Protein AF-A0A966PYN2-F1 (afdb_monomer_lite)

Secondary structure (DSSP, 8-state):
-----SHHHHHHHHHHHHHHHHHS--HHHHHHHHHHHHHHHHHHHHHHHHHHHHHTTSTTHHHHHHHHHHHHTHHHHHHHHHHHTTT-SS--THHHHHHHHHHHHHHHHSS--PPTTPPPGGGG--TTSPPPGGGS-SS---S-B-SS-B---SS--EEEETTEEEESS----S----SS----S----SS----SS-----HHHHHHHHHHHHHHHHHHHHHHHTS----TT--EEETTEEEE-SS-B-TT------S-----S----SS-EEETTTEEEETTEEEES-S--SSSEEEEETTEEEEEEEEETTEEEEE-SSS--EEEEETTEEEEEE-TTS-EEE-S-EEETTEEEEEESSS--SPPPTT-EEEETTSS-EEEEEETTEEEE--

Sequence (395 aa):
MVDINIQEAIAQSVRNNVETYLQNTDLSAVIADTLQKQINNVVINLTGRVYNEITTKRDFADEVTQLVKGIILDQLIDIGSKQIAEHLQGSDLNRIIVSSVQNEVNRAASNYNFPPRSISFESIRMDGNEFNANWINNGIYRNFTSSGIKDSSSKLQLEITDDGIITTNNITAENLLIEDNAFLKNVTIDGDIVVNGNILESPGLQRYIQQVSHTTSTQNIENVNSQNINIANRNIVDGDRHVLGNNSIGPHIINSNLRKVGNLQELVVTGQALIGETLTVNMGRVGINTEETAGVLSVWDEDSELSILKYAQKNMFVGSTRGNDVTLGSNNLNQIVLKTDKTVEINGPIRFCGLLINIVDRIPERVGEPNELAIVRDGSAIYKCVGQSNWSKIL

pLDDT: mean 79.11, std 15.84, range [43.53, 97.38]

Foldseek 3Di:
DDDDDDPVVVVVVVVVVVVVVVVPDPVVVVVVVVVVVVVVVVCVVVVVVVVVVVVCVVVPVVVVVCVVCVPPPVVVCVVVVVVVVVVPPDDDPVVVVVVVVVVVVCVVLVPPPPPVPDDRVVNVPCPPVDDDVVVVDDDDDAQDDDPVDGDPDPDDQWDQDPVGIDGPDDDDDPDDDDPDDDDDPDDDDPDDDDDPDDDDDDPVVVVVVVVVVVVVVVVVVVVVVPDDPDQVQHFDADVPFTQDGPPDGTPPCPDDDDPDDDDDPDDDDPAWDDDDCAWTDHPQAIEGNDPDAPANYWYDDPQDIWHWHDPDVVDIDTDDPRQDWDADDDPPDRQWICHSVRDIDGPAWDQDPNATEGEDCDQDQFFDDQQHWYQHNVNPFIWGDPGGRDIDTPD

Structure (mmCIF, N/CA/C/O backbone):
data_AF-A0A966PYN2-F1
#
_entry.id   AF-A0A966PYN2-F1
#
loop_
_atom_site.group_PDB
_atom_site.id
_atom_site.type_symbol
_atom_site.label_atom_id
_atom_site.label_alt_id
_atom_site.label_comp_id
_atom_site.label_asym_id
_atom_site.label_entity_id
_atom_site.label_seq_id
_atom_site.pdbx_PDB_ins_code
_atom_site.Cartn_x
_atom_site.Cartn_y
_atom_site.Cartn_z
_atom_site.occupancy
_atom_site.B_iso_or_equiv
_atom_site.auth_seq_id
_atom_site.auth_comp_id
_atom_site.auth_asym_id
_atom_site.auth_atom_id
_atom_site.pdbx_PDB_model_num
ATOM 1 N N . MET A 1 1 ? 9.214 -29.948 188.207 1.00 43.53 1 MET A N 1
ATOM 2 C CA . MET A 1 1 ? 9.933 -31.046 187.534 1.00 43.53 1 MET A CA 1
ATOM 3 C C . MET A 1 1 ? 8.959 -31.647 186.542 1.00 43.53 1 MET A C 1
ATOM 5 O O . MET A 1 1 ? 7.776 -31.673 186.845 1.00 43.53 1 MET A O 1
ATOM 9 N N . VAL A 1 2 ? 9.480 -31.924 185.352 1.00 49.28 2 VAL A N 1
ATOM 10 C CA . VAL A 1 2 ? 8.821 -32.282 184.087 1.00 49.28 2 VAL A CA 1
ATOM 11 C C . VAL A 1 2 ? 7.682 -33.291 184.245 1.00 49.28 2 VAL A C 1
ATOM 13 O O . VAL A 1 2 ? 7.824 -34.204 185.043 1.00 49.28 2 VAL A O 1
ATOM 16 N N . ASP A 1 3 ? 6.601 -33.089 183.487 1.00 47.38 3 ASP A N 1
ATOM 17 C CA . ASP A 1 3 ? 5.809 -34.122 182.783 1.00 47.38 3 ASP A CA 1
ATOM 18 C C . ASP A 1 3 ? 4.448 -33.494 182.443 1.00 47.38 3 ASP A C 1
ATOM 20 O O . ASP A 1 3 ? 3.593 -33.332 183.306 1.00 47.38 3 ASP A O 1
ATOM 24 N N . ILE A 1 4 ? 4.203 -32.938 181.250 1.00 56.91 4 ILE A N 1
ATOM 25 C CA . ILE A 1 4 ? 4.291 -33.559 179.918 1.00 56.91 4 ILE A CA 1
ATOM 26 C C . ILE A 1 4 ? 3.836 -35.011 179.980 1.00 56.91 4 ILE A C 1
ATOM 28 O O . ILE A 1 4 ? 4.612 -35.866 180.380 1.00 56.91 4 ILE A O 1
ATOM 32 N N . ASN A 1 5 ? 2.644 -35.316 179.460 1.00 51.16 5 ASN A N 1
ATOM 33 C CA . ASN A 1 5 ? 2.630 -36.351 178.435 1.00 51.16 5 ASN A CA 1
ATOM 34 C C . ASN A 1 5 ? 1.346 -36.453 177.617 1.00 51.16 5 ASN A C 1
ATOM 36 O O . ASN A 1 5 ? 0.245 -36.665 178.121 1.00 51.16 5 ASN A O 1
ATOM 40 N N . ILE A 1 6 ? 1.591 -36.458 176.309 1.00 58.22 6 ILE A N 1
ATOM 41 C CA . ILE A 1 6 ? 0.863 -37.199 175.277 1.00 58.22 6 ILE A CA 1
ATOM 42 C C . ILE A 1 6 ? -0.528 -36.689 174.905 1.00 58.22 6 ILE A C 1
ATOM 44 O O . ILE A 1 6 ? -0.788 -36.573 173.708 1.00 58.22 6 ILE A O 1
ATOM 48 N N . GLN A 1 7 ? -1.412 -36.338 175.841 1.00 58.03 7 GLN A N 1
ATOM 49 C CA . GLN A 1 7 ? -2.758 -35.886 175.452 1.00 58.03 7 GLN A CA 1
ATOM 50 C C . GLN A 1 7 ? -2.715 -34.617 174.602 1.00 58.03 7 GLN A C 1
ATOM 52 O O . GLN A 1 7 ? -3.426 -34.510 173.605 1.00 58.03 7 GLN A O 1
ATOM 57 N N . GLU A 1 8 ? -1.815 -33.701 174.945 1.00 62.53 8 GLU A N 1
ATOM 58 C CA . GLU A 1 8 ? -1.650 -32.451 174.212 1.00 62.53 8 GLU A CA 1
A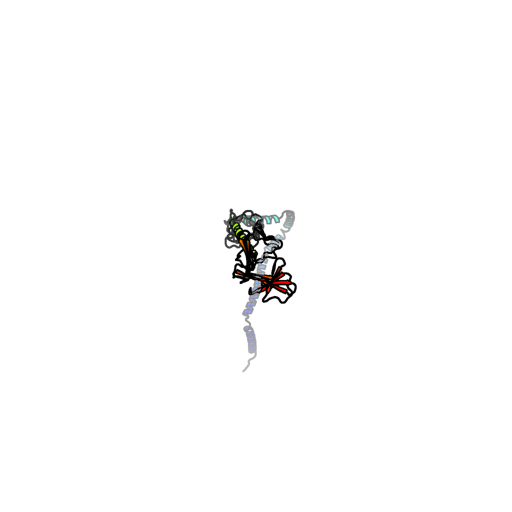TOM 59 C C . GLU A 1 8 ? -1.054 -32.683 172.813 1.00 62.53 8 GLU A C 1
ATOM 61 O O . GLU A 1 8 ? -1.493 -32.072 171.843 1.00 62.53 8 GLU A O 1
ATOM 66 N N . ALA A 1 9 ? -0.152 -33.659 172.660 1.00 62.91 9 ALA A N 1
ATOM 67 C CA . ALA A 1 9 ? 0.442 -34.005 171.367 1.00 62.91 9 ALA A CA 1
ATOM 68 C C . ALA A 1 9 ? -0.556 -34.692 170.410 1.00 62.91 9 ALA A C 1
ATOM 70 O O . ALA A 1 9 ? -0.567 -34.397 169.213 1.00 62.91 9 ALA A O 1
ATOM 71 N N . ILE A 1 10 ? -1.438 -35.562 170.922 1.00 68.88 10 ILE A N 1
ATOM 72 C CA . ILE A 1 10 ? -2.513 -36.180 170.122 1.00 68.88 10 ILE A CA 1
ATOM 73 C C . ILE A 1 10 ? -3.551 -35.126 169.727 1.00 68.88 10 ILE A C 1
ATOM 75 O O . ILE A 1 10 ? -3.952 -35.061 168.563 1.00 68.88 10 ILE A O 1
ATOM 79 N N . ALA A 1 11 ? -3.940 -34.262 170.671 1.00 66.00 11 ALA A N 1
ATOM 80 C CA . ALA A 1 11 ? -4.864 -33.166 170.404 1.00 66.00 11 ALA A CA 1
ATOM 81 C C . ALA A 1 11 ? -4.330 -32.224 169.316 1.00 66.00 11 ALA A C 1
ATOM 83 O O . ALA A 1 11 ? -5.117 -31.734 168.506 1.00 66.00 11 ALA A O 1
ATOM 84 N N . GLN A 1 12 ? -3.011 -32.014 169.260 1.00 75.44 12 GLN A N 1
ATOM 85 C CA . GLN A 1 12 ? -2.381 -31.173 168.247 1.00 75.44 12 GLN A CA 1
ATOM 86 C C . GLN A 1 12 ? -2.315 -31.849 166.869 1.00 75.44 12 GLN A C 1
ATOM 88 O O . GLN A 1 12 ? -2.612 -31.212 165.862 1.00 75.44 12 GLN A O 1
ATOM 93 N N . SER A 1 13 ? -1.986 -33.143 166.796 1.00 71.75 13 SER A N 1
ATOM 94 C CA . SER A 1 13 ? -1.903 -33.861 165.513 1.00 71.75 13 SER A CA 1
ATOM 95 C C . SER A 1 13 ? -3.274 -34.042 164.847 1.00 71.75 13 SER A C 1
ATOM 97 O O . SER A 1 13 ? -3.397 -33.858 163.634 1.00 71.75 13 SER A O 1
ATOM 99 N N . VAL A 1 14 ? -4.325 -34.314 165.630 1.00 71.62 14 VAL A N 1
ATOM 100 C CA . VAL A 1 14 ? -5.706 -34.348 165.120 1.00 71.62 14 VAL A CA 1
ATOM 101 C C . VAL A 1 14 ? -6.141 -32.961 164.651 1.00 71.62 14 VAL A C 1
ATOM 103 O O . VAL A 1 14 ? -6.713 -32.852 163.568 1.00 71.62 14 VAL A O 1
ATOM 106 N N . ARG A 1 15 ? -5.816 -31.898 165.405 1.00 73.06 15 ARG A N 1
ATOM 107 C CA . ARG A 1 15 ? -6.103 -30.516 164.989 1.00 73.06 15 ARG A CA 1
ATOM 108 C C . ARG A 1 15 ? -5.474 -30.188 163.640 1.00 73.06 15 ARG A C 1
ATOM 110 O O . ARG A 1 15 ? -6.193 -29.746 162.753 1.00 73.06 15 ARG A O 1
ATOM 117 N N . ASN A 1 16 ? -4.194 -30.502 163.453 1.00 79.00 16 ASN A N 1
ATOM 118 C CA . ASN A 1 16 ? -3.483 -30.178 162.216 1.00 79.00 16 ASN A CA 1
ATOM 119 C C . ASN A 1 16 ? -4.038 -30.938 160.996 1.00 79.00 16 ASN A C 1
ATOM 121 O O . ASN A 1 16 ? -4.147 -30.367 159.910 1.00 79.00 16 ASN A O 1
ATOM 125 N N . ASN A 1 17 ? -4.432 -32.208 161.154 1.00 71.00 17 ASN A N 1
ATOM 126 C CA . ASN A 1 17 ? -5.031 -32.983 160.060 1.00 71.00 17 ASN A CA 1
ATOM 127 C C . ASN A 1 17 ? -6.445 -32.492 159.707 1.00 71.00 17 ASN A C 1
ATOM 129 O O . ASN A 1 17 ? -6.801 -32.438 158.530 1.00 71.00 17 ASN A O 1
ATOM 133 N N . VAL A 1 18 ? -7.233 -32.086 160.709 1.00 67.81 18 VAL A N 1
ATOM 134 C CA . VAL A 1 18 ? -8.558 -31.479 160.506 1.00 67.81 18 VAL A CA 1
ATOM 135 C C . VAL A 1 18 ? -8.432 -30.101 159.849 1.00 67.81 18 VAL A C 1
ATOM 137 O O . VAL A 1 18 ? -9.152 -29.822 158.895 1.00 67.81 18 VAL A O 1
ATOM 140 N N . GLU A 1 19 ? -7.478 -29.269 160.272 1.00 70.31 19 GLU A N 1
ATOM 141 C CA . GLU A 1 19 ? -7.204 -27.970 159.641 1.00 70.31 19 GLU A CA 1
ATOM 142 C C . GLU A 1 19 ? -6.764 -28.118 158.185 1.00 70.31 19 GLU A C 1
ATOM 144 O O . GLU A 1 19 ? -7.260 -27.398 157.324 1.00 70.31 19 GLU A O 1
ATOM 149 N N . THR A 1 20 ? -5.908 -29.094 157.876 1.00 74.75 20 THR A N 1
ATOM 150 C CA . THR A 1 20 ? -5.431 -29.316 156.501 1.00 74.75 20 THR A CA 1
ATOM 151 C C . THR A 1 20 ? -6.557 -29.781 155.565 1.00 74.75 20 THR A C 1
ATOM 153 O O . THR A 1 20 ? -6.584 -29.403 154.393 1.00 74.75 20 THR A O 1
ATOM 156 N N . TYR A 1 21 ? -7.523 -30.559 156.068 1.00 63.62 21 TYR A N 1
ATOM 157 C CA . TYR A 1 21 ? -8.698 -30.979 155.293 1.00 63.62 21 TYR A CA 1
ATOM 158 C C . TYR A 1 21 ? -9.709 -29.835 155.097 1.00 63.62 21 TYR A C 1
ATOM 160 O O . TYR A 1 21 ? -10.286 -29.692 154.017 1.00 63.62 21 TYR A O 1
ATOM 168 N N . LEU A 1 22 ? -9.890 -28.994 156.124 1.00 63.00 22 LEU A N 1
ATOM 169 C CA . LEU A 1 22 ? -10.792 -27.838 156.103 1.00 63.00 22 LEU A CA 1
ATOM 170 C C . LEU A 1 22 ? -10.250 -26.656 155.282 1.00 63.00 22 LEU A C 1
ATOM 172 O O . LEU A 1 22 ? -11.043 -25.918 154.711 1.00 63.00 22 LEU A O 1
ATOM 176 N N . GLN A 1 23 ? -8.929 -26.475 155.188 1.00 70.50 23 GLN A N 1
ATOM 177 C CA . GLN A 1 23 ? -8.323 -25.379 154.416 1.00 70.50 23 GLN A CA 1
ATOM 178 C C . GLN A 1 23 ? -8.286 -25.644 152.904 1.00 70.50 23 GLN A C 1
ATOM 180 O O . GLN A 1 23 ? -8.357 -24.699 152.123 1.00 70.50 23 GLN A O 1
ATOM 185 N N . ASN A 1 24 ? -8.204 -26.910 152.480 1.00 62.19 24 ASN A N 1
ATOM 186 C CA . ASN A 1 24 ? -8.121 -27.283 151.060 1.00 62.19 24 ASN A CA 1
ATOM 187 C C . ASN A 1 24 ? -9.460 -27.703 150.442 1.00 62.19 24 ASN A C 1
ATOM 189 O O . ASN A 1 24 ? -9.517 -28.014 149.252 1.00 62.19 24 ASN A O 1
ATOM 193 N N . THR A 1 25 ? -10.538 -27.698 151.225 1.00 56.06 25 THR A N 1
ATOM 194 C CA . THR A 1 25 ? -11.883 -27.986 150.731 1.00 56.06 25 THR A CA 1
ATOM 195 C C . THR A 1 25 ? -12.777 -26.798 151.036 1.00 56.06 25 THR A C 1
ATOM 197 O O . THR A 1 25 ? -13.164 -26.599 152.187 1.00 56.06 25 THR A O 1
ATOM 200 N N . ASP A 1 26 ? -13.168 -26.038 150.009 1.00 71.69 26 ASP A N 1
ATOM 201 C CA . ASP A 1 26 ? -14.295 -25.117 150.142 1.00 71.69 26 ASP A CA 1
ATOM 202 C C . ASP A 1 26 ? -15.593 -25.935 150.204 1.00 71.69 26 ASP A C 1
ATOM 204 O O . ASP A 1 26 ? -16.314 -26.152 149.225 1.00 71.69 26 ASP A O 1
ATOM 208 N N . LEU A 1 27 ? -15.851 -26.440 151.407 1.00 63.69 27 LEU A N 1
ATOM 209 C CA . LEU A 1 27 ? -17.045 -27.184 151.770 1.00 63.69 27 LEU A CA 1
ATOM 210 C C . LEU A 1 27 ? -18.311 -26.386 151.459 1.00 63.69 27 LEU A C 1
ATOM 212 O O . LEU A 1 27 ? -19.330 -26.999 151.163 1.00 63.69 27 LEU A O 1
ATOM 216 N N . SER A 1 28 ? -18.262 -25.050 151.458 1.00 66.06 28 SER A N 1
ATOM 217 C CA . SER A 1 28 ? -19.426 -24.220 151.152 1.00 66.06 28 SER A CA 1
ATOM 218 C C . SER A 1 28 ? -19.821 -24.308 149.675 1.00 66.06 28 SER A C 1
ATOM 220 O O . SER A 1 28 ? -21.005 -24.461 149.378 1.00 66.06 28 SER A O 1
ATOM 222 N N . ALA A 1 29 ? -18.848 -24.347 148.760 1.00 71.25 29 ALA A N 1
ATOM 223 C CA . ALA A 1 29 ? -19.088 -24.530 147.328 1.00 71.25 29 ALA A CA 1
ATOM 224 C C . ALA A 1 29 ? -19.591 -25.948 146.996 1.00 71.25 29 ALA A C 1
ATOM 226 O O . ALA A 1 29 ? -20.521 -26.112 146.205 1.00 71.25 29 ALA A O 1
ATOM 227 N N . VAL A 1 30 ? -19.034 -26.977 147.645 1.00 70.75 30 VAL A N 1
ATOM 228 C CA . VAL A 1 30 ? -19.466 -28.378 147.471 1.00 70.75 30 VAL A CA 1
ATOM 229 C C . VAL A 1 30 ? -20.870 -28.605 148.041 1.00 70.75 30 VAL A C 1
ATOM 231 O O . VAL A 1 30 ? -21.698 -29.271 147.413 1.00 70.75 30 VAL A O 1
ATOM 234 N N . ILE A 1 31 ? -21.167 -28.023 149.207 1.00 70.25 31 ILE A N 1
ATOM 235 C CA . ILE A 1 31 ? -22.498 -28.055 149.823 1.00 70.25 31 ILE A CA 1
ATOM 236 C C . ILE A 1 31 ? -23.501 -27.292 148.955 1.00 70.25 31 ILE A C 1
ATOM 238 O O . ILE A 1 31 ? -24.595 -27.807 148.747 1.00 70.25 31 ILE A O 1
ATOM 242 N N . ALA A 1 32 ? -23.139 -26.133 148.396 1.00 71.62 32 ALA A N 1
ATOM 243 C CA . ALA A 1 32 ? -24.013 -25.351 147.521 1.00 71.62 32 ALA A CA 1
ATOM 244 C C . ALA A 1 32 ? -24.335 -26.069 146.197 1.00 71.62 32 ALA A C 1
ATOM 246 O O . ALA A 1 32 ? -25.503 -26.125 145.822 1.00 71.62 32 ALA A O 1
ATOM 247 N N . ASP A 1 33 ? -23.353 -26.678 145.519 1.00 76.06 33 ASP A N 1
ATOM 248 C CA . ASP A 1 33 ? -23.592 -27.455 144.286 1.00 76.06 33 ASP A CA 1
ATOM 249 C C . ASP A 1 33 ? -24.433 -28.715 144.561 1.00 76.06 33 ASP A C 1
ATOM 251 O O . ASP A 1 33 ? -25.364 -29.041 143.818 1.00 76.06 33 ASP A O 1
ATOM 255 N N . THR A 1 34 ? -24.169 -29.392 145.683 1.00 74.62 34 THR A N 1
ATOM 256 C CA . THR A 1 34 ? -24.943 -30.570 146.101 1.00 74.62 34 THR A CA 1
ATOM 257 C C . THR A 1 34 ? -26.372 -30.189 146.494 1.00 74.62 34 THR A C 1
ATOM 259 O O . THR A 1 34 ? -27.313 -30.874 146.086 1.00 74.62 34 THR A O 1
ATOM 262 N N . LEU A 1 35 ? -26.563 -29.077 147.217 1.00 75.62 35 LEU A N 1
ATOM 263 C CA . LEU A 1 35 ? -27.879 -28.512 147.528 1.00 75.62 35 LEU A CA 1
ATOM 264 C C . LEU A 1 35 ? -28.609 -28.091 146.260 1.00 75.62 35 LEU A C 1
ATOM 266 O O . LEU A 1 35 ? -29.778 -28.417 146.133 1.00 75.62 35 LEU A O 1
ATOM 270 N N . GLN A 1 36 ? -27.954 -27.444 145.295 1.00 77.06 36 GLN A N 1
ATOM 271 C CA . GLN A 1 36 ? -28.605 -27.022 144.055 1.00 77.06 36 GLN A CA 1
ATOM 272 C C . GLN A 1 36 ? -29.044 -28.224 143.204 1.00 77.06 36 GLN A C 1
ATOM 274 O O . GLN A 1 36 ? -30.145 -28.217 142.654 1.00 77.06 36 GLN A O 1
ATOM 279 N N . LYS A 1 37 ? -28.237 -29.291 143.131 1.00 76.38 37 LYS A N 1
ATOM 280 C CA . LYS A 1 37 ? -28.606 -30.545 142.448 1.00 76.38 37 LYS A CA 1
ATOM 281 C C . LYS A 1 37 ? -29.724 -31.297 143.171 1.00 76.38 37 LYS A C 1
ATOM 283 O O . LYS A 1 37 ? -30.638 -31.795 142.515 1.00 76.38 37 LYS A O 1
ATOM 288 N N . GLN A 1 38 ? -29.691 -31.351 144.503 1.00 74.38 38 GLN A N 1
ATOM 289 C CA . GLN A 1 38 ? -30.766 -31.924 145.320 1.00 74.38 38 GLN A CA 1
ATOM 290 C C . GLN A 1 38 ? -32.052 -31.098 145.200 1.00 74.38 38 GLN A C 1
ATOM 292 O O . GLN A 1 38 ? -33.105 -31.680 144.980 1.00 74.38 38 GLN A O 1
ATOM 297 N N . ILE A 1 39 ? -31.977 -29.765 145.241 1.00 76.88 39 ILE A N 1
ATOM 298 C CA . ILE A 1 39 ? -33.107 -28.848 145.035 1.00 76.88 39 ILE A CA 1
ATOM 299 C C . ILE A 1 39 ? -33.671 -29.014 143.628 1.00 76.88 39 ILE A C 1
ATOM 301 O O . ILE A 1 39 ? -34.877 -29.147 143.505 1.00 76.88 39 ILE A O 1
ATOM 305 N N . ASN A 1 40 ? -32.855 -29.097 142.574 1.00 72.56 40 ASN A N 1
ATOM 306 C CA . ASN A 1 40 ? -33.363 -29.326 141.218 1.00 72.56 40 ASN A CA 1
ATOM 307 C C . ASN A 1 40 ? -34.034 -30.703 141.082 1.00 72.56 40 ASN A C 1
ATOM 309 O O . ASN A 1 40 ? -35.105 -30.794 140.490 1.00 72.56 40 ASN A O 1
ATOM 313 N N . ASN A 1 41 ? -33.483 -31.762 141.683 1.00 74.81 41 ASN A N 1
ATOM 314 C CA . ASN A 1 41 ? -34.134 -33.078 141.704 1.00 74.81 41 ASN A CA 1
ATOM 315 C C . ASN A 1 41 ? -35.405 -33.099 142.563 1.00 74.81 41 ASN A C 1
ATOM 317 O O . ASN A 1 41 ? -36.370 -33.770 142.206 1.00 74.81 41 ASN A O 1
ATOM 321 N N . VAL A 1 42 ? -35.433 -32.369 143.678 1.00 75.56 42 VAL A N 1
ATOM 322 C CA . VAL A 1 42 ? -36.610 -32.221 144.538 1.00 75.56 42 VAL A CA 1
ATOM 323 C C . VAL A 1 42 ? -37.659 -31.356 143.855 1.00 75.56 42 VAL A C 1
ATOM 325 O O . VAL A 1 42 ? -38.814 -31.722 143.921 1.00 75.56 42 VAL A O 1
ATOM 328 N N . VAL A 1 43 ? -37.302 -30.289 143.137 1.00 73.62 43 VAL A N 1
ATOM 329 C CA . VAL A 1 43 ? -38.219 -29.438 142.362 1.00 73.62 43 VAL A CA 1
ATOM 330 C C . VAL A 1 43 ? -38.740 -30.182 141.142 1.00 73.62 43 VAL A C 1
ATOM 332 O O . VAL A 1 43 ? -39.926 -30.091 140.876 1.00 73.62 43 VAL A O 1
ATOM 335 N N . ILE A 1 44 ? -37.945 -30.985 140.433 1.00 71.44 44 ILE A N 1
ATOM 336 C CA . ILE A 1 44 ? -38.452 -31.826 139.334 1.00 71.44 44 ILE A CA 1
ATOM 337 C C . ILE A 1 44 ? -39.383 -32.917 139.882 1.00 71.44 44 ILE A C 1
ATOM 339 O O . ILE A 1 44 ? -40.463 -33.128 139.334 1.00 71.44 44 ILE A O 1
ATOM 343 N N . ASN A 1 45 ? -39.043 -33.539 141.016 1.00 69.12 45 ASN A N 1
ATOM 344 C CA . ASN A 1 45 ? -39.920 -34.512 141.666 1.00 69.12 45 ASN A CA 1
ATOM 345 C C . ASN A 1 45 ? -41.125 -33.878 142.377 1.00 69.12 45 ASN A C 1
ATOM 347 O O . ASN A 1 45 ? -42.149 -34.537 142.455 1.00 69.12 45 ASN A O 1
ATOM 351 N N . LEU A 1 46 ? -41.068 -32.632 142.860 1.00 67.44 46 LEU A N 1
ATOM 352 C CA . LEU A 1 46 ? -42.214 -31.894 143.406 1.00 67.44 46 LEU A CA 1
ATOM 353 C C . LEU A 1 46 ? -43.056 -31.281 142.299 1.00 67.44 46 LEU A C 1
ATOM 355 O O . LEU A 1 46 ? -44.255 -31.235 142.458 1.00 67.44 46 LEU A O 1
ATOM 359 N N . THR A 1 47 ? -42.498 -30.858 141.169 1.00 60.19 47 THR A N 1
ATOM 360 C CA . THR A 1 47 ? -43.297 -30.407 140.019 1.00 60.19 47 THR A CA 1
ATOM 361 C C . THR A 1 47 ? -43.971 -31.618 139.384 1.00 60.19 47 THR A C 1
ATOM 363 O O . THR A 1 47 ? -45.143 -31.541 139.052 1.00 60.19 47 THR A O 1
ATOM 366 N N . GLY A 1 48 ? -43.301 -32.777 139.347 1.00 62.19 48 GLY A N 1
ATOM 367 C CA . GLY A 1 48 ? -43.900 -34.067 139.004 1.00 62.19 48 GLY A CA 1
ATOM 368 C C . GLY A 1 48 ? -44.909 -34.575 140.040 1.00 62.19 48 GLY A C 1
ATOM 369 O O . GLY A 1 48 ? -45.959 -35.061 139.648 1.00 62.19 48 GLY A O 1
ATOM 370 N N . ARG A 1 49 ? -44.659 -34.422 141.350 1.00 60.00 49 ARG A N 1
ATOM 371 C CA . ARG A 1 49 ? -45.593 -34.806 142.427 1.00 60.00 49 ARG A CA 1
ATOM 372 C C . ARG A 1 49 ? -46.710 -33.804 142.658 1.00 60.00 49 ARG A C 1
ATOM 374 O O . ARG A 1 49 ? -47.735 -34.248 143.109 1.00 60.00 49 ARG A O 1
ATOM 381 N N . VAL A 1 50 ? -46.578 -32.523 142.326 1.00 61.47 50 VAL A N 1
ATOM 382 C CA . VAL A 1 50 ? -47.650 -31.511 142.370 1.00 61.47 50 VAL A CA 1
ATOM 383 C C . VAL A 1 50 ? -48.450 -31.553 141.072 1.00 61.47 50 VAL A C 1
ATOM 385 O O . VAL A 1 50 ? -49.662 -31.429 141.122 1.00 61.47 50 VAL A O 1
ATOM 388 N N . TYR A 1 51 ? -47.835 -31.837 139.920 1.00 56.56 51 TYR A N 1
ATOM 389 C CA . TYR A 1 51 ? -48.568 -32.201 138.702 1.00 56.56 51 TYR A CA 1
ATOM 390 C C . TYR A 1 51 ? -49.322 -33.528 138.892 1.00 56.56 51 TYR A C 1
ATOM 392 O O . TYR A 1 51 ? -50.495 -33.611 138.528 1.00 56.56 51 TYR A O 1
ATOM 400 N N . ASN A 1 52 ? -48.706 -34.514 139.561 1.00 55.81 52 ASN A N 1
ATOM 401 C CA . ASN A 1 52 ? -49.365 -35.763 139.946 1.00 55.81 52 ASN A CA 1
ATOM 402 C C . ASN A 1 52 ? -50.359 -35.591 141.105 1.00 55.81 52 ASN A C 1
ATOM 404 O O . ASN A 1 52 ? -51.400 -36.201 141.030 1.00 55.81 52 ASN A O 1
ATOM 408 N N . GLU A 1 53 ? -50.142 -34.737 142.111 1.00 57.09 53 GLU A N 1
ATOM 409 C CA . GLU A 1 53 ? -51.084 -34.477 143.223 1.00 57.09 53 GLU A CA 1
ATOM 410 C C . GLU A 1 53 ? -52.216 -33.517 142.827 1.00 57.09 53 GLU A C 1
ATOM 412 O O . GLU A 1 53 ? -53.273 -33.550 143.445 1.00 57.09 53 GLU A O 1
ATOM 417 N N . ILE A 1 54 ? -52.063 -32.697 141.779 1.00 55.66 54 ILE A N 1
ATOM 418 C CA . ILE A 1 54 ? -53.173 -31.966 141.138 1.00 55.66 54 ILE A CA 1
ATOM 419 C C . ILE A 1 54 ? -53.998 -32.916 140.255 1.00 55.66 54 ILE A C 1
ATOM 421 O O . ILE A 1 54 ? -55.212 -32.746 140.154 1.00 55.66 54 ILE A O 1
ATOM 425 N N . THR A 1 55 ? -53.389 -33.956 139.674 1.00 53.06 55 THR A N 1
ATOM 426 C CA . THR A 1 55 ? -54.128 -35.008 138.952 1.00 53.06 55 THR A CA 1
ATOM 427 C C . THR A 1 55 ? -54.706 -36.089 139.877 1.00 53.06 55 THR A C 1
ATOM 429 O O . THR A 1 55 ? -55.799 -36.559 139.595 1.00 53.06 55 THR A O 1
ATOM 432 N N . THR A 1 56 ? -54.103 -36.365 141.040 1.00 52.94 56 THR A N 1
ATOM 433 C CA . THR A 1 56 ? -54.603 -37.280 142.092 1.00 52.94 56 THR A CA 1
ATOM 434 C C . THR A 1 56 ? -55.295 -36.566 143.265 1.00 52.94 56 THR A C 1
ATOM 436 O O . THR A 1 56 ? -55.629 -37.164 144.277 1.00 52.94 56 THR A O 1
ATOM 439 N N . LYS A 1 57 ? -55.600 -35.265 143.144 1.00 53.50 57 LYS A N 1
ATOM 440 C CA . LYS A 1 57 ? -56.676 -34.575 143.898 1.00 53.50 57 LYS A CA 1
ATOM 441 C C . LYS A 1 57 ? -57.782 -34.026 142.995 1.00 53.50 57 LYS A C 1
ATOM 443 O O . LYS A 1 57 ? -58.662 -33.297 143.451 1.00 53.50 57 LYS A O 1
ATOM 448 N N . ARG A 1 58 ? -57.814 -34.493 141.743 1.00 44.12 58 ARG A N 1
ATOM 449 C CA . ARG A 1 58 ? -59.080 -34.852 141.094 1.00 44.12 58 ARG A CA 1
ATOM 450 C C . ARG A 1 58 ? -59.597 -36.228 141.578 1.00 44.12 58 ARG A C 1
ATOM 452 O O . ARG A 1 58 ? -60.718 -36.588 141.235 1.00 44.12 58 ARG A O 1
ATOM 459 N N . ASP A 1 59 ? -58.885 -36.924 142.476 1.00 59.41 59 ASP A N 1
ATOM 460 C CA . ASP A 1 59 ? -59.356 -38.143 143.176 1.00 59.41 59 ASP A CA 1
ATOM 461 C C . ASP A 1 59 ? -60.379 -37.857 144.293 1.00 59.41 59 ASP A C 1
ATOM 463 O O . ASP A 1 59 ? -60.268 -38.287 145.432 1.00 59.41 59 ASP A O 1
ATOM 467 N N . PHE A 1 60 ? -61.434 -37.125 143.964 1.00 53.78 60 PHE A N 1
ATOM 468 C CA . PHE A 1 60 ? -62.706 -37.235 144.688 1.00 53.78 60 PHE A CA 1
ATOM 469 C C . PHE A 1 60 ? -63.858 -37.145 143.694 1.00 53.78 60 PHE A C 1
ATOM 471 O O . PHE A 1 60 ? -64.829 -37.887 143.781 1.00 53.78 60 PHE A O 1
ATOM 478 N N . ALA A 1 61 ? -63.710 -36.300 142.670 1.00 54.91 61 ALA A N 1
ATOM 479 C CA . ALA A 1 61 ? -64.649 -36.240 141.562 1.00 54.91 61 ALA A CA 1
ATOM 480 C C . ALA A 1 61 ? -64.640 -37.536 140.741 1.00 54.91 61 ALA A C 1
ATOM 482 O O . ALA A 1 61 ? -65.713 -38.014 140.383 1.00 54.91 61 ALA A O 1
ATOM 483 N N . ASP A 1 62 ? -63.474 -38.137 140.493 1.00 55.06 62 ASP A N 1
ATOM 484 C CA . ASP A 1 62 ? -63.393 -39.374 139.710 1.00 55.06 62 ASP A CA 1
ATOM 485 C C . ASP A 1 62 ? -63.749 -40.622 140.540 1.00 55.06 62 ASP A C 1
ATOM 487 O O . ASP A 1 62 ? -64.341 -41.554 140.000 1.00 55.06 62 ASP A O 1
ATOM 491 N N . GLU A 1 63 ? -63.566 -40.597 141.864 1.00 58.59 63 GLU A N 1
ATOM 492 C CA . GLU A 1 63 ? -63.994 -41.680 142.766 1.00 58.59 63 GLU A CA 1
ATOM 493 C C . GLU A 1 63 ? -65.515 -41.645 143.042 1.00 58.59 63 GLU A C 1
ATOM 495 O O . GLU A 1 63 ? -66.178 -42.680 143.005 1.00 58.59 63 GLU A O 1
ATOM 500 N N . VAL A 1 64 ? -66.124 -40.456 143.173 1.00 59.00 64 VAL A N 1
ATOM 501 C CA . VAL A 1 64 ? -67.593 -40.287 143.240 1.00 59.00 64 VAL A CA 1
ATOM 502 C C . VAL A 1 64 ? -68.251 -40.534 141.875 1.00 59.00 64 VAL A C 1
ATOM 504 O O . VAL A 1 64 ? -69.347 -41.089 141.807 1.00 59.00 64 VAL A O 1
ATOM 507 N N . THR A 1 65 ? -67.578 -40.207 140.768 1.00 56.31 65 THR A N 1
ATOM 508 C CA . THR A 1 65 ? -68.076 -40.516 139.416 1.00 56.31 65 THR A CA 1
ATOM 509 C C . THR A 1 65 ? -67.986 -42.012 139.107 1.00 56.31 65 THR A C 1
ATOM 511 O O . THR A 1 65 ? -68.890 -42.536 138.464 1.00 56.31 65 THR A O 1
ATOM 514 N N . GLN A 1 66 ? -66.969 -42.727 139.594 1.00 56.69 66 GLN A N 1
ATOM 515 C CA . GLN A 1 66 ? -66.878 -44.192 139.498 1.00 56.69 66 GLN A CA 1
ATOM 516 C C . GLN A 1 66 ? -67.929 -44.892 140.378 1.00 56.69 66 GLN A C 1
ATOM 518 O O . GLN A 1 66 ? -68.560 -45.847 139.923 1.00 56.69 66 GLN A O 1
ATOM 523 N N . LEU A 1 67 ? -68.224 -44.367 141.575 1.00 53.31 67 LEU A N 1
ATOM 524 C CA . LEU A 1 67 ? -69.261 -44.919 142.459 1.00 53.31 67 LEU A CA 1
ATOM 525 C C . LEU A 1 67 ? -70.694 -44.698 141.931 1.00 53.31 67 LEU A C 1
ATOM 527 O O . LEU A 1 67 ? -71.576 -45.520 142.171 1.00 53.31 67 LEU A O 1
ATOM 531 N N . VAL A 1 68 ? -70.935 -43.610 141.187 1.00 56.19 68 VAL A N 1
ATOM 532 C CA . VAL A 1 68 ? -72.247 -43.300 140.584 1.00 56.19 68 VAL A CA 1
ATOM 533 C C . VAL A 1 68 ? -72.399 -43.893 139.173 1.00 56.19 68 VAL A C 1
ATOM 535 O O . VAL A 1 68 ? -73.509 -44.265 138.787 1.00 56.19 68 VAL A O 1
ATOM 538 N N . LYS A 1 69 ? -71.312 -44.069 138.405 1.00 50.72 69 LYS A N 1
ATOM 539 C CA . LYS A 1 69 ? -71.363 -44.732 137.086 1.00 50.72 69 LYS A CA 1
ATOM 540 C C . LYS A 1 69 ? -71.450 -46.257 137.169 1.00 50.72 69 LYS A C 1
ATOM 542 O O . LYS A 1 69 ? -72.150 -46.834 136.345 1.00 50.72 69 LYS A O 1
ATOM 547 N N . GLY A 1 70 ? -70.841 -46.890 138.174 1.00 54.56 70 GLY A N 1
ATOM 548 C CA . GLY A 1 70 ? -70.765 -48.354 138.271 1.00 54.56 70 GLY A CA 1
ATOM 549 C C . GLY A 1 70 ? -72.046 -49.083 138.694 1.00 54.56 70 GLY A C 1
ATOM 550 O O . GLY A 1 70 ? -72.075 -50.308 138.643 1.00 54.56 70 GLY A O 1
ATOM 551 N N . ILE A 1 71 ? -73.105 -48.383 139.125 1.00 54.94 71 ILE A N 1
ATOM 552 C CA . ILE A 1 71 ? -74.328 -49.051 139.625 1.00 54.94 71 ILE A CA 1
ATOM 553 C C . ILE A 1 71 ? -75.610 -48.602 138.899 1.00 54.94 71 ILE A C 1
ATOM 555 O O . ILE A 1 71 ? -76.603 -49.321 138.946 1.00 54.94 71 ILE A O 1
ATOM 559 N N . ILE A 1 72 ? -75.622 -47.474 138.171 1.00 56.59 72 ILE A N 1
ATOM 560 C CA . ILE A 1 72 ? -76.863 -46.961 137.544 1.00 56.59 72 ILE A CA 1
ATOM 561 C C . ILE A 1 72 ? -76.720 -46.627 136.042 1.00 56.59 72 ILE A C 1
ATOM 563 O O . ILE A 1 72 ? -77.728 -46.594 135.340 1.00 56.59 72 ILE A O 1
ATOM 567 N N . LEU A 1 73 ? -75.510 -46.454 135.490 1.00 51.03 73 LEU A N 1
ATOM 568 C CA . LEU A 1 73 ? -75.351 -46.019 134.090 1.00 51.03 73 LEU A CA 1
ATOM 569 C C . LEU A 1 73 ? -75.085 -47.165 133.092 1.00 51.03 73 LEU A C 1
ATOM 571 O O . LEU A 1 73 ? -75.559 -47.094 131.958 1.00 51.03 73 LEU A O 1
ATOM 575 N N . ASP A 1 74 ? -74.444 -48.257 133.515 1.00 52.44 74 ASP A N 1
ATOM 576 C CA . ASP A 1 74 ? -74.158 -49.404 132.633 1.00 52.44 74 ASP A CA 1
ATOM 577 C C . ASP A 1 74 ? -75.410 -50.232 132.277 1.00 52.44 74 ASP A C 1
ATOM 579 O O . ASP A 1 74 ? -75.473 -50.822 131.202 1.00 52.44 74 ASP A O 1
ATOM 583 N N . GLN A 1 75 ? -76.472 -50.189 133.091 1.00 55.91 75 GLN A N 1
ATOM 584 C CA . GLN A 1 75 ? -77.769 -50.801 132.749 1.00 55.91 75 GLN A CA 1
ATOM 585 C C . GLN A 1 75 ? -78.627 -49.945 131.796 1.00 55.91 75 GLN A C 1
ATOM 587 O O . GLN A 1 75 ? -79.536 -50.469 131.158 1.00 55.91 75 GLN A O 1
ATOM 592 N N . LEU A 1 76 ? -78.341 -48.643 131.657 1.00 53.69 76 LEU A N 1
ATOM 593 C CA . LEU A 1 76 ? -79.060 -47.735 130.749 1.00 53.69 76 LEU A CA 1
ATOM 594 C C . LEU A 1 76 ? -78.320 -47.524 129.416 1.00 53.69 76 LEU A C 1
ATOM 596 O O . LEU A 1 76 ? -78.959 -47.296 128.388 1.00 53.69 76 LEU A O 1
ATOM 600 N N . ILE A 1 77 ? -76.991 -47.665 129.398 1.00 54.22 77 ILE A N 1
ATOM 601 C CA . ILE A 1 77 ? -76.180 -47.569 128.175 1.00 54.22 77 ILE A CA 1
ATOM 602 C C . ILE A 1 77 ? -76.241 -48.862 127.345 1.00 54.22 77 ILE A C 1
ATOM 604 O O . ILE A 1 77 ? -76.266 -48.767 126.118 1.00 54.22 77 ILE A O 1
ATOM 608 N N . ASP A 1 78 ? -76.386 -50.045 127.952 1.00 58.44 78 ASP A N 1
ATOM 609 C CA . ASP A 1 78 ? -76.583 -51.316 127.220 1.00 58.44 78 ASP A CA 1
ATOM 610 C C . ASP A 1 78 ? -77.954 -51.380 126.500 1.00 58.44 78 ASP A C 1
ATOM 612 O O . ASP A 1 78 ? -78.098 -51.970 125.430 1.00 58.44 78 ASP A O 1
ATOM 616 N N . ILE A 1 79 ? -78.959 -50.659 127.018 1.00 58.38 79 ILE A N 1
ATOM 617 C CA . ILE A 1 79 ? -80.291 -50.519 126.400 1.00 58.38 79 ILE A CA 1
ATOM 618 C C . ILE A 1 79 ? -80.297 -49.442 125.291 1.00 58.38 79 ILE A C 1
ATOM 620 O O . ILE A 1 79 ? -80.964 -49.616 124.271 1.00 58.38 79 ILE A O 1
ATOM 624 N N . GLY A 1 80 ? -79.523 -48.356 125.432 1.00 51.25 80 GLY A N 1
ATOM 625 C CA . GLY A 1 80 ? -79.457 -47.258 124.450 1.00 51.25 80 GLY A CA 1
ATOM 626 C C . GLY A 1 80 ? -78.491 -47.481 123.276 1.00 51.25 80 GLY A C 1
ATOM 627 O O . GLY A 1 80 ? -78.765 -47.063 122.150 1.00 51.25 80 GLY A O 1
ATOM 628 N N . SER A 1 81 ? -77.377 -48.182 123.495 1.00 46.31 81 SER A N 1
ATOM 629 C CA . SER A 1 81 ? -76.380 -48.460 122.447 1.00 46.31 81 SER A CA 1
ATOM 630 C C . SER A 1 81 ? -76.852 -49.508 121.429 1.00 46.31 81 SER A C 1
ATOM 632 O O . SER A 1 81 ? -76.451 -49.458 120.265 1.00 46.31 81 SER A O 1
ATOM 634 N N . LYS A 1 82 ? -77.804 -50.370 121.811 1.00 55.44 82 LYS A N 1
ATOM 635 C CA . LYS A 1 82 ? -78.452 -51.341 120.917 1.00 55.44 82 LYS A CA 1
ATOM 636 C C . LYS A 1 82 ? -79.469 -50.707 119.950 1.00 55.44 82 LYS A C 1
ATOM 638 O O . LYS A 1 82 ? -79.649 -51.227 118.858 1.00 55.44 82 LYS A O 1
ATOM 643 N N . GLN A 1 83 ? -80.072 -49.565 120.304 1.00 53.09 83 GLN A N 1
ATOM 644 C CA . GLN A 1 83 ? -81.035 -48.834 119.454 1.00 53.09 83 GLN A CA 1
ATOM 645 C C . GLN A 1 83 ? -80.386 -47.774 118.541 1.00 53.09 83 GLN A C 1
ATOM 647 O O . GLN A 1 83 ? -80.946 -47.423 117.506 1.00 53.09 83 GLN A O 1
ATOM 652 N N . ILE A 1 84 ? -79.191 -47.275 118.880 1.00 53.25 84 ILE A N 1
ATOM 653 C CA . ILE A 1 84 ? -78.476 -46.254 118.085 1.00 53.25 84 ILE A CA 1
ATOM 654 C C . ILE A 1 84 ? -77.571 -46.888 117.011 1.00 53.25 84 ILE A C 1
ATOM 656 O O . ILE A 1 84 ? -77.385 -46.305 115.942 1.00 53.25 84 ILE A O 1
ATOM 660 N N . ALA A 1 85 ? -77.094 -48.120 117.222 1.00 50.09 85 ALA A N 1
ATOM 661 C CA . ALA A 1 85 ? -76.386 -48.896 116.198 1.00 50.09 85 ALA A CA 1
ATOM 662 C C . ALA A 1 85 ? -77.284 -49.306 115.006 1.00 50.09 85 ALA A C 1
ATOM 664 O O . ALA A 1 85 ? -76.774 -49.530 113.910 1.00 50.09 85 ALA A O 1
ATOM 665 N N . GLU A 1 86 ? -78.612 -49.327 115.179 1.00 47.56 86 GLU A N 1
ATOM 666 C CA . GLU A 1 86 ? -79.588 -49.579 114.104 1.00 47.56 86 GLU A CA 1
ATOM 667 C C . GLU A 1 86 ? -79.947 -48.319 113.283 1.00 47.56 86 GLU A C 1
ATOM 669 O O . GLU A 1 86 ? -80.502 -48.445 112.195 1.00 47.56 86 GLU A O 1
ATOM 674 N N . HIS A 1 87 ? -79.602 -47.103 113.741 1.00 51.38 87 HIS A N 1
ATOM 675 C CA . HIS A 1 87 ? -79.966 -45.833 113.076 1.00 51.38 87 HIS A CA 1
ATOM 676 C C . HIS A 1 87 ? -78.805 -45.092 112.381 1.00 51.38 87 HIS A C 1
ATOM 678 O O . HIS A 1 87 ? -79.027 -44.054 111.758 1.00 51.38 87 HIS A O 1
ATOM 684 N N . LEU A 1 88 ? -77.570 -45.606 112.443 1.00 46.88 88 LEU A N 1
ATOM 685 C CA . LEU A 1 88 ? -76.372 -44.943 111.894 1.00 46.88 88 LEU A CA 1
ATOM 686 C C . LEU A 1 88 ? -75.696 -45.695 110.727 1.00 46.88 88 LEU A C 1
ATOM 688 O O . LEU A 1 88 ? -74.528 -45.457 110.436 1.00 46.88 88 LEU A O 1
ATOM 692 N N . GLN A 1 89 ? -76.435 -46.537 109.995 1.00 48.00 89 GLN A N 1
ATOM 693 C CA . GLN A 1 89 ? -75.991 -47.121 108.712 1.00 48.00 89 GLN A CA 1
ATOM 694 C C . GLN A 1 89 ? -76.357 -46.283 107.462 1.00 48.00 89 GLN A C 1
ATOM 696 O O . GLN A 1 89 ? -76.302 -46.797 106.349 1.00 48.00 89 GLN A O 1
ATOM 701 N N . GLY A 1 90 ? -76.729 -45.003 107.598 1.00 50.97 90 GLY A N 1
ATOM 702 C CA . GLY A 1 90 ? -77.380 -44.274 106.494 1.00 50.97 90 GLY A CA 1
ATOM 703 C C . GLY A 1 90 ? -76.815 -42.929 106.026 1.00 50.97 90 GLY A C 1
ATOM 704 O O . GLY A 1 90 ? -77.282 -42.451 104.996 1.00 50.97 90 GLY A O 1
ATOM 705 N N . SER A 1 91 ? -75.867 -42.282 106.717 1.00 43.97 91 SER A N 1
ATOM 706 C CA . SER A 1 91 ? -75.654 -40.836 106.486 1.00 43.97 91 SER A CA 1
ATOM 707 C C . SER A 1 91 ? -74.184 -40.412 106.457 1.00 43.97 91 SER A C 1
ATOM 709 O O . SER A 1 91 ? -73.479 -40.428 107.462 1.00 43.97 91 SER A O 1
ATOM 711 N N . ASP A 1 92 ? -73.756 -39.998 105.269 1.00 53.75 92 ASP A N 1
ATOM 712 C CA . ASP A 1 92 ? -72.398 -39.686 104.824 1.00 53.75 92 ASP A CA 1
ATOM 713 C C . ASP A 1 92 ? -71.844 -38.363 105.410 1.00 53.75 92 ASP A C 1
ATOM 715 O O . ASP A 1 92 ? -72.074 -37.263 104.894 1.00 53.75 92 ASP A O 1
ATOM 719 N N . LEU A 1 93 ? -71.101 -38.467 106.519 1.00 51.59 93 LEU A N 1
ATOM 720 C CA . LEU A 1 93 ? -70.467 -37.351 107.245 1.00 51.59 93 LEU A CA 1
ATOM 721 C C . LEU A 1 93 ? -69.410 -36.584 106.426 1.00 51.59 93 LEU A C 1
ATOM 723 O O . LEU A 1 93 ? -69.126 -35.422 106.728 1.00 51.59 93 LEU A O 1
ATOM 727 N N . ASN A 1 94 ? -68.874 -37.175 105.354 1.00 49.53 94 ASN A N 1
ATOM 728 C CA . ASN A 1 94 ? -67.886 -36.517 104.495 1.00 49.53 94 ASN A CA 1
ATOM 729 C C . ASN A 1 94 ? -68.486 -35.358 103.683 1.00 49.53 94 ASN A C 1
ATOM 731 O O . ASN A 1 94 ? -67.787 -34.396 103.359 1.00 49.53 94 ASN A O 1
ATOM 735 N N . ARG A 1 95 ? -69.793 -35.388 103.394 1.00 54.56 95 ARG A N 1
ATOM 736 C CA . ARG A 1 95 ? -70.448 -34.337 102.598 1.00 54.56 95 ARG A CA 1
ATOM 737 C C . ARG A 1 95 ? -70.671 -33.041 103.379 1.00 54.56 95 ARG A C 1
ATOM 739 O O . ARG A 1 95 ? -70.712 -31.964 102.788 1.00 54.56 95 ARG A O 1
ATOM 746 N N . ILE A 1 96 ? -70.796 -33.131 104.702 1.00 57.66 96 ILE A N 1
ATOM 747 C CA . ILE A 1 96 ? -71.110 -31.981 105.559 1.00 57.66 96 ILE A CA 1
ATOM 748 C C . ILE A 1 96 ? -69.856 -31.126 105.793 1.00 57.66 96 ILE A C 1
ATOM 750 O O . ILE A 1 96 ? -69.916 -29.906 105.636 1.00 57.66 96 ILE A O 1
ATOM 754 N N . ILE A 1 97 ? -68.699 -31.748 106.044 1.00 56.41 97 ILE A N 1
ATOM 755 C CA . ILE A 1 97 ? -67.437 -31.034 106.312 1.00 56.41 97 ILE A CA 1
ATOM 756 C C . ILE A 1 97 ? -66.940 -30.270 105.074 1.00 56.41 97 ILE A C 1
ATOM 758 O O . ILE A 1 97 ? -66.549 -29.107 105.186 1.00 56.41 97 ILE A O 1
ATOM 762 N N . VAL A 1 98 ? -67.027 -30.870 103.881 1.00 59.12 98 VAL A N 1
ATOM 763 C CA . VAL A 1 98 ? -66.606 -30.211 102.631 1.00 59.12 98 VAL A CA 1
ATOM 764 C C . VAL A 1 98 ? -67.489 -28.995 102.320 1.00 59.12 98 VAL A C 1
ATOM 766 O O . VAL A 1 98 ? -66.982 -27.956 101.908 1.00 59.12 98 VAL A O 1
ATOM 769 N N . SER A 1 99 ? -68.797 -29.068 102.590 1.00 56.91 99 SER A N 1
ATOM 770 C CA . SER A 1 99 ? -69.721 -27.966 102.288 1.00 56.91 99 SER A CA 1
ATOM 771 C C . SER A 1 99 ? -69.529 -26.724 103.173 1.00 56.91 99 SER A C 1
ATOM 773 O O . SER A 1 99 ? -69.632 -25.603 102.677 1.00 56.91 99 SER A O 1
ATOM 775 N N . SER A 1 100 ? -69.186 -26.889 104.456 1.00 57.31 100 SER A N 1
ATOM 776 C CA . SER A 1 100 ? -68.959 -25.752 105.362 1.00 57.31 100 SER A CA 1
ATOM 777 C C . SER A 1 100 ? -67.632 -25.032 105.115 1.00 57.31 100 SER A C 1
ATOM 779 O O . SER A 1 100 ? -67.598 -23.806 105.189 1.00 57.31 100 SER A O 1
ATOM 781 N N . VAL A 1 101 ? -66.555 -25.752 104.777 1.00 61.47 101 VAL A N 1
ATOM 782 C CA . VAL A 1 101 ? -65.262 -25.120 104.448 1.00 61.47 101 VAL A CA 1
ATOM 783 C C . VAL A 1 101 ? -65.334 -24.411 103.093 1.00 61.47 101 VAL A C 1
ATOM 785 O O . VAL A 1 101 ? -64.866 -23.281 102.967 1.00 61.47 101 VAL A O 1
ATOM 788 N N . GLN A 1 102 ? -65.990 -25.020 102.099 1.00 59.44 102 GLN A N 1
ATOM 789 C CA . GLN A 1 102 ? -66.147 -24.409 100.778 1.00 59.44 102 GLN A CA 1
ATOM 790 C C . GLN A 1 102 ? -66.996 -23.130 100.835 1.00 59.44 102 GLN A C 1
ATOM 792 O O . GLN A 1 102 ? -66.666 -22.145 100.177 1.00 59.44 102 GLN A O 1
ATOM 797 N N . ASN A 1 103 ? -68.061 -23.116 101.644 1.00 63.31 103 ASN A N 1
ATOM 798 C CA . ASN A 1 103 ? -68.928 -21.945 101.763 1.00 63.31 103 ASN A CA 1
ATOM 799 C C . ASN A 1 103 ? -68.223 -20.752 102.418 1.00 63.31 103 ASN A C 1
ATOM 801 O O . ASN A 1 103 ? -68.413 -19.631 101.952 1.00 63.31 103 ASN A O 1
ATOM 805 N N . GLU A 1 104 ? -67.359 -20.968 103.413 1.00 65.44 104 GLU A N 1
ATOM 806 C CA . GLU A 1 104 ? -66.710 -19.848 104.105 1.00 65.44 104 GLU A CA 1
ATOM 807 C C . GLU A 1 104 ? -65.465 -19.316 103.384 1.00 65.44 104 GLU A C 1
ATOM 809 O O . GLU A 1 104 ? -65.211 -18.111 103.409 1.00 65.44 104 GLU A O 1
ATOM 814 N N . VAL A 1 105 ? -64.766 -20.161 102.616 1.00 64.19 105 VAL A N 1
ATOM 815 C CA . VAL A 1 105 ? -63.729 -19.708 101.670 1.00 64.19 105 VAL A CA 1
ATOM 816 C C . VAL A 1 105 ? -64.352 -18.916 100.516 1.00 64.19 105 VAL A C 1
ATOM 818 O O . VAL A 1 105 ? -63.864 -17.834 100.186 1.00 64.19 105 VAL A O 1
ATOM 821 N N . ASN A 1 106 ? -65.471 -19.387 99.953 1.00 59.66 106 ASN A N 1
ATOM 822 C CA . ASN A 1 106 ? -66.176 -18.663 98.892 1.00 59.66 106 ASN A CA 1
ATOM 823 C C . ASN A 1 106 ? -66.714 -17.313 99.387 1.00 59.66 106 ASN A C 1
ATOM 825 O O . ASN A 1 106 ? -66.602 -16.324 98.671 1.00 59.66 106 ASN A O 1
ATOM 829 N N . ARG A 1 107 ? -67.222 -17.238 100.624 1.00 60.81 107 ARG A N 1
ATOM 830 C CA . ARG A 1 107 ? -67.762 -16.009 101.229 1.00 60.81 107 ARG A CA 1
ATOM 831 C C . ARG A 1 107 ? -66.690 -14.966 101.569 1.00 60.81 107 ARG A C 1
ATOM 833 O O . ARG A 1 107 ? -66.981 -13.769 101.512 1.00 60.81 107 ARG A O 1
ATOM 840 N N . ALA A 1 108 ? -65.469 -15.400 101.894 1.00 58.69 108 ALA A N 1
ATOM 841 C CA . ALA A 1 108 ? -64.315 -14.522 102.104 1.00 58.69 108 ALA A CA 1
ATOM 842 C C . ALA A 1 108 ? -63.713 -14.016 100.780 1.00 58.69 108 ALA A C 1
ATOM 844 O O . ALA A 1 108 ? -63.344 -12.847 100.686 1.00 58.69 108 ALA A O 1
ATOM 845 N N . ALA A 1 109 ? -63.669 -14.860 99.743 1.00 57.78 109 ALA A N 1
ATOM 846 C CA . ALA A 1 109 ? -63.177 -14.485 98.418 1.00 57.78 109 ALA A CA 1
ATOM 847 C C . ALA A 1 109 ? -64.152 -13.569 97.652 1.00 57.78 109 ALA A C 1
ATOM 849 O O . ALA A 1 109 ? -63.711 -12.658 96.958 1.00 57.78 109 ALA A O 1
ATOM 850 N N . SER A 1 110 ? -65.470 -13.752 97.808 1.00 57.44 110 SER A N 1
ATOM 851 C CA . SER A 1 110 ? -66.480 -12.973 97.076 1.00 57.44 110 SER A CA 1
ATOM 852 C C . SER A 1 110 ? -66.775 -11.586 97.663 1.00 57.44 110 SER A C 1
ATOM 854 O O . SER A 1 110 ? -67.402 -10.775 96.991 1.00 57.44 110 SER A O 1
ATOM 856 N N . ASN A 1 111 ? -66.352 -11.301 98.902 1.00 55.34 111 ASN A N 1
ATOM 857 C CA . ASN A 1 111 ? -66.620 -10.024 99.586 1.00 55.34 111 ASN A CA 1
ATOM 858 C C . ASN A 1 111 ? -65.363 -9.179 99.850 1.00 55.34 111 ASN A C 1
ATOM 860 O O . ASN A 1 111 ? -65.457 -8.129 100.492 1.00 55.34 111 ASN A O 1
ATOM 864 N N . TYR A 1 112 ? -64.189 -9.604 99.374 1.00 53.75 112 TYR A N 1
ATOM 865 C CA . TYR A 1 112 ? -62.987 -8.783 99.476 1.00 53.75 112 TYR A CA 1
ATOM 866 C C . TYR A 1 112 ? -63.043 -7.683 98.415 1.00 53.75 112 TYR A C 1
ATOM 868 O O . TYR A 1 112 ? -62.768 -7.904 97.237 1.00 53.75 112 TYR A O 1
ATOM 876 N N . ASN A 1 113 ? -63.462 -6.488 98.833 1.00 52.72 113 ASN A N 1
ATOM 877 C CA . ASN A 1 113 ? -63.518 -5.330 97.956 1.00 52.72 113 ASN A CA 1
ATOM 878 C C . ASN A 1 113 ? -62.085 -4.857 97.698 1.00 52.72 113 ASN A C 1
ATOM 880 O O . ASN A 1 113 ? -61.482 -4.145 98.505 1.00 52.72 113 ASN A O 1
ATOM 884 N N . PHE A 1 114 ? -61.518 -5.333 96.598 1.00 57.59 114 PHE A N 1
ATOM 885 C CA . PHE A 1 114 ? -60.207 -4.923 96.139 1.00 57.59 114 PHE A CA 1
ATOM 886 C C . PHE A 1 114 ? -60.144 -3.386 96.015 1.00 57.59 114 PHE A C 1
ATOM 888 O O . PHE A 1 114 ? -61.085 -2.781 95.495 1.00 57.59 114 PHE A O 1
ATOM 895 N N . PRO A 1 115 ? -59.060 -2.724 96.467 1.00 62.22 115 PRO A N 1
ATOM 896 C CA . PRO A 1 115 ? -58.909 -1.283 96.307 1.00 62.22 115 PRO A CA 1
ATOM 897 C C . PRO A 1 115 ? -59.138 -0.851 94.848 1.00 62.22 115 PRO A C 1
ATOM 899 O O . PRO A 1 115 ? -58.788 -1.611 93.933 1.00 62.22 115 PRO A O 1
ATOM 902 N N . PRO A 1 116 ? -59.668 0.362 94.595 1.00 51.19 116 PRO A N 1
ATOM 903 C CA . PRO A 1 116 ? -59.813 0.878 93.238 1.00 51.19 116 PRO A CA 1
ATOM 904 C C . PRO A 1 116 ? -58.453 0.803 92.526 1.00 51.19 116 PRO A C 1
ATOM 906 O O . PRO A 1 116 ? -57.497 1.415 93.002 1.00 51.19 116 PRO A O 1
ATOM 909 N N . ARG A 1 117 ? -58.382 0.064 91.403 1.00 61.00 117 ARG A N 1
ATOM 910 C CA . ARG A 1 117 ? -57.179 -0.306 90.604 1.00 61.00 117 ARG A CA 1
ATOM 911 C C . ARG A 1 117 ? -56.458 -1.613 90.953 1.00 61.00 117 ARG A C 1
ATOM 913 O O . ARG A 1 117 ? -55.388 -1.861 90.400 1.00 61.00 117 ARG A O 1
ATOM 920 N N . SER A 1 118 ? -57.002 -2.467 91.809 1.00 62.16 118 SER A N 1
ATOM 921 C CA . SER A 1 118 ? -56.436 -3.817 91.936 1.00 62.16 118 SER A CA 1
ATOM 922 C C . SER A 1 118 ? -56.839 -4.678 90.738 1.00 62.16 118 SER A C 1
ATOM 924 O O . SER A 1 118 ? -57.940 -4.542 90.206 1.00 62.16 118 SER A O 1
ATOM 926 N N . ILE A 1 119 ? -55.942 -5.567 90.326 1.00 64.06 119 ILE A N 1
ATOM 927 C CA . ILE A 1 119 ? -56.185 -6.545 89.264 1.00 64.06 119 ILE A CA 1
ATOM 928 C C . ILE A 1 119 ? -57.112 -7.624 89.845 1.00 64.06 119 ILE A C 1
ATOM 930 O O . ILE A 1 119 ? -56.763 -8.220 90.865 1.00 64.06 119 ILE A O 1
ATOM 934 N N . SER A 1 120 ? -58.295 -7.847 89.256 1.00 61.97 120 SER A N 1
ATOM 935 C CA . SER A 1 120 ? -59.198 -8.899 89.747 1.00 61.97 120 SER A CA 1
ATOM 936 C C . SER A 1 120 ? -58.576 -10.277 89.508 1.00 61.97 120 SER A C 1
ATOM 938 O O . SER A 1 120 ? -57.774 -10.458 88.590 1.00 61.97 120 SER A O 1
ATOM 940 N N . PHE A 1 121 ? -58.922 -11.261 90.338 1.00 59.31 121 PHE A N 1
ATOM 941 C CA . PHE A 1 121 ? -58.345 -12.603 90.224 1.00 59.31 121 PHE A CA 1
ATOM 942 C C . PHE A 1 121 ? -58.678 -13.255 88.867 1.00 59.31 121 PHE A C 1
ATOM 944 O O . PHE A 1 121 ? -57.857 -13.994 88.324 1.00 59.31 121 PHE A O 1
ATOM 951 N N . GLU A 1 122 ? -59.833 -12.929 88.273 1.00 60.47 122 GLU A N 1
ATOM 952 C CA . GLU A 1 122 ? -60.205 -13.382 86.931 1.00 60.47 122 GLU A CA 1
ATOM 953 C C . GLU A 1 122 ? -59.242 -12.862 85.852 1.00 60.47 122 GLU A C 1
ATOM 955 O O . GLU A 1 122 ? -59.041 -13.529 84.840 1.00 60.47 122 GLU A O 1
ATOM 960 N N . SER A 1 123 ? -58.597 -11.712 86.074 1.00 63.56 123 SER A N 1
ATOM 961 C CA . SER A 1 123 ? -57.578 -11.142 85.181 1.00 63.56 123 SER A CA 1
ATOM 962 C C . SER A 1 123 ? -56.193 -11.801 85.315 1.00 63.56 123 SER A C 1
ATOM 964 O O . SER A 1 123 ? -55.294 -11.467 84.548 1.00 63.56 123 SER A O 1
ATOM 966 N N . ILE A 1 124 ? -56.006 -12.734 86.260 1.00 62.81 124 ILE A N 1
ATOM 967 C CA . ILE A 1 124 ? -54.755 -13.491 86.497 1.00 62.81 124 ILE A CA 1
ATOM 968 C C . ILE A 1 124 ? -54.930 -14.971 86.086 1.00 62.81 124 ILE A C 1
ATOM 970 O O . ILE A 1 124 ? -54.124 -15.835 86.430 1.00 62.81 124 ILE A O 1
ATOM 974 N N . ARG A 1 125 ? -55.978 -15.310 85.322 1.00 57.69 125 ARG A N 1
ATOM 975 C CA . ARG A 1 125 ? -56.109 -16.646 84.721 1.00 57.69 125 ARG A CA 1
ATOM 976 C C . ARG A 1 125 ? -55.158 -16.782 83.531 1.00 57.69 125 ARG A C 1
ATOM 978 O O . ARG A 1 125 ? -55.526 -16.514 82.394 1.00 57.69 125 ARG A O 1
ATOM 985 N N . MET A 1 126 ? -53.929 -17.204 83.817 1.00 59.28 126 MET A N 1
ATOM 986 C CA . MET A 1 126 ? -52.936 -17.626 82.823 1.00 59.28 126 MET A CA 1
ATOM 987 C C . MET A 1 126 ? -53.241 -19.059 82.361 1.00 59.28 126 MET A C 1
ATOM 989 O O . MET A 1 126 ? -52.464 -19.981 82.615 1.00 59.28 126 MET A O 1
ATOM 993 N N . ASP A 1 127 ? -54.388 -19.277 81.720 1.00 53.84 127 ASP A N 1
ATOM 994 C CA . ASP A 1 127 ? -54.681 -20.565 81.089 1.00 53.84 127 ASP A CA 1
ATOM 995 C C . ASP A 1 127 ? -53.770 -20.686 79.844 1.00 53.84 127 ASP A C 1
ATOM 997 O O . ASP A 1 127 ? -54.084 -20.168 78.779 1.00 53.84 127 ASP A O 1
ATOM 1001 N N . GLY A 1 128 ? -52.591 -21.308 79.994 1.00 58.78 128 GLY A N 1
ATOM 1002 C CA . GLY A 1 128 ? -51.683 -21.626 78.878 1.00 58.78 128 GLY A CA 1
ATOM 1003 C C . GLY A 1 128 ? -50.496 -20.682 78.627 1.00 58.78 128 GLY A C 1
ATOM 1004 O O . GLY A 1 128 ? -49.870 -20.801 77.582 1.00 58.78 128 GLY A O 1
ATOM 1005 N N . ASN A 1 129 ? -50.133 -19.792 79.562 1.00 59.72 129 ASN A N 1
ATOM 1006 C CA . ASN A 1 129 ? -49.062 -18.782 79.391 1.00 59.72 129 ASN A CA 1
ATOM 1007 C C . ASN A 1 129 ? -49.293 -17.774 78.242 1.00 59.72 129 ASN A C 1
ATOM 1009 O O . ASN A 1 129 ? -48.355 -17.091 77.828 1.00 59.72 129 ASN A O 1
ATOM 1013 N N . GLU A 1 130 ? -50.519 -17.650 77.733 1.00 62.69 130 GLU A N 1
ATOM 1014 C CA . GLU A 1 130 ? -50.848 -16.729 76.644 1.00 62.69 130 GLU A CA 1
ATOM 1015 C C . GLU A 1 130 ? -51.519 -15.460 77.182 1.00 62.69 130 GLU A C 1
ATOM 1017 O O . GLU A 1 130 ? -52.517 -15.507 77.901 1.00 62.69 130 GLU A O 1
ATOM 1022 N N . PHE A 1 131 ? -50.970 -14.301 76.815 1.00 66.50 131 PHE A N 1
ATOM 1023 C CA . PHE A 1 131 ? -51.627 -13.013 77.012 1.00 66.50 131 PHE A CA 1
ATOM 1024 C C . PHE A 1 131 ? -52.501 -12.707 75.796 1.00 66.50 131 PHE A C 1
ATOM 1026 O O . PHE A 1 131 ? -52.043 -12.804 74.658 1.00 66.50 131 PHE A O 1
ATOM 1033 N N . ASN A 1 132 ? -53.742 -12.271 76.020 1.00 63.44 132 ASN A N 1
ATOM 1034 C CA . ASN A 1 132 ? -54.572 -11.759 74.933 1.00 63.44 132 ASN A CA 1
ATOM 1035 C C . ASN A 1 132 ? -53.913 -10.500 74.341 1.00 63.44 132 ASN A C 1
ATOM 1037 O O . ASN A 1 132 ? -53.675 -9.530 75.061 1.00 63.44 132 ASN A O 1
ATOM 1041 N N . ALA A 1 133 ? -53.640 -10.498 73.034 1.00 65.19 133 ALA A N 1
ATOM 1042 C CA . ALA A 1 133 ? -52.983 -9.380 72.353 1.00 65.19 133 ALA A CA 1
ATOM 1043 C C . ALA A 1 133 ? -53.736 -8.046 72.521 1.00 65.19 133 ALA A C 1
ATOM 1045 O O . ALA A 1 133 ? -53.108 -6.997 72.602 1.00 65.19 133 ALA A O 1
ATOM 1046 N N . ASN A 1 134 ? -55.062 -8.075 72.691 1.00 66.69 134 ASN A N 1
ATOM 1047 C CA . ASN A 1 134 ? -55.870 -6.872 72.922 1.00 66.69 134 ASN A CA 1
ATOM 1048 C C . ASN A 1 134 ? -55.643 -6.238 74.307 1.00 66.69 134 ASN A C 1
ATOM 1050 O O . ASN A 1 134 ? -56.097 -5.123 74.562 1.00 66.69 134 ASN A O 1
ATOM 1054 N N . TRP A 1 135 ? -54.974 -6.942 75.225 1.00 67.69 135 TRP A N 1
ATOM 1055 C CA . TRP A 1 135 ? -54.569 -6.401 76.527 1.00 67.69 135 TRP A CA 1
ATOM 1056 C C . TRP A 1 135 ? -53.263 -5.607 76.430 1.00 67.69 135 TRP A C 1
ATOM 1058 O O . TRP A 1 135 ? -52.957 -4.799 77.306 1.00 67.69 135 TRP A O 1
ATOM 1068 N N . ILE A 1 136 ? -52.519 -5.800 75.342 1.00 69.19 136 ILE A N 1
ATOM 1069 C CA . ILE A 1 136 ? -51.318 -5.055 74.982 1.00 69.19 136 ILE A CA 1
ATOM 1070 C C . ILE A 1 136 ? -51.781 -3.847 74.151 1.00 69.19 136 ILE A C 1
ATOM 1072 O O . ILE A 1 136 ? -51.645 -3.812 72.935 1.00 69.19 136 ILE A O 1
ATOM 1076 N N . ASN A 1 137 ? -52.423 -2.879 74.809 1.00 67.81 137 ASN A N 1
ATOM 1077 C CA . ASN A 1 137 ? -52.924 -1.657 74.169 1.00 67.81 137 ASN A CA 1
ATOM 1078 C C . ASN A 1 137 ? -51.992 -0.459 74.423 1.00 67.81 137 ASN A C 1
ATOM 1080 O O . ASN A 1 1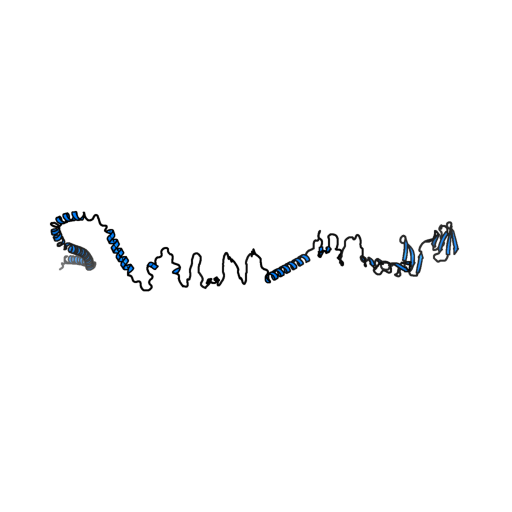37 ? -51.333 -0.407 75.460 1.00 67.81 137 ASN A O 1
ATOM 1084 N N . ASN A 1 138 ? -51.992 0.502 73.487 1.00 63.38 138 ASN A N 1
ATOM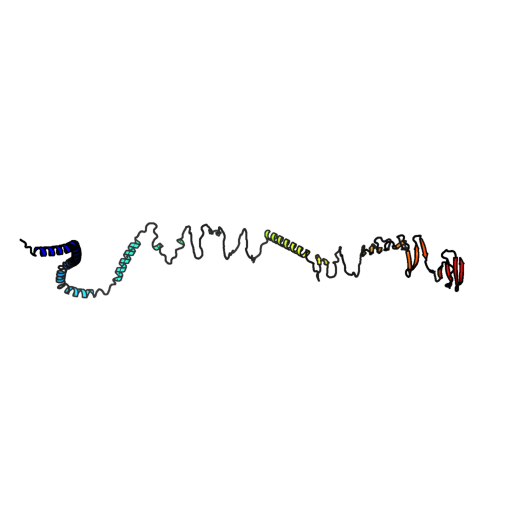 1085 C CA . ASN A 1 138 ? -51.337 1.823 73.500 1.00 63.38 138 ASN A CA 1
ATOM 1086 C C . ASN A 1 138 ? -50.156 1.994 74.479 1.00 63.38 138 ASN A C 1
ATOM 1088 O O . ASN A 1 138 ? -50.330 2.399 75.630 1.00 63.38 138 ASN A O 1
ATOM 1092 N N . GLY A 1 139 ? -48.934 1.793 73.980 1.00 65.25 139 GLY A N 1
ATOM 1093 C CA . GLY A 1 139 ? -47.699 2.061 74.714 1.00 65.25 139 GLY A CA 1
ATOM 1094 C C . GLY A 1 139 ? -46.446 1.894 73.852 1.00 65.25 139 GLY A C 1
ATOM 1095 O O . GLY A 1 139 ? -46.503 1.363 72.747 1.00 65.25 139 GLY A O 1
ATOM 1096 N N . ILE A 1 140 ? -45.300 2.360 74.359 1.00 71.25 140 ILE A N 1
ATOM 1097 C CA . ILE A 1 140 ? -43.990 2.113 73.740 1.00 71.25 140 ILE A CA 1
ATOM 1098 C C . ILE A 1 140 ? -43.466 0.778 74.270 1.00 71.25 140 ILE A C 1
ATOM 1100 O O . ILE A 1 140 ? -43.093 0.683 75.441 1.00 71.25 140 ILE A O 1
ATOM 1104 N N . TYR A 1 141 ? -43.395 -0.232 73.409 1.00 74.94 141 TYR A N 1
ATOM 1105 C CA . TYR A 1 141 ? -42.759 -1.509 73.727 1.00 74.94 141 TYR A CA 1
ATOM 1106 C C . TYR A 1 141 ? -41.280 -1.449 73.350 1.00 74.94 141 TYR A C 1
ATOM 1108 O O . TYR A 1 141 ? -40.928 -0.996 72.265 1.00 74.94 141 TYR A O 1
ATOM 1116 N N . ARG A 1 142 ? -40.402 -1.870 74.263 1.00 72.44 142 ARG A N 1
ATOM 1117 C CA . ARG A 1 142 ? -38.950 -1.933 74.045 1.00 72.44 142 ARG A CA 1
ATOM 1118 C C . ARG A 1 142 ? -38.455 -3.331 74.368 1.00 72.44 142 ARG A C 1
ATOM 1120 O O . ARG A 1 142 ? -38.992 -3.963 75.276 1.00 72.44 142 ARG A O 1
ATOM 1127 N N . ASN A 1 143 ? -37.404 -3.772 73.679 1.00 69.44 143 ASN A N 1
ATOM 1128 C CA . ASN A 1 143 ? -36.779 -5.085 73.876 1.00 69.44 143 ASN A CA 1
ATOM 1129 C C . ASN A 1 143 ? -37.743 -6.263 73.632 1.00 69.44 143 ASN A C 1
ATOM 1131 O O . ASN A 1 143 ? -37.684 -7.278 74.327 1.00 69.44 143 ASN A O 1
ATOM 1135 N N . PHE A 1 144 ? -38.650 -6.131 72.662 1.00 74.81 144 PHE A N 1
ATOM 1136 C CA . PHE A 1 144 ? -39.528 -7.227 72.266 1.00 74.81 144 PHE A CA 1
ATOM 1137 C C . PHE A 1 144 ? -38.759 -8.234 71.404 1.00 74.81 144 PHE A C 1
ATOM 1139 O O . PHE A 1 144 ? -38.018 -7.865 70.490 1.00 74.81 144 PHE A O 1
ATOM 1146 N N . THR A 1 145 ? -38.925 -9.519 71.701 1.00 76.44 145 THR A N 1
ATOM 1147 C CA . THR A 1 145 ? -38.415 -10.614 70.874 1.00 76.44 145 THR A CA 1
ATOM 1148 C C . THR A 1 145 ? -39.517 -11.655 70.702 1.00 76.44 145 THR A C 1
ATOM 1150 O O . THR A 1 145 ? -40.063 -12.148 71.685 1.00 76.44 145 THR A O 1
ATOM 1153 N N . SER A 1 146 ? -39.825 -11.994 69.456 1.00 80.75 146 SER A N 1
ATOM 1154 C CA . SER A 1 146 ? -40.660 -13.118 69.039 1.00 80.75 146 SER A CA 1
ATOM 1155 C C . SER A 1 146 ? -39.851 -14.062 68.146 1.00 80.75 146 SER A C 1
ATOM 1157 O O . SER A 1 146 ? -38.667 -13.838 67.892 1.00 80.75 146 SER A O 1
ATOM 1159 N N . SER A 1 147 ? -40.487 -15.118 67.639 1.00 82.38 147 SER A N 1
ATOM 1160 C CA . SER A 1 147 ? -39.882 -16.001 66.636 1.00 82.38 147 SER A CA 1
ATOM 1161 C C . SER A 1 147 ? -39.529 -15.288 65.324 1.00 82.38 147 SER A C 1
ATOM 1163 O O . SER A 1 147 ? -38.651 -15.763 64.612 1.00 82.38 147 SER A O 1
ATOM 1165 N N . GLY A 1 148 ? -40.190 -14.168 65.003 1.00 82.38 148 GLY A N 1
ATOM 1166 C CA . GLY A 1 148 ? -39.996 -13.435 63.745 1.00 82.38 148 GLY A CA 1
ATOM 1167 C C . GLY A 1 148 ? -39.429 -12.020 63.888 1.00 82.38 148 GLY A C 1
ATOM 1168 O O . GLY A 1 148 ? -38.949 -11.466 62.906 1.00 82.38 148 GLY A O 1
ATOM 1169 N N . ILE A 1 149 ? -39.476 -11.416 65.080 1.00 86.12 149 ILE A N 1
ATOM 1170 C CA . ILE A 1 149 ? -39.057 -10.025 65.306 1.00 86.12 149 ILE A CA 1
ATOM 1171 C C . ILE A 1 149 ? -38.151 -9.972 66.527 1.00 86.12 149 ILE A C 1
ATOM 1173 O O . ILE A 1 149 ? -38.537 -10.415 67.601 1.00 86.12 149 ILE A O 1
ATOM 1177 N N . LYS A 1 150 ? -36.971 -9.372 66.392 1.00 86.19 150 LYS A N 1
ATOM 1178 C CA . LYS A 1 150 ? -36.081 -9.067 67.514 1.00 86.19 150 LYS A CA 1
ATOM 1179 C C . LYS A 1 150 ? -35.698 -7.597 67.450 1.00 86.19 150 LYS A C 1
ATOM 1181 O O . LYS A 1 150 ? -34.960 -7.200 66.554 1.00 86.19 150 LYS A O 1
ATOM 1186 N N . ASP A 1 151 ? -36.176 -6.803 68.404 1.00 87.81 151 ASP A N 1
ATOM 1187 C CA . ASP A 1 151 ? -35.784 -5.401 68.531 1.00 87.81 151 ASP A CA 1
ATOM 1188 C C . ASP A 1 151 ? -34.633 -5.251 69.533 1.00 87.81 151 ASP A C 1
ATOM 1190 O O . ASP A 1 151 ? -34.806 -5.391 70.744 1.00 87.81 151 ASP A O 1
ATOM 1194 N N . SER A 1 152 ? -33.442 -4.966 69.007 1.00 86.06 152 SER A N 1
ATOM 1195 C CA . SER A 1 152 ? -32.258 -4.574 69.780 1.00 86.06 152 SER A CA 1
ATOM 1196 C C . SER A 1 152 ? -31.824 -3.136 69.480 1.00 86.06 152 SER A C 1
ATOM 1198 O O . SER A 1 152 ? -30.659 -2.782 69.678 1.00 86.06 152 SER A O 1
ATOM 1200 N N . SER A 1 153 ? -32.719 -2.320 68.921 1.00 86.75 153 SER A N 1
ATOM 1201 C CA . SER A 1 153 ? -32.409 -0.969 68.473 1.00 86.75 153 SER A CA 1
ATOM 1202 C C . SER A 1 153 ? -32.529 0.054 69.606 1.00 86.75 153 SER A C 1
ATOM 1204 O O . SER A 1 153 ? -33.373 -0.037 70.491 1.00 86.75 153 SER A O 1
ATOM 1206 N N . SER A 1 154 ? -31.659 1.067 69.585 1.00 88.38 154 SER A N 1
ATOM 1207 C CA . SER A 1 154 ? -31.721 2.218 70.502 1.00 88.38 154 SER A CA 1
ATOM 1208 C C . SER A 1 154 ? -32.300 3.479 69.848 1.00 88.38 154 SER A C 1
ATOM 1210 O O . SER A 1 154 ? -32.461 4.506 70.507 1.00 88.38 154 SER A O 1
ATOM 1212 N N . LYS A 1 155 ? -32.594 3.412 68.543 1.00 90.31 155 LYS A N 1
ATOM 1213 C CA . LYS A 1 155 ? -33.127 4.486 67.693 1.00 90.31 155 LYS A CA 1
ATOM 1214 C C . LYS A 1 155 ? -34.114 3.884 66.699 1.00 90.31 155 LYS A C 1
ATOM 1216 O O . LYS A 1 155 ? -33.884 2.762 66.260 1.00 90.31 155 LYS A O 1
ATOM 1221 N N . LEU A 1 156 ? -35.112 4.656 66.266 1.00 89.06 156 LEU A N 1
ATOM 1222 C CA . LEU A 1 156 ? -36.073 4.242 65.237 1.00 89.06 156 LEU A CA 1
ATOM 1223 C C . LEU A 1 156 ? -35.355 3.743 63.968 1.00 89.06 156 LEU A C 1
ATOM 1225 O O . LEU A 1 156 ? -34.677 4.519 63.291 1.00 89.06 156 LEU A O 1
ATOM 1229 N N . GLN A 1 157 ? -35.472 2.444 63.680 1.00 92.62 157 GLN A N 1
ATOM 1230 C CA . GLN A 1 157 ? -34.940 1.814 62.461 1.00 92.62 157 GLN A CA 1
ATOM 1231 C C . GLN A 1 157 ? -36.029 1.502 61.436 1.00 92.62 157 GLN A C 1
ATOM 1233 O O . GLN A 1 157 ? -35.742 1.523 60.242 1.00 92.62 157 GLN A O 1
ATOM 1238 N N . LEU A 1 158 ? -37.236 1.200 61.914 1.00 92.88 158 LEU A N 1
ATOM 1239 C CA . LEU A 1 158 ? -38.373 0.722 61.142 1.00 92.88 158 LEU A CA 1
ATOM 1240 C C . LEU A 1 158 ? -39.635 1.409 61.668 1.00 92.88 158 LEU A C 1
ATOM 1242 O O . LEU A 1 158 ? -39.931 1.310 62.859 1.00 92.88 158 LEU A O 1
ATOM 1246 N N . GLU A 1 159 ? -40.366 2.080 60.792 1.00 92.38 159 GLU A N 1
ATOM 1247 C CA . GLU A 1 159 ? -41.691 2.631 61.058 1.00 92.38 159 GLU A CA 1
ATOM 1248 C C . GLU A 1 159 ? -42.679 1.984 60.086 1.00 92.38 159 GLU A C 1
ATOM 1250 O O . GLU A 1 159 ? -42.419 1.918 58.886 1.00 92.38 159 GLU A O 1
ATOM 1255 N N . ILE A 1 160 ? -43.783 1.459 60.615 1.00 91.81 160 ILE A N 1
ATOM 1256 C CA . ILE A 1 160 ? -44.863 0.869 59.823 1.00 91.81 160 ILE A CA 1
ATOM 1257 C C . ILE A 1 160 ? -46.049 1.819 59.937 1.00 91.81 160 ILE A C 1
ATOM 1259 O O . ILE A 1 160 ? -46.554 2.043 61.038 1.00 91.81 160 ILE A O 1
ATOM 1263 N N . THR A 1 161 ? -46.461 2.382 58.809 1.00 93.75 161 THR A N 1
ATOM 1264 C CA . THR A 1 161 ? -47.596 3.297 58.685 1.00 93.75 161 THR A CA 1
ATOM 1265 C C . THR A 1 161 ? -48.642 2.704 57.743 1.00 93.75 161 THR A C 1
ATOM 1267 O O . THR A 1 161 ? -48.405 1.680 57.098 1.00 93.75 161 THR A O 1
ATOM 1270 N N . ASP A 1 162 ? -49.790 3.370 57.626 1.00 92.19 162 ASP A N 1
ATOM 1271 C CA . ASP A 1 162 ? -50.822 3.000 56.649 1.00 92.19 162 ASP A CA 1
ATOM 1272 C C . ASP A 1 162 ? -50.331 3.145 55.192 1.00 92.19 162 ASP A C 1
ATOM 1274 O O . ASP A 1 162 ? -50.839 2.469 54.300 1.00 92.19 162 ASP A O 1
ATOM 1278 N N . ASP A 1 163 ? -49.314 3.986 54.959 1.00 92.50 163 ASP A N 1
ATOM 1279 C CA . ASP A 1 163 ? -48.721 4.238 53.639 1.00 92.50 163 ASP A CA 1
ATOM 1280 C C . ASP A 1 163 ? -47.565 3.280 53.302 1.00 92.50 163 ASP A C 1
ATOM 1282 O O . ASP A 1 163 ? -47.128 3.210 52.150 1.00 92.50 163 ASP A O 1
ATOM 1286 N N . GLY A 1 164 ? -47.045 2.543 54.290 1.00 91.44 164 GLY A N 1
ATOM 1287 C CA . GLY A 1 164 ? -46.028 1.519 54.079 1.00 91.44 164 GLY A CA 1
ATOM 1288 C C . GLY A 1 164 ? -44.963 1.444 55.167 1.00 91.44 164 GLY A C 1
ATOM 1289 O O . GLY A 1 164 ? -45.176 1.775 56.331 1.00 91.44 164 GLY A O 1
ATOM 1290 N N . ILE A 1 165 ? -43.792 0.943 54.774 1.00 93.81 165 ILE A N 1
ATOM 1291 C CA . ILE A 1 165 ? -42.663 0.699 55.669 1.00 93.81 165 ILE A CA 1
ATOM 1292 C C . ILE A 1 165 ? -41.567 1.726 55.389 1.00 93.81 165 ILE A C 1
ATOM 1294 O O . ILE A 1 165 ? -41.056 1.809 54.272 1.00 93.81 165 ILE A O 1
ATOM 1298 N N . ILE A 1 166 ? -41.160 2.467 56.416 1.00 92.62 166 ILE A N 1
ATOM 1299 C CA . ILE A 1 166 ? -40.051 3.419 56.359 1.00 92.62 166 ILE A CA 1
ATOM 1300 C C . ILE A 1 166 ? -38.871 2.838 57.134 1.00 92.62 166 ILE A C 1
ATOM 1302 O O . ILE A 1 166 ? -38.977 2.522 58.319 1.00 92.62 166 ILE A O 1
ATOM 1306 N N . THR A 1 167 ? -37.721 2.731 56.472 1.00 93.88 167 THR A N 1
ATOM 1307 C CA . THR A 1 167 ? -36.466 2.305 57.099 1.00 93.88 167 THR A CA 1
ATOM 1308 C C . THR A 1 167 ? -35.470 3.454 57.140 1.00 93.88 167 THR A C 1
ATOM 1310 O O . THR A 1 167 ? -35.146 4.029 56.104 1.00 93.88 167 THR A O 1
ATOM 1313 N N . THR A 1 168 ? -34.946 3.775 58.323 1.00 91.94 168 THR A N 1
ATOM 1314 C CA . THR A 1 168 ? -34.059 4.939 58.513 1.00 91.94 168 THR A CA 1
ATOM 1315 C C . THR A 1 168 ? -32.643 4.716 57.967 1.00 91.94 168 THR A C 1
ATOM 1317 O O . THR A 1 168 ? -31.952 5.676 57.640 1.00 91.94 168 THR A O 1
ATOM 1320 N N . ASN A 1 169 ? -32.190 3.461 57.904 1.00 90.75 169 ASN A N 1
ATOM 1321 C CA . ASN A 1 169 ? -30.837 3.092 57.477 1.00 90.75 169 ASN A CA 1
ATOM 1322 C C . ASN A 1 169 ? -30.891 2.051 56.345 1.00 90.75 169 ASN A C 1
ATOM 1324 O O . ASN A 1 169 ? -31.585 2.243 55.352 1.00 90.75 169 ASN A O 1
ATOM 1328 N N . ASN A 1 170 ? -30.147 0.954 56.489 1.00 91.19 170 ASN A N 1
ATOM 1329 C CA . ASN A 1 170 ? -30.010 -0.076 55.471 1.00 91.19 170 ASN A CA 1
ATOM 1330 C C . ASN A 1 170 ? -31.011 -1.208 55.703 1.00 91.19 170 ASN A C 1
ATOM 1332 O O . ASN A 1 170 ? -31.263 -1.599 56.844 1.00 91.19 170 ASN A O 1
ATOM 1336 N N . ILE A 1 171 ? -31.501 -1.778 54.606 1.00 92.88 171 ILE A N 1
ATOM 1337 C CA . ILE A 1 171 ? -32.195 -3.063 54.596 1.00 92.88 171 ILE A CA 1
ATOM 1338 C C . ILE A 1 171 ? -31.175 -4.115 54.168 1.00 92.88 171 ILE A C 1
ATOM 1340 O O . ILE A 1 171 ? -30.616 -4.024 53.077 1.00 92.88 171 ILE A O 1
ATOM 1344 N N . THR A 1 172 ? -30.937 -5.109 55.020 1.00 93.06 172 THR A N 1
ATOM 1345 C CA . THR A 1 172 ? -30.150 -6.297 54.669 1.00 93.06 172 THR A CA 1
ATOM 1346 C C . THR A 1 172 ? -31.105 -7.476 54.569 1.00 93.06 172 THR A C 1
ATOM 1348 O O . THR A 1 172 ? -31.770 -7.806 55.549 1.00 93.06 172 THR A O 1
ATOM 1351 N N . ALA A 1 173 ? -31.176 -8.102 53.398 1.00 93.44 173 ALA A N 1
ATOM 1352 C CA . ALA A 1 173 ? -32.033 -9.251 53.135 1.00 93.44 173 ALA A CA 1
ATOM 1353 C C . ALA A 1 173 ? -31.271 -10.289 52.306 1.00 93.44 173 ALA A C 1
ATOM 1355 O O . ALA A 1 173 ? -30.465 -9.921 51.455 1.00 93.44 173 ALA A O 1
ATOM 1356 N N . GLU A 1 174 ? -31.542 -11.574 52.538 1.00 95.44 174 GLU A N 1
ATOM 1357 C CA . GLU A 1 174 ? -31.031 -12.649 51.674 1.00 95.44 174 GLU A CA 1
ATOM 1358 C C . GLU A 1 174 ? -31.691 -12.602 50.294 1.00 95.44 174 GLU A C 1
ATOM 1360 O O . GLU A 1 174 ? -31.029 -12.787 49.280 1.00 95.44 174 GLU A O 1
ATOM 1365 N N . ASN A 1 175 ? -32.996 -12.310 50.264 1.00 94.69 175 ASN A N 1
ATOM 1366 C CA . ASN A 1 175 ? -33.786 -12.162 49.051 1.00 94.69 175 ASN A CA 1
ATOM 1367 C C . ASN A 1 175 ? -34.708 -10.949 49.184 1.00 94.69 175 ASN A C 1
ATOM 1369 O O . ASN A 1 175 ? -35.403 -10.804 50.192 1.00 94.69 175 ASN A O 1
ATOM 1373 N N . LEU A 1 176 ? -34.744 -10.109 48.151 1.00 93.94 176 LEU A N 1
ATOM 1374 C CA . LEU A 1 176 ? -35.670 -8.987 48.038 1.00 93.94 176 LEU A CA 1
ATOM 1375 C C . LEU A 1 176 ? -36.528 -9.186 46.785 1.00 93.94 176 LEU A C 1
ATOM 1377 O O . LEU A 1 176 ? -36.021 -9.098 45.669 1.00 93.94 176 LEU A O 1
ATOM 1381 N N . LEU A 1 177 ? -37.817 -9.466 46.976 1.00 94.69 177 LEU A N 1
ATOM 1382 C CA . LEU A 1 177 ? -38.802 -9.571 45.899 1.00 94.69 177 LEU A CA 1
ATOM 1383 C C . LEU A 1 177 ? -39.640 -8.290 45.858 1.00 94.69 177 LEU A C 1
ATOM 1385 O O . LEU A 1 177 ? -40.213 -7.894 46.869 1.00 94.69 177 LEU A O 1
ATOM 1389 N N . ILE A 1 178 ? -39.716 -7.661 44.686 1.00 94.69 178 ILE A N 1
ATOM 1390 C CA . ILE A 1 178 ? -40.549 -6.484 44.422 1.00 94.69 178 ILE A CA 1
ATOM 1391 C C . ILE A 1 178 ? -41.495 -6.869 43.287 1.00 94.69 178 ILE A C 1
ATOM 1393 O O . ILE A 1 178 ? -41.032 -7.228 42.208 1.00 94.69 178 ILE A O 1
ATOM 1397 N N . GLU A 1 179 ? -42.803 -6.849 43.544 1.00 94.62 179 GLU A N 1
ATOM 1398 C CA . GLU A 1 179 ? -43.802 -7.378 42.600 1.00 94.62 179 GLU A CA 1
ATOM 1399 C C . GLU A 1 179 ? -44.085 -6.449 41.414 1.00 94.62 179 GLU A C 1
ATOM 1401 O O . GLU A 1 179 ? -44.478 -6.924 40.352 1.00 94.62 179 GLU A O 1
ATOM 1406 N N . ASP A 1 180 ? -43.880 -5.143 41.591 1.00 93.75 180 ASP A N 1
ATOM 1407 C CA . ASP A 1 180 ? -44.204 -4.136 40.580 1.00 93.75 180 ASP A CA 1
ATOM 1408 C C . ASP A 1 180 ? -42.994 -3.245 40.265 1.00 93.75 180 ASP A C 1
ATOM 1410 O O . ASP A 1 180 ? -42.175 -3.587 39.412 1.00 93.75 180 ASP A O 1
ATOM 1414 N N . ASN A 1 181 ? -42.830 -2.123 40.975 1.00 92.25 181 ASN A N 1
ATOM 1415 C CA . ASN A 1 181 ? -41.817 -1.120 40.651 1.00 92.25 181 ASN A CA 1
ATOM 1416 C C . ASN A 1 181 ? -40.881 -0.807 41.824 1.00 92.25 181 ASN A C 1
ATOM 1418 O O . ASN A 1 181 ? -41.304 -0.690 42.973 1.00 92.25 181 ASN A O 1
ATOM 1422 N N . ALA A 1 182 ? -39.602 -0.587 41.506 1.00 93.25 182 ALA A N 1
ATOM 1423 C CA . ALA A 1 182 ? -38.587 -0.100 42.434 1.00 93.25 182 ALA A CA 1
ATOM 1424 C C . ALA A 1 182 ? -38.034 1.246 41.948 1.00 93.25 182 ALA A C 1
ATOM 1426 O O . ALA A 1 182 ? -37.415 1.327 40.886 1.00 93.25 182 ALA A O 1
ATOM 1427 N N . PHE A 1 183 ? -38.222 2.309 42.732 1.00 92.94 183 PHE A N 1
ATOM 1428 C CA . PHE A 1 183 ? -37.677 3.633 42.429 1.00 92.94 183 PHE A CA 1
ATOM 1429 C C . PHE A 1 183 ? -36.389 3.855 43.220 1.00 92.94 183 PHE A C 1
ATOM 1431 O O . PHE A 1 183 ? -36.413 4.141 44.415 1.00 92.94 183 PHE A O 1
ATOM 1438 N N . LEU A 1 184 ? -35.251 3.712 42.544 1.00 92.25 184 LEU A N 1
ATOM 1439 C CA . LEU A 1 184 ? -33.925 3.802 43.152 1.00 92.25 184 LEU A CA 1
ATOM 1440 C C . LEU A 1 184 ? -33.186 5.021 42.597 1.00 92.25 184 LEU A C 1
ATOM 1442 O O . LEU A 1 184 ? -33.125 5.221 41.386 1.00 92.25 184 LEU A O 1
ATOM 1446 N N . LYS A 1 185 ? -32.603 5.841 43.477 1.00 93.12 185 LYS A N 1
ATOM 1447 C CA . LYS A 1 185 ? -31.826 7.020 43.058 1.00 93.12 185 LYS A CA 1
ATOM 1448 C C . LYS A 1 185 ? -30.481 6.625 42.448 1.00 93.12 185 LYS A C 1
ATOM 1450 O O . LYS A 1 185 ? -30.101 7.159 41.415 1.00 93.12 185 LYS A O 1
ATOM 1455 N N . ASN A 1 186 ? -29.776 5.715 43.117 1.00 92.00 186 ASN A N 1
ATOM 1456 C CA . ASN A 1 186 ? -28.491 5.164 42.706 1.00 92.00 186 ASN A CA 1
ATOM 1457 C C . ASN A 1 186 ? -28.509 3.658 42.965 1.00 92.00 186 ASN A C 1
ATOM 1459 O O . ASN A 1 186 ? -29.070 3.218 43.969 1.00 92.00 186 ASN A O 1
ATOM 1463 N N . VAL A 1 187 ? -27.863 2.894 42.088 1.00 92.31 187 VAL A N 1
ATOM 1464 C CA . VAL A 1 187 ? -27.746 1.440 42.200 1.00 92.31 187 VAL A CA 1
ATOM 1465 C C . VAL A 1 187 ? -26.281 1.065 42.000 1.00 92.31 187 VAL A C 1
ATOM 1467 O O . VAL A 1 187 ? -25.692 1.411 40.979 1.00 92.31 187 VAL A O 1
ATOM 1470 N N . THR A 1 188 ? -25.709 0.365 42.978 1.00 92.81 188 THR A N 1
ATOM 1471 C CA . THR A 1 188 ? -24.385 -0.262 42.891 1.00 92.81 188 THR A CA 1
ATOM 1472 C C . THR A 1 188 ? -24.584 -1.754 43.089 1.00 92.81 188 THR A C 1
ATOM 1474 O O . THR A 1 188 ? -25.210 -2.152 44.069 1.00 92.81 188 THR A O 1
ATOM 1477 N N . ILE A 1 189 ? -24.077 -2.565 42.163 1.00 93.69 189 ILE A N 1
ATOM 1478 C CA . ILE A 1 189 ? -24.221 -4.022 42.195 1.00 93.69 189 ILE A CA 1
ATOM 1479 C C . ILE A 1 189 ? -22.821 -4.622 42.229 1.00 93.69 189 ILE A C 1
ATOM 1481 O O . ILE A 1 189 ? -22.020 -4.382 41.328 1.00 93.69 189 ILE A O 1
ATOM 1485 N N . ASP A 1 190 ? -22.534 -5.354 43.301 1.00 94.31 190 ASP A N 1
ATOM 1486 C CA . ASP A 1 190 ? -21.311 -6.136 43.471 1.00 94.31 190 ASP A CA 1
ATOM 1487 C C . ASP A 1 190 ? -21.610 -7.587 43.077 1.00 94.31 190 ASP A C 1
ATOM 1489 O O . ASP A 1 190 ? -21.949 -8.425 43.913 1.00 94.31 190 ASP A O 1
ATOM 1493 N N . GLY A 1 191 ? -21.634 -7.834 41.767 1.00 93.88 191 GLY A N 1
ATOM 1494 C CA . GLY A 1 191 ? -22.022 -9.116 41.185 1.00 93.88 191 GLY A CA 1
ATOM 1495 C C . GLY A 1 191 ? -22.683 -8.971 39.818 1.00 93.88 191 GLY A C 1
ATOM 1496 O O . GLY A 1 191 ? -22.543 -7.951 39.140 1.00 93.88 191 GLY A O 1
ATOM 1497 N N . ASP A 1 192 ? -23.420 -10.008 39.429 1.00 93.75 192 ASP A N 1
ATOM 1498 C CA . ASP A 1 192 ? -24.061 -10.090 38.121 1.00 93.75 192 ASP A CA 1
ATOM 1499 C C . ASP A 1 192 ? -25.456 -9.457 38.111 1.00 93.75 192 ASP A C 1
ATOM 1501 O O . ASP A 1 192 ? -26.226 -9.547 39.069 1.00 93.75 192 ASP A O 1
ATOM 1505 N N . ILE A 1 193 ? -25.810 -8.864 36.970 1.00 93.25 193 ILE A N 1
ATOM 1506 C CA . ILE A 1 193 ? -27.164 -8.391 36.676 1.00 93.25 193 ILE A CA 1
ATOM 1507 C C . ILE A 1 193 ? -27.748 -9.296 35.597 1.00 93.25 193 ILE A C 1
ATOM 1509 O O . ILE A 1 193 ? -27.244 -9.331 34.475 1.00 93.25 193 ILE A O 1
ATOM 1513 N N . VAL A 1 194 ? -28.844 -9.985 35.911 1.00 92.25 194 VAL A N 1
ATOM 1514 C CA . VAL A 1 194 ? -29.615 -10.757 34.931 1.00 92.25 194 VAL A CA 1
ATOM 1515 C C . VAL A 1 194 ? -30.928 -10.033 34.662 1.00 92.25 194 VAL A C 1
ATOM 1517 O O . VAL A 1 194 ? -31.774 -9.911 35.545 1.00 92.25 194 VAL A O 1
ATOM 1520 N N . VAL A 1 195 ? -31.104 -9.551 33.431 1.00 92.62 195 VAL A N 1
ATOM 1521 C CA . VAL A 1 195 ? -32.335 -8.886 32.989 1.00 92.62 195 VAL A CA 1
ATOM 1522 C C . VAL A 1 195 ? -33.079 -9.822 32.042 1.00 92.62 195 VAL A C 1
ATOM 1524 O O . VAL A 1 195 ? -32.665 -10.015 30.905 1.00 92.62 195 VAL A O 1
ATOM 1527 N N . ASN A 1 196 ? -34.187 -10.401 32.510 1.00 91.88 196 ASN A N 1
ATOM 1528 C CA . ASN A 1 196 ? -35.032 -11.283 31.690 1.00 91.88 196 ASN A CA 1
ATOM 1529 C C . ASN A 1 196 ? -35.994 -10.510 30.766 1.00 91.88 196 ASN A C 1
ATOM 1531 O O . ASN A 1 196 ? -36.608 -11.099 29.880 1.00 91.88 196 ASN A O 1
ATOM 1535 N N . GLY A 1 197 ? -36.160 -9.205 31.002 1.00 90.00 197 GLY A N 1
ATOM 1536 C CA . GLY A 1 197 ? -37.001 -8.306 30.212 1.00 90.00 197 GLY A CA 1
ATOM 1537 C C . GLY A 1 197 ? -36.197 -7.344 29.336 1.00 90.00 197 GLY A C 1
ATOM 1538 O O . GLY A 1 197 ? -35.007 -7.530 29.091 1.00 90.00 197 GLY A O 1
ATOM 1539 N N . ASN A 1 198 ? -36.853 -6.275 28.882 1.00 88.31 198 ASN A N 1
ATOM 1540 C CA . ASN A 1 198 ? -36.209 -5.238 28.080 1.00 88.31 198 ASN A CA 1
ATOM 1541 C C . ASN A 1 198 ? -35.552 -4.179 28.969 1.00 88.31 198 ASN A C 1
ATOM 1543 O O . ASN A 1 198 ? -36.176 -3.664 29.896 1.00 88.31 198 ASN A O 1
ATOM 1547 N N . ILE A 1 199 ? -34.331 -3.778 28.617 1.00 89.31 199 ILE A N 1
ATOM 1548 C CA . ILE A 1 199 ? -33.747 -2.528 29.104 1.00 89.31 199 ILE A CA 1
ATOM 1549 C C . ILE A 1 199 ? -34.277 -1.416 28.197 1.00 89.31 199 ILE A C 1
ATOM 1551 O O . ILE A 1 199 ? -33.963 -1.383 27.007 1.00 89.31 199 ILE A O 1
ATOM 1555 N N . LEU A 1 200 ? -35.118 -0.535 28.740 1.00 85.50 200 LEU A N 1
ATOM 1556 C CA . LEU A 1 200 ? -35.686 0.572 27.973 1.00 85.50 200 LEU A CA 1
ATOM 1557 C C . LEU A 1 200 ? -34.597 1.562 27.552 1.00 85.50 200 LEU A C 1
ATOM 1559 O O . LEU A 1 200 ? -33.690 1.895 28.321 1.00 85.50 200 LEU A O 1
ATOM 1563 N N . GLU A 1 201 ? -34.707 2.046 26.319 1.00 84.62 201 GLU A N 1
ATOM 1564 C CA . GLU A 1 201 ? -33.759 3.001 25.769 1.00 84.62 201 GLU A CA 1
ATOM 1565 C C . GLU A 1 201 ? -33.821 4.323 26.545 1.00 84.62 201 GLU A C 1
ATOM 1567 O O . GLU A 1 201 ? -34.887 4.900 26.762 1.00 84.62 201 GLU A O 1
ATOM 1572 N N . SER A 1 202 ? -32.658 4.802 26.986 1.00 87.69 202 SER A N 1
ATOM 1573 C CA . SER A 1 202 ? -32.525 6.063 27.710 1.00 87.69 202 SER A CA 1
ATOM 1574 C C . SER A 1 202 ? -31.336 6.861 27.178 1.00 87.69 202 SER A C 1
ATOM 1576 O O . SER A 1 202 ? -30.374 6.268 26.678 1.00 87.69 202 SER A O 1
ATOM 1578 N N . PRO A 1 203 ? -31.328 8.197 27.339 1.00 87.81 203 PRO A N 1
ATOM 1579 C CA . PRO A 1 203 ? -30.188 9.018 26.934 1.00 87.81 203 PRO A CA 1
ATOM 1580 C C . PRO A 1 203 ? -28.862 8.579 27.576 1.00 87.81 203 PRO A C 1
ATOM 1582 O O . PRO A 1 203 ? -27.805 8.691 26.960 1.00 87.81 203 PRO A O 1
ATOM 1585 N N . GLY A 1 204 ? -28.904 8.065 28.812 1.00 85.44 204 GLY A N 1
ATOM 1586 C CA . GLY A 1 204 ? -27.726 7.530 29.500 1.00 85.44 204 GLY A CA 1
ATOM 1587 C C . GLY A 1 204 ? -27.196 6.253 28.846 1.00 85.44 204 GLY A C 1
ATOM 1588 O O . GLY A 1 204 ? -26.001 6.159 28.571 1.00 85.44 204 GLY A O 1
ATOM 1589 N N . LEU A 1 205 ? -28.089 5.310 28.527 1.00 88.81 205 LEU A N 1
ATOM 1590 C CA . LEU A 1 205 ? -27.733 4.070 27.833 1.00 88.81 205 LEU A CA 1
ATOM 1591 C C . LEU A 1 205 ? -27.184 4.347 26.426 1.00 88.81 205 LEU A C 1
ATOM 1593 O O . LEU A 1 205 ? -26.164 3.778 26.049 1.00 88.81 205 LEU A O 1
ATOM 1597 N N . GLN A 1 206 ? -27.794 5.273 25.681 1.00 86.69 206 GLN A N 1
ATOM 1598 C CA . GLN A 1 206 ? -27.306 5.687 24.362 1.00 86.69 206 GLN A CA 1
ATOM 1599 C C . GLN A 1 206 ? -25.881 6.248 24.425 1.00 86.69 206 GLN A C 1
ATOM 1601 O O . GLN A 1 206 ? -25.040 5.868 23.612 1.00 86.69 206 GLN A O 1
ATOM 1606 N N . ARG A 1 207 ? -25.573 7.108 25.408 1.00 87.12 207 ARG A N 1
ATOM 1607 C CA . ARG A 1 207 ? -24.209 7.632 25.603 1.00 87.12 207 ARG A CA 1
ATOM 1608 C C . ARG A 1 207 ? -23.209 6.525 25.915 1.00 87.12 207 ARG A C 1
ATOM 1610 O O . ARG A 1 207 ? -22.116 6.534 25.359 1.00 87.12 207 ARG A O 1
ATOM 1617 N N . TYR A 1 208 ? -23.579 5.569 26.766 1.00 86.81 208 TYR A N 1
ATOM 1618 C CA . TYR A 1 208 ? -22.723 4.425 27.075 1.00 86.81 208 TYR A CA 1
ATOM 1619 C C . TYR A 1 208 ? -22.449 3.570 25.828 1.00 86.81 208 TYR A C 1
ATOM 1621 O O . TYR A 1 208 ? -21.292 3.289 25.523 1.00 86.81 208 TYR A O 1
ATOM 1629 N N . ILE A 1 209 ? -23.484 3.237 25.049 1.00 86.88 209 ILE A N 1
ATOM 1630 C CA . ILE A 1 209 ? -23.347 2.501 23.781 1.00 86.88 209 ILE A CA 1
ATOM 1631 C C . ILE A 1 209 ? -22.452 3.268 22.795 1.00 86.88 209 ILE A C 1
ATOM 1633 O O . ILE A 1 209 ? -21.570 2.680 22.168 1.00 86.88 209 ILE A O 1
ATOM 1637 N N . GLN A 1 210 ? -22.627 4.586 22.670 1.00 84.50 210 GLN A N 1
ATOM 1638 C CA . GLN A 1 210 ? -21.773 5.433 21.830 1.00 84.50 210 GLN A CA 1
ATOM 1639 C C . GLN A 1 210 ? -20.314 5.421 22.296 1.00 84.50 210 GLN A C 1
ATOM 1641 O O . GLN A 1 210 ? -19.409 5.292 21.477 1.00 84.50 210 GLN A O 1
ATOM 1646 N N . GLN A 1 211 ? -20.067 5.501 23.602 1.00 85.31 211 GLN A N 1
ATOM 1647 C CA . GLN A 1 211 ? -18.716 5.450 24.149 1.00 85.31 211 GLN A CA 1
ATOM 1648 C C . GLN A 1 211 ? -18.053 4.092 23.892 1.00 85.31 211 GLN A C 1
ATOM 1650 O O . GLN A 1 211 ? -16.932 4.053 23.392 1.00 85.31 211 GLN A O 1
ATOM 1655 N N . VAL A 1 212 ? -18.751 2.987 24.173 1.00 84.75 212 VAL A N 1
ATOM 1656 C CA . VAL A 1 212 ? -18.238 1.630 23.932 1.00 84.75 212 VAL A CA 1
ATOM 1657 C C . VAL A 1 212 ? -17.971 1.413 22.445 1.00 84.75 212 VAL A C 1
ATOM 1659 O O . VAL A 1 212 ? -16.876 0.996 22.081 1.00 84.75 212 VAL A O 1
ATOM 1662 N N . SER A 1 213 ? -18.921 1.762 21.573 1.00 80.19 213 SER A N 1
ATOM 1663 C CA . SER A 1 213 ? -18.743 1.630 20.121 1.00 80.19 213 SER A CA 1
ATOM 1664 C C . SER A 1 213 ? -17.572 2.461 19.595 1.00 80.19 213 SER A C 1
ATOM 1666 O O . SER A 1 213 ? -16.816 1.976 18.749 1.00 80.19 213 SER A O 1
ATOM 1668 N N . HIS A 1 214 ? -17.362 3.669 20.127 1.00 73.38 214 HIS A N 1
ATOM 1669 C CA . HIS A 1 214 ? -16.201 4.485 19.794 1.00 73.38 214 HIS A CA 1
ATOM 1670 C C . HIS A 1 214 ? -14.898 3.810 20.240 1.00 73.38 214 HIS A C 1
ATOM 1672 O O . HIS A 1 214 ? -14.017 3.606 19.412 1.00 73.38 214 HIS A O 1
ATOM 1678 N N . THR A 1 215 ? -14.792 3.374 21.501 1.00 72.56 215 THR A N 1
ATOM 1679 C CA . THR A 1 215 ? -13.593 2.691 22.017 1.00 72.56 215 THR A CA 1
ATOM 1680 C C . THR A 1 215 ? -13.271 1.416 21.236 1.00 72.56 215 THR A C 1
ATOM 1682 O O . THR A 1 215 ? -12.120 1.215 20.848 1.00 72.56 215 THR A O 1
ATOM 1685 N N . THR A 1 216 ? -14.272 0.583 20.941 1.00 70.06 216 THR A N 1
ATOM 1686 C CA . THR A 1 216 ? -14.092 -0.635 20.138 1.00 70.06 216 THR A CA 1
ATOM 1687 C C . THR A 1 216 ? -13.637 -0.311 18.714 1.00 70.06 216 THR A C 1
ATOM 1689 O O . THR A 1 216 ? -12.762 -0.990 18.180 1.00 70.06 216 THR A O 1
ATOM 1692 N N . SER A 1 217 ? -14.181 0.742 18.098 1.00 66.00 217 SER A N 1
ATOM 1693 C CA . SER A 1 217 ? -13.782 1.156 16.747 1.00 66.00 217 SER A CA 1
ATOM 1694 C C . SER A 1 217 ? -12.325 1.613 16.705 1.00 66.00 217 SER A C 1
ATOM 1696 O O . SER A 1 217 ? -11.575 1.182 15.831 1.00 66.00 217 SER A O 1
ATOM 1698 N N . THR A 1 218 ? -11.890 2.423 17.672 1.00 65.50 218 THR A N 1
ATOM 1699 C CA . THR A 1 218 ? -10.512 2.928 17.731 1.00 65.50 218 THR A CA 1
ATOM 1700 C C . THR A 1 218 ? -9.504 1.803 17.977 1.00 65.50 218 THR A C 1
ATOM 1702 O O . THR A 1 218 ? -8.509 1.712 17.263 1.00 65.50 218 THR A O 1
ATOM 1705 N N . GLN A 1 219 ? -9.797 0.880 18.900 1.00 63.44 219 GLN A N 1
ATOM 1706 C CA . GLN A 1 219 ? -8.942 -0.287 19.165 1.00 63.44 219 GLN A CA 1
ATOM 1707 C C . GLN A 1 219 ? -8.812 -1.206 17.944 1.00 63.44 219 GLN A C 1
ATOM 1709 O O . GLN A 1 219 ? -7.726 -1.702 17.644 1.00 63.44 219 GLN A O 1
ATOM 1714 N N . ASN A 1 220 ? -9.900 -1.413 17.199 1.00 62.28 220 ASN A N 1
ATOM 1715 C CA . ASN A 1 220 ? -9.860 -2.207 15.973 1.00 62.28 220 ASN A CA 1
ATOM 1716 C C . ASN A 1 220 ? -9.011 -1.537 14.885 1.00 62.28 220 ASN A C 1
ATOM 1718 O O . ASN A 1 220 ? -8.264 -2.225 14.195 1.00 62.28 220 ASN A O 1
ATOM 1722 N N . ILE A 1 221 ? -9.071 -0.209 14.757 1.00 63.28 221 ILE A N 1
ATOM 1723 C CA . ILE A 1 221 ? -8.249 0.538 13.795 1.00 63.28 221 ILE A CA 1
ATOM 1724 C C . ILE A 1 221 ? -6.761 0.454 14.157 1.00 63.28 221 ILE A C 1
ATOM 1726 O O . ILE A 1 221 ? -5.933 0.215 13.280 1.00 63.28 221 ILE A O 1
ATOM 1730 N N . GLU A 1 222 ? -6.402 0.593 15.433 1.00 61.94 222 GLU A N 1
ATOM 1731 C CA . GLU A 1 222 ? -5.008 0.477 15.889 1.00 61.94 222 GLU A CA 1
ATOM 1732 C C . GLU A 1 222 ? -4.440 -0.934 15.669 1.00 61.94 222 GLU A C 1
ATOM 1734 O O . GLU A 1 222 ? -3.306 -1.091 15.203 1.00 61.94 222 GLU A O 1
ATOM 1739 N N . ASN A 1 223 ? -5.250 -1.967 15.909 1.00 60.97 223 ASN A N 1
ATOM 1740 C CA . ASN A 1 223 ? -4.878 -3.354 15.630 1.00 60.97 223 ASN A CA 1
ATOM 1741 C C . ASN A 1 223 ? -4.723 -3.625 14.125 1.00 60.97 223 ASN A C 1
ATOM 1743 O O . ASN A 1 223 ? -3.795 -4.319 13.721 1.00 60.97 223 ASN A O 1
ATOM 1747 N N . VAL A 1 224 ? -5.580 -3.053 13.273 1.00 62.62 224 VAL A N 1
ATOM 1748 C CA . VAL A 1 224 ? -5.468 -3.203 11.811 1.00 62.62 224 VAL A CA 1
ATOM 1749 C C . VAL A 1 224 ? -4.254 -2.449 11.260 1.00 62.62 224 VAL A C 1
ATOM 1751 O O . VAL A 1 224 ? -3.544 -2.983 10.413 1.00 62.62 224 VAL A O 1
ATOM 1754 N N . ASN A 1 225 ? -3.956 -1.252 11.770 1.00 60.66 225 ASN A N 1
ATOM 1755 C CA . ASN A 1 225 ? -2.811 -0.452 11.320 1.00 60.66 225 ASN A CA 1
ATOM 1756 C C . ASN A 1 225 ? -1.450 -1.065 11.692 1.00 60.66 225 ASN A C 1
ATOM 1758 O O . ASN A 1 225 ? -0.437 -0.718 11.087 1.00 60.66 225 ASN A O 1
ATOM 1762 N N . SER A 1 226 ? -1.414 -1.958 12.683 1.00 58.66 226 SER A N 1
ATOM 1763 C CA . SER A 1 226 ? -0.193 -2.614 13.164 1.00 58.66 226 SER A CA 1
ATOM 1764 C C . SER A 1 226 ? -0.017 -4.048 12.651 1.00 58.66 226 SER A C 1
ATOM 1766 O O . SER A 1 226 ? 1.022 -4.664 12.900 1.00 58.66 226 SER A O 1
ATOM 1768 N N . GLN A 1 227 ? -0.986 -4.585 11.903 1.00 62.84 227 GLN A N 1
ATOM 1769 C CA . GLN A 1 227 ? -0.942 -5.948 11.383 1.00 62.84 227 GLN A CA 1
ATOM 1770 C C . GLN A 1 227 ? -0.682 -5.984 9.877 1.00 62.84 227 GLN A C 1
ATOM 1772 O O . GLN A 1 227 ? -1.294 -5.273 9.084 1.00 62.84 227 GLN A O 1
ATOM 1777 N N . ASN A 1 228 ? 0.204 -6.893 9.466 1.00 63.41 228 ASN A N 1
ATOM 1778 C CA . ASN A 1 228 ? 0.325 -7.267 8.063 1.00 63.41 228 ASN A CA 1
ATOM 1779 C C . ASN A 1 228 ? -1.000 -7.890 7.607 1.00 63.41 228 ASN A C 1
ATOM 1781 O O . ASN A 1 228 ? -1.385 -8.958 8.088 1.00 63.41 228 ASN A O 1
ATOM 1785 N N . ILE A 1 229 ? -1.689 -7.242 6.668 1.00 71.12 229 ILE A N 1
ATOM 1786 C CA . ILE A 1 229 ? -2.921 -7.780 6.089 1.00 71.12 229 ILE A CA 1
ATOM 1787 C C . ILE A 1 229 ? -2.542 -8.963 5.196 1.00 71.12 229 ILE A C 1
ATOM 1789 O O . ILE A 1 229 ? -2.073 -8.797 4.069 1.00 71.12 229 ILE A O 1
ATOM 1793 N N . ASN A 1 230 ? -2.747 -10.177 5.702 1.00 69.94 230 ASN A N 1
ATOM 1794 C CA . ASN A 1 230 ? -2.638 -11.377 4.888 1.00 69.94 230 ASN A CA 1
ATOM 1795 C C . ASN A 1 230 ? -3.889 -11.514 4.009 1.00 69.94 230 ASN A C 1
ATOM 1797 O O . ASN A 1 230 ? -4.951 -11.933 4.468 1.00 69.94 230 ASN A O 1
ATOM 1801 N N . ILE A 1 231 ? -3.746 -11.166 2.733 1.00 74.31 231 ILE A N 1
ATOM 1802 C CA . ILE A 1 231 ? -4.800 -11.271 1.718 1.00 74.31 231 ILE A CA 1
ATOM 1803 C C . ILE A 1 231 ? -4.833 -12.630 1.010 1.00 74.31 231 ILE A C 1
ATOM 1805 O O . ILE A 1 231 ? -5.476 -12.745 -0.028 1.00 74.31 231 ILE A O 1
ATOM 1809 N N . ALA A 1 232 ? -4.140 -13.660 1.508 1.00 69.44 232 ALA A N 1
ATOM 1810 C CA . ALA A 1 232 ? -4.104 -14.959 0.839 1.00 69.44 232 ALA A CA 1
ATOM 1811 C C . ALA A 1 232 ? -5.529 -15.480 0.567 1.00 69.44 232 ALA A C 1
ATOM 1813 O O . ALA A 1 232 ? -6.293 -15.766 1.491 1.00 69.44 232 ALA A O 1
ATOM 1814 N N . ASN A 1 233 ? -5.870 -15.594 -0.721 1.00 71.19 233 ASN A N 1
ATOM 1815 C CA . ASN A 1 233 ? -7.184 -15.985 -1.236 1.00 71.19 233 ASN A CA 1
ATOM 1816 C C . ASN A 1 233 ? -8.342 -15.028 -0.903 1.00 71.19 233 ASN A C 1
ATOM 1818 O O . ASN A 1 233 ? -9.499 -15.450 -0.884 1.00 71.19 233 ASN A O 1
ATOM 1822 N N . ARG A 1 234 ? -8.059 -13.750 -0.644 1.00 80.12 234 ARG A N 1
ATOM 1823 C CA . ARG A 1 234 ? -9.065 -12.724 -0.356 1.00 80.12 234 ARG A CA 1
ATOM 1824 C C . ARG A 1 234 ? -8.851 -11.500 -1.231 1.00 80.12 234 ARG A C 1
ATOM 1826 O O . ARG A 1 234 ? -7.729 -11.096 -1.510 1.00 80.12 234 ARG A O 1
ATOM 1833 N N . ASN A 1 235 ? -9.961 -10.882 -1.614 1.00 85.62 235 ASN A N 1
ATOM 1834 C CA . ASN A 1 235 ? -9.943 -9.612 -2.318 1.00 85.62 235 ASN A CA 1
ATOM 1835 C C . ASN A 1 235 ? -10.085 -8.469 -1.308 1.00 85.62 235 ASN A C 1
ATOM 1837 O O . ASN A 1 235 ? -10.897 -8.556 -0.387 1.00 85.62 235 ASN A O 1
ATOM 1841 N N . ILE A 1 236 ? -9.331 -7.392 -1.509 1.00 89.06 236 ILE A N 1
ATOM 1842 C CA . ILE A 1 236 ? -9.611 -6.095 -0.897 1.00 89.06 236 ILE A CA 1
ATOM 1843 C C . ILE A 1 236 ? -10.605 -5.377 -1.808 1.00 89.06 236 ILE A C 1
ATOM 1845 O O . ILE A 1 236 ? -10.356 -5.220 -3.009 1.00 89.06 236 ILE A O 1
ATOM 1849 N N . VAL A 1 237 ? -11.727 -4.957 -1.231 1.00 89.00 237 VAL A N 1
ATOM 1850 C CA . VAL A 1 237 ? -12.802 -4.238 -1.920 1.00 89.00 237 VAL A CA 1
ATOM 1851 C C . VAL A 1 237 ? -13.146 -2.955 -1.166 1.00 89.00 237 VAL A C 1
ATOM 1853 O O . VAL A 1 237 ? -13.022 -2.901 0.056 1.00 89.00 237 VAL A O 1
ATOM 1856 N N . ASP A 1 238 ? -13.572 -1.937 -1.904 1.00 86.12 238 ASP A N 1
ATOM 1857 C CA . ASP A 1 238 ? -14.172 -0.704 -1.394 1.00 86.12 238 ASP A CA 1
ATOM 1858 C C . ASP A 1 238 ? -15.625 -0.648 -1.889 1.00 86.12 238 ASP A C 1
ATOM 1860 O O . ASP A 1 238 ? -15.891 -0.369 -3.064 1.00 86.12 238 ASP A O 1
ATOM 1864 N N . GLY A 1 239 ? -16.562 -1.047 -1.022 1.00 88.25 239 GLY A N 1
ATOM 1865 C CA . GLY A 1 239 ? -17.932 -1.368 -1.426 1.00 88.25 239 GLY A CA 1
ATOM 1866 C C . GLY A 1 239 ? -17.945 -2.478 -2.482 1.00 88.25 239 GLY A C 1
ATOM 1867 O O . GLY A 1 239 ? -17.394 -3.556 -2.263 1.00 88.25 239 GLY A O 1
ATOM 1868 N N . ASP A 1 240 ? -18.517 -2.185 -3.651 1.00 86.62 240 ASP A N 1
ATOM 1869 C CA . ASP A 1 240 ? -18.574 -3.112 -4.792 1.00 86.62 240 ASP A CA 1
ATOM 1870 C C . ASP A 1 240 ? -17.338 -3.029 -5.713 1.00 86.62 240 ASP A C 1
ATOM 1872 O O . ASP A 1 240 ? -17.262 -3.707 -6.741 1.00 86.62 240 ASP A O 1
ATOM 1876 N N . ARG A 1 241 ? -16.355 -2.172 -5.399 1.00 89.88 241 ARG A N 1
ATOM 1877 C CA . ARG A 1 241 ? -15.171 -1.961 -6.243 1.00 89.88 241 ARG A CA 1
ATOM 1878 C C . ARG A 1 241 ? -14.007 -2.823 -5.778 1.00 89.88 241 ARG A C 1
ATOM 1880 O O . ARG A 1 241 ? -13.516 -2.676 -4.664 1.00 89.88 241 ARG A O 1
ATOM 1887 N N . HIS A 1 242 ? -13.486 -3.659 -6.670 1.00 90.69 242 HIS A N 1
ATOM 1888 C CA . HIS A 1 242 ? -12.224 -4.360 -6.433 1.00 90.69 242 HIS A CA 1
ATOM 1889 C C . HIS A 1 242 ? -11.042 -3.385 -6.368 1.00 90.69 242 HIS A C 1
ATOM 1891 O O . HIS A 1 242 ? -10.839 -2.603 -7.298 1.00 90.69 242 HIS A O 1
ATOM 1897 N N . VAL A 1 243 ? -10.247 -3.481 -5.298 1.00 92.19 243 VAL A N 1
ATOM 1898 C CA . VAL A 1 243 ? -9.009 -2.712 -5.074 1.00 92.19 243 VAL A CA 1
ATOM 1899 C C . VAL A 1 243 ? -7.788 -3.592 -5.326 1.00 92.19 243 VAL A C 1
ATOM 1901 O O . VAL A 1 243 ? -6.917 -3.235 -6.117 1.00 92.19 243 VAL A O 1
ATOM 1904 N N . LEU A 1 244 ? -7.741 -4.769 -4.699 1.00 91.44 244 LEU A N 1
ATOM 1905 C CA . LEU A 1 244 ? -6.663 -5.742 -4.863 1.00 91.44 244 LEU A CA 1
ATOM 1906 C C . LEU A 1 244 ? -7.252 -7.151 -4.856 1.00 91.44 244 LEU A C 1
ATOM 1908 O O . LEU A 1 244 ? -8.040 -7.483 -3.974 1.00 91.44 244 LEU A O 1
ATOM 1912 N N . GLY A 1 245 ? -6.892 -7.972 -5.835 1.00 86.62 245 GLY A N 1
ATOM 1913 C CA . GLY A 1 245 ? -7.239 -9.389 -5.864 1.00 86.62 245 GLY A CA 1
ATOM 1914 C C . GLY A 1 245 ? -6.003 -10.274 -5.886 1.00 86.62 245 GLY A C 1
ATOM 1915 O O . GLY A 1 245 ? -4.880 -9.778 -5.954 1.00 86.62 245 GLY A O 1
ATOM 1916 N N . ASN A 1 246 ? -6.212 -11.592 -5.884 1.00 84.25 246 ASN A N 1
ATOM 1917 C CA . ASN A 1 246 ? -5.115 -12.569 -5.875 1.00 84.25 246 ASN A CA 1
ATOM 1918 C C . ASN A 1 246 ? -4.084 -12.338 -6.996 1.00 84.25 246 ASN A C 1
ATOM 1920 O O . ASN A 1 246 ? -2.893 -12.533 -6.776 1.00 84.25 246 ASN A O 1
ATOM 1924 N N . ASN A 1 247 ? -4.543 -11.916 -8.182 1.00 86.44 247 ASN A N 1
ATOM 1925 C CA . ASN A 1 247 ? -3.717 -11.855 -9.392 1.00 86.44 247 ASN A CA 1
ATOM 1926 C C . ASN A 1 247 ? -3.733 -10.482 -10.086 1.00 86.44 247 ASN A C 1
ATOM 1928 O O . ASN A 1 247 ? -3.180 -10.349 -11.176 1.00 86.44 247 ASN A O 1
ATOM 1932 N N . SER A 1 248 ? -4.398 -9.471 -9.521 1.00 88.75 248 SER A N 1
ATOM 1933 C CA . SER A 1 248 ? -4.577 -8.187 -10.206 1.00 88.75 248 SER A CA 1
ATOM 1934 C C . SER A 1 248 ? -4.805 -7.027 -9.246 1.00 88.75 248 SER A C 1
ATOM 1936 O O . SER A 1 248 ? -5.450 -7.171 -8.206 1.00 88.75 248 SER A O 1
ATOM 1938 N N . ILE A 1 249 ? -4.351 -5.847 -9.658 1.00 92.31 249 ILE A N 1
ATOM 1939 C CA . ILE A 1 249 ? -4.787 -4.570 -9.090 1.00 92.31 249 ILE A CA 1
ATOM 1940 C C . ILE A 1 249 ? -6.146 -4.220 -9.710 1.00 92.31 249 ILE A C 1
ATOM 1942 O O . ILE A 1 249 ? -6.398 -4.520 -10.878 1.00 92.31 249 ILE A O 1
ATOM 1946 N N . GLY A 1 250 ? -7.042 -3.630 -8.923 1.00 93.31 250 GLY A N 1
ATOM 1947 C CA . GLY A 1 250 ? -8.359 -3.213 -9.386 1.00 93.31 250 GLY A CA 1
ATOM 1948 C C . GLY A 1 250 ? -8.283 -2.212 -10.548 1.00 93.31 250 GLY A C 1
ATOM 1949 O O . GLY A 1 250 ? -7.468 -1.291 -10.502 1.00 93.31 250 GLY A O 1
ATOM 1950 N N . PRO A 1 251 ? -9.155 -2.311 -11.567 1.00 92.38 251 PRO A N 1
ATOM 1951 C CA . PRO A 1 251 ? -9.081 -1.460 -12.763 1.00 92.38 251 PRO A CA 1
ATOM 1952 C C . PRO A 1 251 ? -9.394 0.021 -12.496 1.00 92.38 251 PRO A C 1
ATOM 1954 O O . PRO A 1 251 ? -9.123 0.874 -13.332 1.00 92.38 251 PRO A O 1
ATOM 1957 N N . HIS A 1 252 ? -9.962 0.339 -11.332 1.00 92.69 252 HIS A N 1
ATOM 1958 C CA . HIS A 1 252 ? -10.285 1.707 -10.920 1.00 92.69 252 HIS A CA 1
ATOM 1959 C C . HIS A 1 252 ? -9.117 2.414 -10.213 1.00 92.69 252 HIS A C 1
ATOM 1961 O O . HIS A 1 252 ? -9.248 3.575 -9.825 1.00 92.69 252 HIS A O 1
ATOM 1967 N N . ILE A 1 253 ? -7.988 1.729 -10.006 1.00 92.75 253 ILE A N 1
ATOM 1968 C CA . ILE A 1 253 ? -6.793 2.327 -9.413 1.00 92.75 253 ILE A CA 1
ATOM 1969 C C . ILE A 1 253 ? -6.099 3.184 -10.472 1.00 92.75 253 ILE A C 1
ATOM 1971 O O . ILE A 1 253 ? -5.389 2.684 -11.337 1.00 92.75 253 ILE A O 1
ATOM 1975 N N . ILE A 1 254 ? -6.328 4.495 -10.395 1.00 92.88 254 ILE A N 1
ATOM 1976 C CA . ILE A 1 254 ? -5.783 5.483 -11.341 1.00 92.88 254 ILE A CA 1
ATOM 1977 C C . ILE A 1 254 ? -4.324 5.825 -11.008 1.00 92.88 254 ILE A C 1
ATOM 1979 O O . ILE A 1 254 ? -3.514 6.036 -11.905 1.00 92.88 254 ILE A O 1
ATOM 1983 N N . ASN A 1 255 ? -3.986 5.871 -9.716 1.00 93.94 255 ASN A N 1
ATOM 1984 C CA . ASN A 1 255 ? -2.657 6.235 -9.232 1.00 93.94 255 ASN A CA 1
ATOM 1985 C C . ASN A 1 255 ? -2.076 5.091 -8.403 1.00 93.94 255 ASN A C 1
ATOM 1987 O O . ASN A 1 255 ? -2.707 4.618 -7.459 1.00 93.94 255 ASN A O 1
ATOM 1991 N N . SER A 1 256 ? -0.851 4.680 -8.724 1.00 93.06 256 SER A N 1
ATOM 1992 C CA . SER A 1 256 ? -0.111 3.670 -7.967 1.00 93.06 256 SER A CA 1
ATOM 1993 C C . SER A 1 256 ? 1.358 4.071 -7.860 1.00 93.06 256 SER A C 1
ATOM 1995 O O . SER A 1 256 ? 1.914 4.617 -8.808 1.00 93.06 256 SER A O 1
ATOM 1997 N N . ASN A 1 257 ? 1.986 3.798 -6.716 1.00 93.50 257 ASN A N 1
ATOM 1998 C CA . ASN A 1 257 ? 3.414 4.041 -6.494 1.00 93.50 257 ASN A CA 1
ATOM 1999 C C . ASN A 1 257 ? 4.143 2.705 -6.276 1.00 93.50 257 ASN A C 1
ATOM 2001 O O . ASN A 1 257 ? 4.656 2.412 -5.192 1.00 93.50 257 ASN A O 1
ATOM 2005 N N . LEU A 1 258 ? 4.086 1.839 -7.291 1.00 93.19 258 LEU A N 1
ATOM 2006 C CA . LEU A 1 258 ? 4.705 0.516 -7.247 1.00 93.19 258 LEU A CA 1
ATOM 2007 C C . LEU A 1 258 ? 6.224 0.657 -7.378 1.00 93.19 258 LEU A C 1
ATOM 2009 O O . LEU A 1 258 ? 6.727 1.111 -8.398 1.00 93.19 258 LEU A O 1
ATOM 2013 N N . ARG A 1 259 ? 6.963 0.229 -6.352 1.00 91.75 259 ARG A N 1
ATOM 2014 C CA . ARG A 1 259 ? 8.439 0.255 -6.361 1.00 91.75 259 ARG A CA 1
ATOM 2015 C C . ARG A 1 259 ? 9.056 -0.938 -7.085 1.00 91.75 259 ARG A C 1
ATOM 2017 O O . ARG A 1 259 ? 10.176 -0.856 -7.573 1.00 91.75 259 ARG A O 1
ATOM 2024 N N . LYS A 1 260 ? 8.347 -2.068 -7.097 1.00 90.31 260 LYS A N 1
ATOM 2025 C CA . LYS A 1 260 ? 8.774 -3.305 -7.745 1.00 90.31 260 LYS A CA 1
ATOM 2026 C C . LYS A 1 260 ? 7.557 -3.999 -8.325 1.00 90.31 260 LYS A C 1
ATOM 2028 O O . LYS A 1 260 ? 6.559 -4.186 -7.634 1.00 90.31 260 LYS A O 1
ATOM 2033 N N . VAL A 1 261 ? 7.677 -4.398 -9.578 1.00 91.44 261 VAL A N 1
ATOM 2034 C CA . VAL A 1 261 ? 6.734 -5.285 -10.254 1.00 91.44 261 VAL A CA 1
ATOM 2035 C C . VAL A 1 261 ? 7.457 -6.583 -10.600 1.00 91.44 261 VAL A C 1
ATOM 2037 O O . VAL A 1 261 ? 8.690 -6.637 -10.599 1.00 91.44 261 VAL A O 1
ATOM 2040 N N . GLY A 1 262 ? 6.697 -7.654 -10.818 1.00 90.81 262 GLY A N 1
ATOM 2041 C CA . GLY A 1 262 ? 7.247 -8.886 -11.377 1.00 90.81 262 GLY A CA 1
ATOM 2042 C C . GLY A 1 262 ? 7.596 -8.721 -12.858 1.00 90.81 262 GLY A C 1
ATOM 2043 O O . GLY A 1 262 ? 7.643 -7.613 -13.389 1.00 90.81 262 GLY A O 1
ATOM 2044 N N . ASN A 1 263 ? 7.789 -9.843 -13.545 1.00 92.19 263 ASN A N 1
ATOM 2045 C CA . ASN A 1 263 ? 7.954 -9.824 -14.994 1.00 92.19 263 ASN A CA 1
ATOM 2046 C C . ASN A 1 263 ? 6.636 -9.404 -15.651 1.00 92.19 263 ASN A C 1
ATOM 2048 O O . ASN A 1 263 ? 5.604 -10.044 -15.443 1.00 92.19 263 ASN A O 1
ATOM 2052 N N . LEU A 1 264 ? 6.681 -8.341 -16.448 1.00 93.12 264 LEU A N 1
ATOM 2053 C CA . LEU A 1 264 ? 5.553 -7.914 -17.264 1.00 93.12 264 LEU A CA 1
ATOM 2054 C C . LEU A 1 264 ? 5.583 -8.688 -18.584 1.00 93.12 264 LEU A C 1
ATOM 2056 O O . LEU A 1 264 ? 6.615 -8.732 -19.248 1.00 93.12 264 LEU A O 1
ATOM 2060 N N . GLN A 1 265 ? 4.461 -9.305 -18.954 1.00 93.50 265 GLN A N 1
ATOM 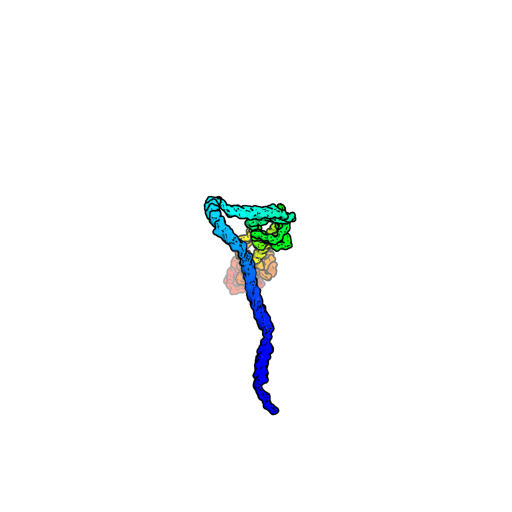2061 C CA . GLN A 1 265 ? 4.304 -9.912 -20.283 1.00 93.50 265 GLN A CA 1
ATOM 2062 C C . GLN A 1 265 ? 4.106 -8.838 -21.357 1.00 93.50 265 GLN A C 1
ATOM 2064 O O . GLN A 1 265 ? 4.617 -8.964 -22.465 1.00 93.50 265 GLN A O 1
ATOM 2069 N N . GLU A 1 266 ? 3.388 -7.775 -21.002 1.00 94.06 266 GLU A N 1
ATOM 2070 C CA . GLU A 1 266 ? 3.082 -6.641 -21.861 1.00 94.06 266 GLU A CA 1
ATOM 2071 C C . GLU A 1 266 ? 3.076 -5.357 -21.020 1.00 94.06 266 GLU A C 1
ATOM 2073 O O . GLU A 1 266 ? 2.680 -5.368 -19.851 1.00 94.06 266 GLU A O 1
ATOM 2078 N N . LEU A 1 267 ? 3.528 -4.252 -21.616 1.00 91.94 267 LEU A N 1
ATOM 2079 C CA . LEU A 1 267 ? 3.477 -2.916 -21.032 1.00 91.94 267 LEU A CA 1
ATOM 2080 C C . LEU A 1 267 ? 2.946 -1.944 -22.086 1.00 91.94 267 LEU A C 1
ATOM 2082 O O . LEU A 1 267 ? 3.640 -1.621 -23.048 1.00 91.94 267 LEU A O 1
ATOM 2086 N N . VAL A 1 268 ? 1.722 -1.462 -21.879 1.00 90.75 268 VAL A N 1
ATOM 2087 C CA . VAL A 1 268 ? 1.110 -0.420 -22.708 1.00 90.75 268 VAL A CA 1
ATOM 2088 C C . VAL A 1 268 ? 1.057 0.866 -21.898 1.00 90.75 268 VAL A C 1
ATOM 2090 O O . VAL A 1 268 ? 0.414 0.924 -20.852 1.00 90.75 268 VAL A O 1
ATOM 2093 N N . VAL A 1 269 ? 1.729 1.904 -22.392 1.00 91.56 269 VAL A N 1
ATOM 2094 C CA . VAL A 1 269 ? 1.740 3.237 -21.783 1.00 91.56 269 VAL A CA 1
ATOM 2095 C C . VAL A 1 269 ? 1.197 4.228 -22.801 1.00 91.56 269 VAL A C 1
ATOM 2097 O O . VAL A 1 269 ? 1.689 4.310 -23.922 1.00 91.56 269 VAL A O 1
ATOM 2100 N N . THR A 1 270 ? 0.156 4.966 -22.423 1.00 90.69 270 THR A N 1
ATOM 2101 C CA . THR A 1 270 ? -0.453 5.997 -23.279 1.00 90.69 270 THR A CA 1
ATOM 2102 C C . THR A 1 270 ? 0.307 7.323 -23.233 1.00 90.69 270 THR A C 1
ATOM 2104 O O . THR A 1 270 ? 0.220 8.110 -24.173 1.00 90.69 270 THR A O 1
ATOM 2107 N N . GLY A 1 271 ? 1.032 7.577 -22.141 1.00 90.44 271 GLY A N 1
ATOM 2108 C CA . GLY A 1 271 ? 1.850 8.769 -21.925 1.00 90.44 271 GLY A CA 1
ATOM 2109 C C . GLY A 1 271 ? 3.348 8.515 -22.093 1.00 90.44 271 GLY A C 1
ATOM 2110 O O . GLY A 1 271 ? 3.776 7.669 -22.875 1.00 90.44 271 GLY A O 1
ATOM 2111 N N . GLN A 1 272 ? 4.150 9.268 -21.341 1.00 92.75 272 GLN A N 1
ATOM 2112 C CA . GLN A 1 272 ? 5.596 9.083 -21.287 1.00 92.75 272 GLN A CA 1
ATOM 2113 C C . GLN A 1 272 ? 5.953 7.828 -20.479 1.00 92.75 272 GLN A C 1
ATOM 2115 O O . GLN A 1 272 ? 5.391 7.590 -19.410 1.00 92.75 272 GLN A O 1
ATOM 2120 N N . ALA A 1 273 ? 6.921 7.060 -20.972 1.00 94.12 273 ALA A N 1
ATOM 2121 C CA . ALA A 1 273 ? 7.545 5.963 -20.247 1.00 94.12 273 ALA A CA 1
ATOM 2122 C C . ALA A 1 273 ? 9.048 6.226 -20.118 1.00 94.12 273 ALA A C 1
ATOM 2124 O O . ALA A 1 273 ? 9.719 6.485 -21.116 1.00 94.12 273 ALA A O 1
ATOM 2125 N N . LEU A 1 274 ? 9.565 6.136 -18.894 1.00 93.88 274 LEU A N 1
ATOM 2126 C CA . LEU A 1 274 ? 10.994 6.148 -18.595 1.00 93.88 274 LEU A CA 1
ATOM 2127 C C . LEU A 1 274 ? 11.342 4.797 -17.962 1.00 93.88 274 LEU A C 1
ATOM 2129 O O . LEU A 1 274 ? 10.827 4.451 -16.897 1.00 93.88 274 LEU A O 1
ATOM 2133 N N . ILE A 1 275 ? 12.151 4.000 -18.655 1.00 92.88 275 ILE A N 1
ATOM 2134 C CA . ILE A 1 275 ? 12.557 2.659 -18.233 1.00 92.88 275 ILE A CA 1
ATOM 2135 C C . ILE A 1 275 ? 14.021 2.729 -17.802 1.00 92.88 275 ILE A C 1
ATOM 2137 O O . ILE A 1 275 ? 14.940 2.706 -18.626 1.00 92.88 275 ILE A O 1
ATOM 2141 N N . GLY A 1 276 ? 14.214 2.828 -16.485 1.00 88.31 276 GLY A N 1
ATOM 2142 C CA . GLY A 1 276 ? 15.520 3.123 -15.894 1.00 88.31 276 GLY A CA 1
ATOM 2143 C C . GLY A 1 276 ? 16.012 4.513 -16.299 1.00 88.31 276 GLY A C 1
ATOM 2144 O O . GLY A 1 276 ? 15.211 5.410 -16.521 1.00 88.31 276 GLY A O 1
ATOM 2145 N N . GLU A 1 277 ? 17.326 4.671 -16.431 1.00 88.31 277 GLU A N 1
ATOM 2146 C CA . GLU A 1 277 ? 17.968 5.891 -16.957 1.00 88.31 277 GLU A CA 1
ATOM 2147 C C . GLU A 1 277 ? 18.355 5.732 -18.443 1.00 88.31 277 GLU A C 1
ATOM 2149 O O . GLU A 1 277 ? 19.063 6.555 -19.015 1.00 88.31 277 GLU A O 1
ATOM 2154 N N . THR A 1 278 ? 17.897 4.644 -19.076 1.00 95.25 278 THR A N 1
ATOM 2155 C CA . THR A 1 278 ? 18.338 4.234 -20.412 1.00 95.25 278 THR A CA 1
ATOM 2156 C C . THR A 1 278 ? 17.279 4.471 -21.471 1.00 95.25 278 THR A C 1
ATOM 2158 O O . THR A 1 278 ? 17.606 5.031 -22.500 1.00 95.25 278 THR A O 1
ATOM 2161 N N . LEU A 1 279 ? 16.028 4.044 -21.302 1.00 96.50 279 LEU A N 1
ATOM 2162 C CA . LEU A 1 279 ? 15.048 4.111 -22.394 1.00 96.50 279 LEU A CA 1
ATOM 2163 C C . LEU A 1 279 ? 13.920 5.085 -22.065 1.00 96.50 279 LEU A C 1
ATOM 2165 O O . LEU A 1 279 ? 13.158 4.867 -21.126 1.00 96.50 279 LEU A O 1
ATOM 2169 N N . THR A 1 280 ? 13.764 6.102 -22.905 1.00 96.44 280 THR A N 1
ATOM 2170 C CA . THR A 1 280 ? 12.702 7.104 -22.810 1.00 96.44 280 THR A CA 1
ATOM 2171 C C . THR A 1 280 ? 11.789 6.996 -24.021 1.00 96.44 280 THR A C 1
ATOM 2173 O O . THR A 1 280 ? 12.242 7.063 -25.161 1.00 96.44 280 THR A O 1
ATOM 2176 N N . VAL A 1 281 ? 10.483 6.868 -23.800 1.00 95.88 281 VAL A N 1
ATOM 2177 C CA . VAL A 1 281 ? 9.463 6.950 -24.851 1.00 95.88 281 VAL A CA 1
ATOM 2178 C C . VAL A 1 281 ? 8.533 8.103 -24.523 1.00 95.88 281 VAL A C 1
ATOM 2180 O O . VAL A 1 281 ? 7.887 8.107 -23.478 1.00 95.88 281 VAL A O 1
ATOM 2183 N N . ASN A 1 282 ? 8.457 9.090 -25.411 1.00 93.56 282 ASN A N 1
ATOM 2184 C CA . ASN A 1 282 ? 7.633 10.274 -25.200 1.00 93.56 282 ASN A CA 1
ATOM 2185 C C . ASN A 1 282 ? 7.013 10.751 -26.517 1.00 93.56 282 ASN A C 1
ATOM 2187 O O . ASN A 1 282 ? 7.733 11.076 -27.458 1.00 93.56 282 ASN A O 1
ATOM 2191 N N . MET A 1 283 ? 5.679 10.797 -26.589 1.00 88.06 283 MET A N 1
ATOM 2192 C CA . MET A 1 283 ? 4.927 11.333 -27.738 1.00 88.06 283 MET A CA 1
ATOM 2193 C C . MET A 1 283 ? 5.417 10.819 -29.111 1.00 88.06 283 MET A C 1
ATOM 2195 O O . MET A 1 283 ? 5.585 11.587 -30.058 1.00 88.06 283 MET A O 1
ATOM 2199 N N . GLY A 1 284 ? 5.674 9.511 -29.224 1.00 89.06 284 GLY A N 1
ATOM 2200 C CA . GLY A 1 284 ? 6.137 8.884 -30.471 1.00 89.06 284 GLY A CA 1
ATOM 2201 C C . GLY A 1 284 ? 7.627 9.068 -30.782 1.00 89.06 284 GLY A C 1
ATOM 2202 O O . GLY A 1 284 ? 8.057 8.739 -31.887 1.00 89.06 284 GLY A O 1
ATOM 2203 N N . ARG A 1 285 ? 8.413 9.581 -29.831 1.00 94.75 285 ARG A N 1
ATOM 2204 C CA . ARG A 1 285 ? 9.876 9.648 -29.897 1.00 94.75 285 ARG A CA 1
ATOM 2205 C C . ARG A 1 285 ? 10.493 8.644 -28.938 1.00 94.75 285 ARG A C 1
ATOM 2207 O O . ARG A 1 285 ? 9.954 8.418 -27.854 1.00 94.75 285 ARG A O 1
ATOM 2214 N N . VAL A 1 286 ? 11.626 8.080 -29.337 1.00 97.00 286 VAL A N 1
ATOM 2215 C CA . VAL A 1 286 ? 12.399 7.122 -28.547 1.00 97.00 286 VAL A CA 1
ATOM 2216 C C . VAL A 1 286 ? 13.792 7.689 -28.293 1.00 97.00 286 VAL A C 1
ATOM 2218 O O . VAL A 1 286 ? 14.500 8.047 -29.230 1.00 97.00 286 VAL A O 1
ATOM 2221 N N . GLY A 1 287 ? 14.179 7.781 -27.029 1.00 96.88 287 GLY A N 1
ATOM 2222 C CA . GLY A 1 287 ? 15.511 8.165 -26.580 1.00 96.88 287 GLY A CA 1
ATOM 2223 C C . GLY A 1 287 ? 16.200 6.989 -25.898 1.00 96.88 287 GLY A C 1
ATOM 2224 O O . GLY A 1 287 ? 15.575 6.307 -25.088 1.00 96.88 287 GLY A O 1
ATOM 2225 N N . ILE A 1 288 ? 17.468 6.745 -26.221 1.00 97.25 288 ILE A N 1
ATOM 2226 C CA . ILE A 1 288 ? 18.339 5.802 -25.514 1.00 97.25 288 ILE A CA 1
ATOM 2227 C C . ILE A 1 288 ? 19.480 6.599 -24.873 1.00 97.25 288 ILE A C 1
ATOM 2229 O O . ILE A 1 288 ? 20.176 7.333 -25.570 1.00 97.25 288 ILE A O 1
ATOM 2233 N N . ASN A 1 289 ? 19.614 6.479 -23.552 1.00 96.12 289 ASN A N 1
ATOM 2234 C CA . ASN A 1 289 ? 20.411 7.286 -22.624 1.00 96.12 289 ASN A CA 1
ATOM 2235 C C . ASN A 1 289 ? 20.170 8.799 -22.746 1.00 96.12 289 ASN A C 1
ATOM 2237 O O . ASN A 1 289 ? 21.028 9.604 -22.409 1.00 96.12 289 ASN A O 1
ATOM 2241 N N . THR A 1 290 ? 19.011 9.219 -23.254 1.00 93.62 290 THR A N 1
ATOM 2242 C CA . THR A 1 290 ? 18.670 10.637 -23.368 1.00 93.62 290 THR A CA 1
ATOM 2243 C C . THR A 1 290 ? 17.166 10.852 -23.277 1.00 93.62 290 THR A C 1
ATOM 2245 O O . THR A 1 290 ? 16.374 10.091 -23.837 1.00 93.62 290 THR A O 1
ATOM 2248 N N . GLU A 1 291 ? 16.759 11.905 -22.575 1.00 93.19 291 GLU A N 1
ATOM 2249 C CA . GLU A 1 291 ? 15.383 12.415 -22.599 1.00 93.19 291 GLU A CA 1
ATOM 2250 C C . GLU A 1 291 ? 15.193 13.464 -23.711 1.00 93.19 291 GLU A C 1
ATOM 2252 O O . GLU A 1 291 ? 14.081 13.694 -24.196 1.00 93.19 291 GLU A O 1
ATOM 2257 N N . GLU A 1 292 ? 16.293 14.056 -24.179 1.00 91.88 292 GLU A N 1
ATOM 2258 C CA . GLU A 1 292 ? 16.327 15.094 -25.205 1.00 91.88 292 GLU A CA 1
ATOM 2259 C C . GLU A 1 292 ? 16.481 14.485 -26.601 1.00 91.88 292 GLU A C 1
ATOM 2261 O O . GLU A 1 292 ? 17.541 14.510 -27.226 1.00 91.88 292 GLU A O 1
ATOM 2266 N N . THR A 1 293 ? 15.389 13.929 -27.117 1.00 93.81 293 THR A N 1
ATOM 2267 C CA . THR A 1 293 ? 15.362 13.386 -28.485 1.00 93.81 293 THR A CA 1
ATOM 2268 C C . THR A 1 293 ? 15.419 14.491 -29.554 1.00 93.81 293 THR A C 1
ATOM 2270 O O . THR A 1 293 ? 14.550 15.369 -29.614 1.00 93.81 293 THR A O 1
ATOM 2273 N N . ALA A 1 294 ? 16.388 14.410 -30.470 1.00 92.81 294 ALA A N 1
ATOM 2274 C CA . ALA A 1 294 ? 16.482 15.288 -31.641 1.00 92.81 294 ALA A CA 1
ATOM 2275 C C . ALA A 1 294 ? 15.440 14.944 -32.727 1.00 92.81 294 ALA A C 1
ATOM 2277 O O . ALA A 1 294 ? 15.130 15.763 -33.596 1.00 92.81 294 ALA A O 1
ATOM 2278 N N . GLY A 1 295 ? 14.879 13.731 -32.682 1.00 93.56 295 GLY A N 1
ATOM 2279 C CA . GLY A 1 295 ? 14.009 13.187 -33.719 1.00 93.56 295 GLY A CA 1
ATOM 2280 C C . GLY A 1 295 ? 13.016 12.141 -33.234 1.00 93.56 295 GLY A C 1
ATOM 2281 O O . GLY A 1 295 ? 12.534 12.190 -32.109 1.00 93.56 295 GLY A O 1
ATOM 2282 N N . VAL A 1 296 ? 12.696 11.191 -34.116 1.00 96.31 296 VAL A N 1
ATOM 2283 C CA . VAL A 1 296 ? 11.869 10.020 -33.772 1.00 96.31 296 VAL A CA 1
ATOM 2284 C C . VAL A 1 296 ? 12.670 8.971 -33.000 1.00 96.31 296 VAL A C 1
ATOM 2286 O O . VAL A 1 296 ? 12.094 8.244 -32.196 1.00 96.31 296 VAL A O 1
ATOM 2289 N N . LEU A 1 297 ? 13.988 8.920 -33.214 1.00 97.38 297 LEU A N 1
ATOM 2290 C CA . LEU A 1 297 ? 14.926 8.098 -32.456 1.00 97.38 297 LEU A CA 1
ATOM 2291 C C . LEU A 1 297 ? 16.196 8.907 -32.189 1.00 97.38 297 LEU A C 1
ATOM 2293 O O . LEU A 1 297 ? 16.741 9.490 -33.126 1.00 97.38 297 LEU A O 1
ATOM 2297 N N . SER A 1 298 ? 16.679 8.887 -30.953 1.00 96.62 298 SER A N 1
ATOM 2298 C CA . SER A 1 298 ? 17.997 9.396 -30.574 1.00 96.62 298 SER A CA 1
ATOM 2299 C C . SER A 1 298 ? 18.669 8.401 -29.639 1.00 96.62 298 SER A C 1
ATOM 2301 O O . SER A 1 298 ? 18.085 7.996 -28.640 1.00 96.62 298 SER A O 1
ATOM 2303 N N . VAL A 1 299 ? 19.885 7.995 -29.973 1.00 96.75 299 VAL A N 1
ATOM 2304 C CA . VAL A 1 299 ? 20.745 7.146 -29.152 1.00 96.75 299 VAL A CA 1
ATOM 2305 C C . VAL A 1 299 ? 21.951 7.981 -28.789 1.00 96.75 299 VAL A C 1
ATOM 2307 O O . VAL A 1 299 ? 22.660 8.453 -29.676 1.00 96.75 299 VAL A O 1
ATOM 2310 N N . TRP A 1 300 ? 22.145 8.186 -27.499 1.00 95.44 300 TRP A N 1
ATOM 2311 C CA . TRP A 1 300 ? 23.228 8.987 -26.968 1.00 95.44 300 TRP A CA 1
ATOM 2312 C C . TRP A 1 300 ? 24.162 8.108 -26.143 1.00 95.44 300 TRP A C 1
ATOM 2314 O O . TRP A 1 300 ? 23.729 7.183 -25.456 1.00 95.44 300 TRP A O 1
ATOM 2324 N N . ASP A 1 301 ? 25.450 8.377 -26.252 1.00 93.69 301 ASP A N 1
ATOM 2325 C CA . ASP A 1 301 ? 26.489 7.720 -25.475 1.00 93.69 301 ASP A CA 1
ATOM 2326 C C . ASP A 1 301 ? 27.582 8.751 -25.203 1.00 93.69 301 ASP A C 1
ATOM 2328 O O . ASP A 1 301 ? 28.475 8.951 -26.028 1.00 93.69 301 ASP A O 1
ATOM 2332 N N . GLU A 1 302 ? 27.421 9.482 -24.096 1.00 88.44 302 GLU A N 1
ATOM 2333 C CA . GLU A 1 302 ? 28.293 10.575 -23.644 1.00 88.44 302 GLU A CA 1
ATOM 2334 C C . GLU A 1 302 ? 28.551 11.639 -24.729 1.00 88.44 302 GLU A C 1
ATOM 2336 O O . GLU A 1 302 ? 27.774 12.573 -24.916 1.00 88.44 302 GLU A O 1
ATOM 2341 N N . ASP A 1 303 ? 29.625 11.514 -25.496 1.00 89.12 303 ASP A N 1
ATOM 2342 C CA . ASP A 1 303 ? 29.960 12.490 -26.531 1.00 89.12 303 ASP A CA 1
ATOM 2343 C C . ASP A 1 303 ? 29.398 12.119 -27.907 1.00 89.12 303 ASP A C 1
ATOM 2345 O O . ASP A 1 303 ? 29.371 12.957 -28.803 1.00 89.12 303 ASP A O 1
ATOM 2349 N N . SER A 1 304 ? 28.887 10.900 -28.092 1.00 92.69 304 SER A N 1
ATOM 2350 C CA . SER A 1 304 ? 28.400 10.398 -29.379 1.00 92.69 304 SER A CA 1
ATOM 2351 C C . SER A 1 304 ? 26.876 10.355 -29.458 1.00 92.69 304 SER A C 1
ATOM 2353 O O . SER A 1 304 ? 26.179 10.037 -28.498 1.00 92.69 304 SER A O 1
ATOM 2355 N N . GLU A 1 305 ? 26.334 10.654 -30.639 1.00 95.12 305 GLU A N 1
ATOM 2356 C CA . GLU A 1 305 ? 24.895 10.580 -30.893 1.00 95.12 305 GLU A CA 1
ATOM 2357 C C . GLU A 1 305 ? 24.614 9.965 -32.264 1.00 95.12 305 GLU A C 1
ATOM 2359 O O . GLU A 1 305 ? 25.184 10.385 -33.274 1.00 95.12 305 GLU A O 1
ATOM 2364 N N . LEU A 1 306 ? 23.658 9.041 -32.307 1.00 95.81 306 LEU A N 1
ATOM 2365 C CA . LEU A 1 306 ? 22.963 8.640 -33.521 1.00 95.81 306 LEU A CA 1
ATOM 2366 C C . LEU A 1 306 ? 21.496 9.061 -33.429 1.00 95.81 306 LEU A C 1
ATOM 2368 O O . LEU A 1 306 ? 20.776 8.657 -32.521 1.00 95.81 306 LEU A O 1
ATOM 2372 N N . SER A 1 307 ? 21.033 9.819 -34.411 1.00 96.06 307 SER A N 1
ATOM 2373 C CA . SER A 1 307 ? 19.688 10.369 -34.469 1.00 96.06 307 SER A CA 1
ATOM 2374 C C . SER A 1 307 ? 19.022 10.108 -35.816 1.00 96.06 307 SER A C 1
ATOM 2376 O O . SER A 1 307 ? 19.633 10.197 -36.883 1.00 96.06 307 SER A O 1
ATOM 2378 N N . ILE A 1 308 ? 17.728 9.795 -35.752 1.00 97.00 308 ILE A N 1
ATOM 2379 C CA . ILE A 1 308 ? 16.835 9.628 -36.897 1.00 97.00 308 ILE A CA 1
ATOM 2380 C C . ILE A 1 308 ? 15.711 10.648 -36.767 1.00 97.00 308 ILE A C 1
ATOM 2382 O O . ILE A 1 308 ? 14.942 10.629 -35.803 1.00 97.00 308 ILE A O 1
ATOM 2386 N N . LEU A 1 309 ? 15.580 11.535 -37.751 1.00 95.81 309 LEU A N 1
ATOM 2387 C CA . LEU A 1 309 ? 14.589 12.612 -37.729 1.00 95.81 309 LEU A CA 1
ATOM 2388 C C . LEU A 1 309 ? 14.043 12.919 -39.120 1.00 95.81 309 LEU A C 1
ATOM 2390 O O . LEU A 1 309 ? 14.672 12.648 -40.141 1.00 95.81 309 LEU A O 1
ATOM 2394 N N . LYS A 1 310 ? 12.844 13.499 -39.171 1.00 95.06 310 LYS A N 1
ATOM 2395 C CA . LYS A 1 310 ? 12.261 13.977 -40.426 1.00 95.06 310 LYS A CA 1
ATOM 2396 C C . LYS A 1 310 ? 12.999 15.236 -40.870 1.00 95.06 310 LYS A C 1
ATOM 2398 O O . LYS A 1 310 ? 12.886 16.267 -40.218 1.00 95.06 310 LYS A O 1
ATOM 2403 N N . TYR A 1 311 ? 13.701 15.157 -41.995 1.00 93.31 311 TYR A N 1
ATOM 2404 C CA . TYR A 1 311 ? 14.425 16.292 -42.566 1.00 93.31 311 TYR A CA 1
ATOM 2405 C C . TYR A 1 311 ? 13.510 17.177 -43.415 1.00 93.31 311 TYR A C 1
ATOM 2407 O O . TYR A 1 311 ? 13.476 18.394 -43.266 1.00 93.31 311 TYR A O 1
ATOM 2415 N N . ALA A 1 312 ? 12.720 16.551 -44.290 1.00 94.44 312 ALA A N 1
ATOM 2416 C CA . ALA A 1 312 ? 11.760 17.226 -45.155 1.00 94.44 312 ALA A CA 1
ATOM 2417 C C . ALA A 1 312 ? 10.572 16.303 -45.471 1.00 94.44 312 ALA A C 1
ATOM 2419 O O . ALA A 1 312 ? 10.470 15.175 -44.978 1.00 94.44 312 ALA A O 1
ATOM 2420 N N . GLN A 1 313 ? 9.622 16.767 -46.286 1.00 95.19 313 GLN A N 1
ATOM 2421 C CA . GLN A 1 313 ? 8.539 15.905 -46.759 1.00 95.19 313 GLN A CA 1
ATOM 2422 C C . GLN A 1 313 ? 9.125 14.706 -47.522 1.00 95.19 313 GLN A C 1
ATOM 2424 O O . GLN A 1 313 ? 9.861 14.888 -48.485 1.00 95.19 313 GLN A O 1
ATOM 2429 N N . LYS A 1 314 ? 8.783 13.484 -47.086 1.00 93.38 314 LYS A N 1
ATOM 2430 C CA . LYS A 1 314 ? 9.302 12.217 -47.639 1.00 93.38 314 LYS A CA 1
ATOM 2431 C C . LYS A 1 314 ? 10.836 12.077 -47.577 1.00 93.38 314 LYS A C 1
ATOM 2433 O O . LYS A 1 314 ? 11.398 11.319 -48.358 1.00 93.38 314 LYS A O 1
ATOM 2438 N N . ASN A 1 315 ? 11.508 12.777 -46.659 1.00 95.44 315 ASN A N 1
ATOM 2439 C CA . ASN A 1 315 ? 12.954 12.671 -46.476 1.00 95.44 315 ASN A CA 1
ATOM 2440 C C . ASN A 1 315 ? 13.307 12.544 -44.986 1.00 95.44 315 ASN A C 1
ATOM 2442 O O . ASN A 1 315 ? 12.887 13.371 -44.171 1.00 95.44 315 ASN A O 1
ATOM 2446 N N . MET A 1 316 ? 14.072 11.507 -44.651 1.00 96.25 316 MET A N 1
ATOM 2447 C CA . MET A 1 316 ? 14.574 11.234 -43.307 1.00 96.25 316 MET A CA 1
ATOM 2448 C C . MET A 1 316 ? 16.075 11.503 -43.262 1.00 96.25 316 MET A C 1
ATOM 2450 O O . MET A 1 316 ? 16.810 11.108 -44.161 1.00 96.25 316 MET A O 1
ATOM 2454 N N . PHE A 1 317 ? 16.519 12.138 -42.188 1.00 95.12 317 PHE A N 1
ATOM 2455 C CA . PHE A 1 317 ? 17.923 12.260 -41.840 1.00 95.12 317 PHE A CA 1
ATOM 2456 C C . PHE A 1 317 ? 18.299 11.136 -40.875 1.00 95.12 317 PHE A C 1
ATOM 2458 O O . PHE A 1 317 ? 17.560 10.869 -39.925 1.00 95.12 317 PHE A O 1
ATOM 2465 N N . VAL A 1 318 ? 19.443 10.503 -41.130 1.00 96.19 318 VAL A N 1
ATOM 2466 C CA . VAL A 1 318 ? 20.089 9.526 -40.248 1.00 96.19 318 VAL A CA 1
ATOM 2467 C C . VAL A 1 318 ? 21.542 9.955 -40.103 1.00 96.19 318 VAL A C 1
ATOM 2469 O O . VAL A 1 318 ? 22.261 10.030 -41.098 1.00 96.19 318 VAL A O 1
ATOM 2472 N N . GLY A 1 319 ? 21.966 10.264 -38.886 1.00 94.88 319 GLY A N 1
ATOM 2473 C CA . GLY A 1 319 ? 23.312 10.759 -38.615 1.00 94.88 319 GLY A CA 1
ATOM 2474 C C . GLY A 1 319 ? 23.424 11.301 -37.198 1.00 94.88 319 GLY A C 1
ATOM 2475 O O . GLY A 1 319 ? 22.648 10.908 -36.337 1.00 94.88 319 GLY A O 1
ATOM 2476 N N . SER A 1 320 ? 24.356 12.215 -36.952 1.00 93.88 320 SER A N 1
ATOM 2477 C CA . SER A 1 320 ? 24.487 12.896 -35.660 1.00 93.88 320 SER A CA 1
ATOM 2478 C C . SER A 1 320 ? 23.948 14.323 -35.747 1.00 93.88 320 SER A C 1
ATOM 2480 O O . SER A 1 320 ? 24.088 14.965 -36.791 1.00 93.88 320 SER A O 1
ATOM 2482 N N . THR A 1 321 ? 23.312 14.822 -34.683 1.00 92.12 321 THR A N 1
ATOM 2483 C CA . THR A 1 321 ? 22.915 16.242 -34.581 1.00 92.12 321 THR A CA 1
ATOM 2484 C C . THR A 1 321 ? 23.826 17.036 -33.648 1.00 92.12 321 THR A C 1
ATOM 2486 O O . THR A 1 321 ? 23.931 18.256 -33.773 1.00 92.12 321 THR A O 1
ATOM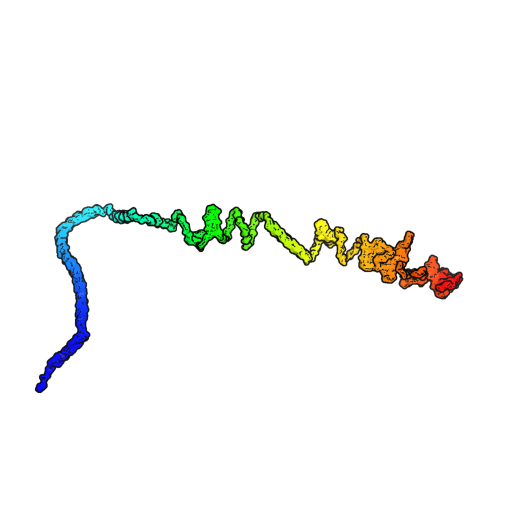 2489 N N . ARG A 1 322 ? 24.538 16.337 -32.763 1.00 86.81 322 ARG A N 1
ATOM 2490 C CA . ARG A 1 322 ? 25.689 16.819 -31.994 1.00 86.81 322 ARG A CA 1
ATOM 2491 C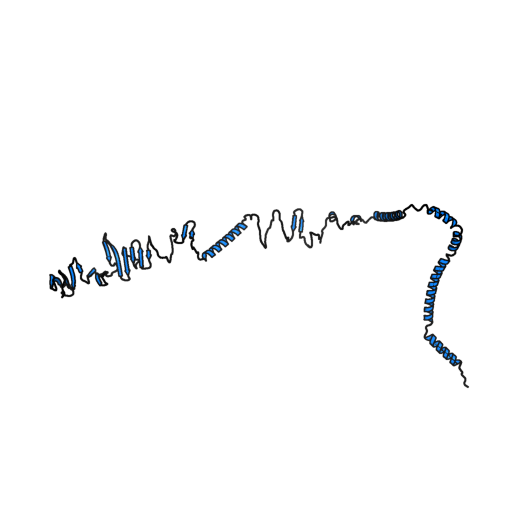 C . ARG A 1 322 ? 26.938 16.614 -32.859 1.00 86.81 322 ARG A C 1
ATOM 2493 O O . ARG A 1 322 ? 26.991 15.641 -33.594 1.00 86.81 322 ARG A O 1
ATOM 2500 N N . GLY A 1 323 ? 27.874 17.564 -32.881 1.00 87.25 323 GLY A N 1
ATOM 2501 C CA . GLY A 1 323 ? 28.947 17.671 -33.888 1.00 87.25 323 GLY A CA 1
ATOM 2502 C C . GLY A 1 323 ? 29.977 16.533 -33.894 1.00 87.25 323 GLY A C 1
ATOM 2503 O O . GLY A 1 323 ? 31.147 16.776 -33.624 1.00 87.25 323 GLY A O 1
ATOM 2504 N N . ASN A 1 324 ? 29.542 15.326 -34.245 1.00 91.38 324 ASN A N 1
ATOM 2505 C CA . ASN A 1 324 ? 30.302 14.088 -34.265 1.00 91.38 324 ASN A CA 1
ATOM 2506 C C . ASN A 1 324 ? 30.369 13.528 -35.682 1.00 91.38 324 ASN A C 1
ATOM 2508 O O . ASN A 1 324 ? 29.411 13.630 -36.456 1.00 91.38 324 ASN A O 1
ATOM 2512 N N . ASP A 1 325 ? 31.488 12.885 -35.999 1.00 95.06 325 ASP A N 1
ATOM 2513 C CA . ASP A 1 325 ? 31.613 12.103 -37.223 1.00 95.06 325 ASP A CA 1
ATOM 2514 C C . ASP A 1 325 ? 30.715 10.855 -37.139 1.00 95.06 325 ASP A C 1
ATOM 2516 O O . ASP A 1 325 ? 30.578 10.236 -36.083 1.00 95.06 325 ASP A O 1
ATOM 2520 N N . VAL A 1 326 ? 30.133 10.438 -38.265 1.00 95.31 326 VAL A N 1
ATOM 2521 C CA . VAL A 1 326 ? 29.328 9.207 -38.341 1.00 95.31 326 VAL A CA 1
ATOM 2522 C C . VAL A 1 326 ? 30.056 8.187 -39.196 1.00 95.31 326 VAL A C 1
ATOM 2524 O O . VAL A 1 326 ? 30.278 8.409 -40.385 1.00 95.31 326 VAL A O 1
ATOM 2527 N N . THR A 1 327 ? 30.404 7.049 -38.600 1.00 95.00 327 THR A N 1
ATOM 2528 C CA . THR A 1 327 ? 31.130 5.979 -39.291 1.00 95.00 327 THR A CA 1
ATOM 2529 C C . THR A 1 327 ? 30.208 4.812 -39.624 1.00 95.00 327 THR A C 1
ATOM 2531 O O . THR A 1 327 ? 29.541 4.261 -38.752 1.00 95.00 327 THR A O 1
ATOM 2534 N N . LEU A 1 328 ? 30.216 4.395 -40.888 1.00 94.25 328 LEU A N 1
ATOM 2535 C CA . LEU A 1 328 ? 29.649 3.134 -41.354 1.00 94.25 328 LEU A CA 1
ATOM 2536 C C . LEU A 1 328 ? 30.795 2.151 -41.599 1.00 94.25 328 LEU A C 1
ATOM 2538 O O . LEU A 1 328 ? 31.763 2.463 -42.299 1.00 94.25 328 LEU A O 1
ATOM 2542 N N . GLY A 1 329 ? 30.689 0.958 -41.024 1.00 92.69 329 GLY A N 1
ATOM 2543 C CA . GLY A 1 329 ? 31.769 -0.018 -41.038 1.00 92.69 329 GLY A CA 1
ATOM 2544 C C . GLY A 1 329 ? 31.294 -1.455 -40.890 1.00 92.69 329 GLY A C 1
ATOM 2545 O O . GLY A 1 329 ? 30.156 -1.725 -40.511 1.00 92.69 329 GLY A O 1
ATOM 2546 N N . SER A 1 330 ? 32.198 -2.385 -41.177 1.00 93.38 330 SER A N 1
ATOM 2547 C CA . SER A 1 330 ? 32.007 -3.822 -40.992 1.00 93.38 330 SER A CA 1
ATOM 2548 C C . SER A 1 330 ? 33.262 -4.406 -40.358 1.00 93.38 330 SER A C 1
ATOM 2550 O O . SER A 1 330 ? 34.367 -3.950 -40.653 1.00 93.38 330 SER A O 1
ATOM 2552 N N . ASN A 1 331 ? 33.104 -5.390 -39.468 1.00 93.06 331 ASN A N 1
ATOM 2553 C CA . ASN A 1 331 ? 34.211 -6.016 -38.733 1.00 93.06 331 ASN A CA 1
ATOM 2554 C C . ASN A 1 331 ? 35.130 -4.998 -38.029 1.00 93.06 331 ASN A C 1
ATOM 2556 O O . ASN A 1 331 ? 36.350 -5.131 -38.070 1.00 93.06 331 ASN A O 1
ATOM 2560 N N . ASN A 1 332 ? 34.538 -3.974 -37.403 1.00 91.00 332 ASN A N 1
ATOM 2561 C CA . ASN A 1 332 ? 35.250 -2.889 -36.714 1.00 91.00 332 ASN A CA 1
ATOM 2562 C C . ASN A 1 332 ? 36.204 -2.071 -37.612 1.00 91.00 332 ASN A C 1
ATOM 2564 O O . ASN A 1 332 ? 37.144 -1.459 -37.113 1.00 91.00 332 ASN A O 1
ATOM 2568 N N . LEU A 1 333 ? 35.982 -2.052 -38.932 1.00 89.88 333 LEU A N 1
ATOM 2569 C CA . LEU A 1 333 ? 36.728 -1.214 -39.872 1.00 89.88 333 LEU A CA 1
ATOM 2570 C C . LEU A 1 333 ? 35.895 -0.003 -40.298 1.00 89.88 333 LEU A C 1
ATOM 2572 O O . LEU A 1 333 ? 34.758 -0.154 -40.744 1.00 89.88 333 LEU A O 1
ATOM 2576 N N . ASN A 1 334 ? 36.491 1.187 -40.228 1.00 93.19 334 ASN A N 1
ATOM 2577 C CA . ASN A 1 334 ? 35.857 2.453 -40.601 1.00 93.19 334 ASN A CA 1
ATOM 2578 C C . ASN A 1 334 ? 35.807 2.598 -42.125 1.00 93.19 334 ASN A C 1
ATOM 2580 O O . ASN A 1 334 ? 36.728 3.160 -42.705 1.00 93.19 334 ASN A O 1
ATOM 2584 N N . GLN A 1 335 ? 34.776 2.088 -42.796 1.00 91.38 335 GLN A N 1
ATOM 2585 C CA . GLN A 1 335 ? 34.740 2.069 -44.264 1.00 91.38 335 GLN A CA 1
ATOM 2586 C C . GLN A 1 335 ? 34.311 3.406 -44.864 1.00 91.38 335 GLN A C 1
ATOM 2588 O O . GLN A 1 335 ? 34.952 3.871 -45.802 1.00 91.38 335 GLN A O 1
ATOM 2593 N N . ILE A 1 336 ? 33.247 4.010 -44.331 1.00 93.62 336 ILE A N 1
ATOM 2594 C CA . ILE A 1 336 ? 32.726 5.310 -44.762 1.00 93.62 336 ILE A CA 1
ATOM 2595 C C . ILE A 1 336 ? 32.604 6.192 -43.524 1.00 93.62 336 ILE A C 1
ATOM 2597 O O . ILE A 1 336 ? 31.915 5.815 -42.581 1.00 93.62 336 ILE A O 1
ATOM 2601 N N . VAL A 1 337 ? 33.241 7.359 -43.526 1.00 95.75 337 VAL A N 1
ATOM 2602 C CA . VAL A 1 337 ? 33.161 8.330 -42.429 1.00 95.75 337 VAL A CA 1
ATOM 2603 C C . VAL A 1 337 ? 32.549 9.619 -42.961 1.00 95.75 337 VAL A C 1
ATOM 2605 O O . VAL A 1 337 ? 33.111 10.261 -43.846 1.00 95.75 337 VAL A O 1
ATOM 2608 N N . LEU A 1 338 ? 31.386 9.989 -42.433 1.00 95.75 338 LEU A N 1
ATOM 2609 C CA . LEU A 1 338 ? 30.755 11.284 -42.664 1.00 95.75 338 LEU A CA 1
ATOM 2610 C C . LEU A 1 338 ? 31.358 12.274 -41.670 1.00 95.75 338 LEU A C 1
ATOM 2612 O O . LEU A 1 338 ? 31.115 12.158 -40.467 1.00 95.75 338 LEU A O 1
ATOM 2616 N N . LYS A 1 339 ? 32.165 13.207 -42.168 1.00 95.88 339 LYS A N 1
ATOM 2617 C CA . LYS A 1 339 ? 32.909 14.153 -41.342 1.00 95.88 339 LYS A CA 1
ATOM 2618 C C . LYS A 1 339 ? 32.084 15.389 -41.009 1.00 95.88 339 LYS A C 1
ATOM 2620 O O . LYS A 1 339 ? 31.295 15.884 -41.819 1.00 95.88 339 LYS A O 1
ATOM 2625 N N . THR A 1 340 ? 32.327 15.945 -39.830 1.00 94.31 340 THR A N 1
ATOM 2626 C CA . THR A 1 340 ? 31.743 17.225 -39.385 1.00 94.31 340 THR A CA 1
ATOM 2627 C C . THR A 1 340 ? 32.115 18.416 -40.278 1.00 94.31 340 THR A C 1
ATOM 2629 O O . THR A 1 340 ? 31.354 19.382 -40.367 1.00 94.31 340 THR A O 1
ATOM 2632 N N . ASP A 1 341 ? 33.229 18.333 -41.011 1.00 94.94 341 ASP A N 1
ATOM 2633 C CA . ASP A 1 341 ? 33.669 19.328 -42.000 1.00 94.94 341 ASP A CA 1
ATOM 2634 C C . ASP A 1 341 ? 32.943 19.229 -43.359 1.00 94.94 341 ASP A C 1
ATOM 2636 O O . ASP A 1 341 ? 33.263 19.971 -44.291 1.00 94.94 341 ASP A O 1
ATOM 2640 N N . LYS A 1 342 ? 31.917 18.367 -43.451 1.00 92.19 342 LYS A N 1
ATOM 2641 C CA . LYS A 1 342 ? 31.094 18.089 -44.641 1.00 92.19 342 LYS A CA 1
ATOM 2642 C C . LYS A 1 342 ? 31.802 17.275 -45.727 1.00 92.19 342 LYS A C 1
ATOM 2644 O O . LYS A 1 342 ? 31.287 17.192 -46.844 1.00 92.19 342 LYS A O 1
ATOM 2649 N N . THR A 1 343 ? 32.942 16.660 -45.425 1.00 94.25 343 THR A N 1
ATOM 2650 C CA . THR A 1 343 ? 33.587 15.687 -46.311 1.00 94.25 343 THR A CA 1
ATOM 2651 C C . THR A 1 343 ? 33.119 14.257 -46.024 1.00 94.25 343 THR A C 1
ATOM 2653 O O . THR A 1 343 ? 32.502 13.961 -44.997 1.00 94.25 343 THR A O 1
ATOM 2656 N N . VAL A 1 344 ? 33.369 13.358 -46.978 1.00 94.19 344 VAL A N 1
ATOM 2657 C CA . VAL A 1 344 ? 33.143 11.919 -46.817 1.00 94.19 344 VAL A CA 1
ATOM 2658 C C . VAL A 1 344 ? 34.457 11.207 -47.086 1.00 94.19 344 VAL A C 1
ATOM 2660 O O . VAL A 1 344 ? 34.994 11.299 -48.190 1.00 94.19 344 VAL A O 1
ATOM 2663 N N . GLU A 1 345 ? 34.957 10.482 -46.092 1.00 91.94 345 GLU A N 1
ATOM 2664 C CA . GLU A 1 345 ? 36.134 9.631 -46.243 1.00 91.94 345 GLU A CA 1
ATOM 2665 C C . GLU A 1 345 ? 35.711 8.196 -46.535 1.00 91.94 345 GLU A C 1
ATOM 2667 O O . GLU A 1 345 ? 34.807 7.652 -45.900 1.00 91.94 345 GLU A O 1
ATOM 2672 N N . ILE A 1 346 ? 36.391 7.572 -47.491 1.00 90.06 346 ILE A N 1
ATOM 2673 C CA . ILE A 1 346 ? 36.205 6.170 -47.854 1.00 90.06 346 ILE A CA 1
ATOM 2674 C C . ILE A 1 346 ? 37.550 5.475 -47.638 1.00 90.06 346 ILE A C 1
ATOM 2676 O O . ILE A 1 346 ? 38.491 5.698 -48.399 1.00 90.06 346 ILE A O 1
ATOM 2680 N N . ASN A 1 347 ? 37.656 4.618 -46.622 1.00 85.94 347 ASN A N 1
ATOM 2681 C CA . ASN A 1 347 ? 38.936 4.015 -46.218 1.00 85.94 347 ASN A CA 1
ATOM 2682 C C . ASN A 1 347 ? 39.152 2.598 -46.769 1.00 85.94 347 ASN A C 1
ATOM 2684 O O . ASN A 1 347 ? 39.857 1.785 -46.172 1.00 85.94 347 ASN A O 1
ATOM 2688 N N . GLY A 1 348 ? 38.558 2.279 -47.917 1.00 85.31 348 GLY A N 1
ATOM 2689 C CA . GLY A 1 348 ? 38.735 0.983 -48.558 1.00 85.31 348 GLY A CA 1
ATOM 2690 C C . GLY A 1 348 ? 38.206 0.939 -49.989 1.00 85.31 348 GLY A C 1
ATOM 2691 O O . GLY A 1 348 ? 37.663 1.928 -50.483 1.00 85.31 348 GLY A O 1
ATOM 2692 N N . PRO A 1 349 ? 38.357 -0.207 -50.670 1.00 88.56 349 PRO A N 1
ATOM 2693 C CA . PRO A 1 349 ? 37.844 -0.372 -52.019 1.00 88.56 349 PRO A CA 1
ATOM 2694 C C . PRO A 1 349 ? 36.313 -0.291 -52.045 1.00 88.56 349 PRO A C 1
ATOM 2696 O O . PRO A 1 349 ? 35.635 -0.930 -51.239 1.00 88.56 349 PRO A O 1
ATOM 2699 N N . ILE A 1 350 ? 35.765 0.441 -53.011 1.00 91.44 350 ILE A N 1
ATOM 2700 C CA . ILE A 1 350 ? 34.331 0.468 -53.308 1.00 91.44 350 ILE A CA 1
ATOM 2701 C C . ILE A 1 350 ? 34.076 -0.377 -54.544 1.00 91.44 350 ILE A C 1
ATOM 2703 O O . ILE A 1 350 ? 34.780 -0.263 -55.543 1.00 91.44 350 ILE A O 1
ATOM 2707 N N . ARG A 1 351 ? 33.012 -1.181 -54.514 1.00 91.62 351 ARG A N 1
ATOM 2708 C CA . ARG A 1 351 ? 32.484 -1.822 -55.717 1.00 91.62 351 ARG A CA 1
ATOM 2709 C C . ARG A 1 351 ? 31.216 -1.106 -56.170 1.00 91.62 351 ARG A C 1
ATOM 2711 O O . ARG A 1 351 ? 30.228 -1.091 -55.444 1.00 91.62 351 ARG A O 1
ATOM 2718 N N . PHE A 1 352 ? 31.227 -0.552 -57.378 1.00 89.94 352 PHE A N 1
ATOM 2719 C CA . PHE A 1 352 ? 30.079 0.124 -57.983 1.00 89.94 352 PHE A CA 1
ATOM 2720 C C . PHE A 1 352 ? 29.676 -0.591 -59.276 1.00 89.94 352 PHE A C 1
ATOM 2722 O O . PHE A 1 352 ? 30.457 -0.646 -60.219 1.00 89.94 352 PHE A O 1
ATOM 2729 N N . CYS A 1 353 ? 28.479 -1.187 -59.330 1.00 90.00 353 CYS A N 1
ATOM 2730 C CA . CYS A 1 353 ? 28.002 -1.948 -60.501 1.00 90.00 353 CYS A CA 1
ATOM 2731 C C . CYS A 1 353 ? 29.002 -3.014 -61.011 1.00 90.00 353 CYS A C 1
ATOM 2733 O O . CYS A 1 353 ? 29.155 -3.215 -62.212 1.00 90.00 353 CYS A O 1
ATOM 2735 N N . GLY A 1 354 ? 29.718 -3.676 -60.093 1.00 87.06 354 GLY A N 1
ATOM 2736 C CA . GLY A 1 354 ? 30.750 -4.670 -60.414 1.00 87.06 354 GLY A CA 1
ATOM 2737 C C . GLY A 1 354 ? 32.155 -4.096 -60.634 1.00 87.06 354 GLY A C 1
ATOM 2738 O O . GLY A 1 354 ? 33.120 -4.839 -60.482 1.00 87.06 354 GLY A O 1
ATOM 2739 N N . LEU A 1 355 ? 32.289 -2.790 -60.883 1.00 91.44 355 LEU A N 1
ATOM 2740 C CA . LEU A 1 355 ? 33.570 -2.096 -61.006 1.00 91.44 355 LEU A CA 1
ATOM 2741 C C . LEU A 1 355 ? 34.218 -1.920 -59.633 1.00 91.44 355 LEU A C 1
ATOM 2743 O O . LEU A 1 355 ? 33.644 -1.267 -58.761 1.00 91.44 355 LEU A O 1
ATOM 2747 N N . LEU A 1 356 ? 35.411 -2.477 -59.449 1.00 93.69 356 LEU A N 1
ATOM 2748 C CA . LEU A 1 356 ? 36.222 -2.228 -58.263 1.00 93.69 356 LEU A CA 1
ATOM 2749 C C . LEU A 1 356 ? 36.951 -0.885 -58.411 1.00 93.69 356 LEU A C 1
ATOM 2751 O O . LEU A 1 356 ? 37.615 -0.644 -59.417 1.00 93.69 356 LEU A O 1
ATOM 2755 N N . ILE A 1 357 ? 36.811 -0.019 -57.415 1.00 93.38 357 ILE A N 1
ATOM 2756 C CA . ILE A 1 357 ? 37.491 1.270 -57.299 1.00 93.38 357 ILE A CA 1
ATOM 2757 C C . ILE A 1 357 ? 38.302 1.231 -56.013 1.00 93.38 357 ILE A C 1
ATOM 2759 O O . ILE A 1 357 ? 37.757 0.995 -54.937 1.00 93.38 357 ILE A O 1
ATOM 2763 N N . ASN A 1 358 ? 39.601 1.457 -56.122 1.00 91.19 358 ASN A N 1
ATOM 2764 C CA . ASN A 1 358 ? 40.538 1.359 -55.020 1.00 91.19 358 ASN A CA 1
ATOM 2765 C C . ASN A 1 358 ? 41.312 2.667 -54.863 1.00 91.19 358 ASN A C 1
ATOM 2767 O O . ASN A 1 358 ? 41.670 3.297 -55.858 1.00 91.19 358 ASN A O 1
ATOM 2771 N N . ILE A 1 359 ? 41.585 3.054 -53.621 1.00 89.69 359 ILE A N 1
ATOM 2772 C CA . ILE A 1 359 ? 42.430 4.207 -53.307 1.00 89.69 359 ILE A CA 1
ATOM 2773 C C . ILE A 1 359 ? 43.798 3.662 -52.906 1.00 89.69 359 ILE A C 1
ATOM 2775 O O . ILE A 1 359 ? 43.912 2.910 -51.939 1.00 89.69 359 ILE A O 1
ATOM 2779 N N . VAL A 1 360 ? 44.829 4.017 -53.667 1.00 89.69 360 VAL A N 1
ATOM 2780 C CA . VAL A 1 360 ? 46.186 3.466 -53.542 1.00 89.69 360 VAL A CA 1
ATOM 2781 C C . VAL A 1 360 ? 47.212 4.580 -53.366 1.00 89.69 360 VAL A C 1
ATOM 2783 O O . VAL A 1 360 ? 46.989 5.704 -53.798 1.00 89.69 360 VAL A O 1
ATOM 2786 N N . ASP A 1 361 ? 48.362 4.285 -52.766 1.00 90.94 361 ASP A N 1
ATOM 2787 C CA . ASP A 1 361 ? 49.418 5.297 -52.588 1.00 90.94 361 ASP A CA 1
ATOM 2788 C C . ASP A 1 361 ? 50.339 5.410 -53.818 1.00 90.94 361 ASP A C 1
ATOM 2790 O O . ASP A 1 361 ? 51.045 6.398 -53.994 1.00 90.94 361 ASP A O 1
ATOM 2794 N N . ARG A 1 362 ? 50.332 4.394 -54.691 1.00 91.38 362 ARG A N 1
ATOM 2795 C CA . ARG A 1 362 ? 51.075 4.342 -55.958 1.00 91.38 362 ARG A CA 1
ATOM 2796 C C . ARG A 1 362 ? 50.409 3.378 -56.939 1.00 91.38 362 ARG A C 1
ATOM 2798 O O . ARG A 1 362 ? 49.485 2.660 -56.562 1.00 91.38 362 ARG A O 1
ATOM 2805 N N . ILE A 1 363 ? 50.896 3.334 -58.181 1.00 91.38 363 ILE A N 1
ATOM 2806 C CA . ILE A 1 363 ? 50.427 2.361 -59.181 1.00 91.38 363 ILE A CA 1
ATOM 2807 C C . ILE A 1 363 ? 50.495 0.924 -58.615 1.00 91.38 363 ILE A C 1
ATOM 2809 O O . ILE A 1 363 ? 51.527 0.553 -58.048 1.00 91.38 363 ILE A O 1
ATOM 2813 N N . PRO A 1 364 ? 49.424 0.112 -58.713 1.00 90.06 364 PRO A N 1
ATOM 2814 C CA . PRO A 1 364 ? 49.439 -1.225 -58.130 1.00 90.06 364 PRO A CA 1
ATOM 2815 C C . PRO A 1 364 ? 50.418 -2.168 -58.844 1.00 90.06 364 PRO A C 1
ATOM 2817 O O . PRO A 1 364 ? 50.405 -2.289 -60.064 1.00 90.06 364 PRO A O 1
ATOM 2820 N N . GLU A 1 365 ? 51.201 -2.920 -58.071 1.00 90.56 365 GLU A N 1
ATOM 2821 C CA . GLU A 1 365 ? 52.128 -3.960 -58.563 1.00 90.56 365 GLU A CA 1
ATOM 2822 C C . GLU A 1 365 ? 51.511 -5.371 -58.482 1.00 90.56 365 GLU A C 1
ATOM 2824 O O . GLU A 1 365 ? 52.204 -6.379 -58.358 1.00 90.56 365 GLU A O 1
ATOM 2829 N N . ARG A 1 366 ? 50.177 -5.454 -58.510 1.00 92.00 366 ARG A N 1
ATOM 2830 C CA . ARG A 1 366 ? 49.423 -6.709 -58.404 1.00 92.00 366 ARG A CA 1
ATOM 2831 C C . ARG A 1 366 ? 48.541 -6.940 -59.619 1.00 92.00 366 ARG A C 1
ATOM 2833 O O . ARG A 1 366 ? 48.221 -6.003 -60.354 1.00 92.00 366 ARG A O 1
ATOM 2840 N N . VAL A 1 367 ? 48.072 -8.179 -59.745 1.00 91.62 367 VAL A N 1
ATOM 2841 C CA . VAL A 1 367 ? 46.985 -8.521 -60.661 1.00 91.62 367 VAL A CA 1
ATOM 2842 C C . VAL A 1 367 ? 45.721 -7.768 -60.230 1.00 91.62 367 VAL A C 1
ATOM 2844 O O . VAL A 1 367 ? 45.268 -7.897 -59.087 1.00 91.62 367 VAL A O 1
ATOM 2847 N N . GLY A 1 368 ? 45.204 -6.929 -61.127 1.00 89.50 368 GLY A N 1
ATOM 2848 C CA . GLY A 1 368 ? 43.951 -6.198 -60.943 1.00 89.50 368 GLY A CA 1
ATOM 2849 C C . GLY A 1 368 ? 42.751 -6.974 -61.479 1.00 89.50 368 GLY A C 1
ATOM 2850 O O . GLY A 1 368 ? 42.897 -7.865 -62.322 1.00 89.50 368 GLY A O 1
ATOM 2851 N N . GLU A 1 369 ? 41.551 -6.634 -61.008 1.00 91.94 369 GLU A N 1
ATOM 2852 C CA . GLU A 1 369 ? 40.324 -7.116 -61.653 1.00 91.94 369 GLU A CA 1
ATOM 2853 C C . GLU A 1 369 ? 40.129 -6.422 -63.015 1.00 91.94 369 GLU A C 1
ATOM 2855 O O . GLU A 1 369 ? 40.513 -5.259 -63.172 1.00 91.94 369 GLU A O 1
ATOM 2860 N N . PRO A 1 370 ? 39.515 -7.077 -64.020 1.00 89.44 370 PRO A N 1
ATOM 2861 C CA . PRO A 1 370 ? 39.231 -6.434 -65.298 1.00 89.44 370 PRO A CA 1
ATOM 2862 C C . PRO A 1 370 ? 38.464 -5.118 -65.119 1.00 89.44 370 PRO A C 1
ATOM 2864 O O . PRO A 1 370 ? 37.371 -5.097 -64.557 1.00 89.44 370 PRO A O 1
ATOM 2867 N N . ASN A 1 371 ? 39.024 -4.031 -65.655 1.00 90.00 371 ASN A N 1
ATOM 2868 C CA . ASN A 1 371 ? 38.532 -2.659 -65.524 1.00 90.00 371 ASN A CA 1
ATOM 2869 C C . ASN A 1 371 ? 38.655 -2.019 -64.132 1.00 90.00 371 ASN A C 1
ATOM 2871 O O . ASN A 1 371 ? 38.203 -0.888 -64.004 1.00 90.00 371 ASN A O 1
ATOM 2875 N N . GLU A 1 372 ? 39.282 -2.656 -63.136 1.00 94.56 372 GLU A N 1
ATOM 2876 C CA . GLU A 1 372 ? 39.522 -2.046 -61.819 1.00 94.56 372 GLU A CA 1
ATOM 2877 C C . GLU A 1 372 ? 40.144 -0.648 -61.956 1.00 94.56 372 GLU A C 1
ATOM 2879 O O . GLU A 1 372 ? 41.097 -0.463 -62.719 1.00 94.56 372 GLU A O 1
ATOM 2884 N N . LEU A 1 373 ? 39.611 0.324 -61.211 1.00 94.19 373 LEU A N 1
ATOM 2885 C CA . LEU A 1 373 ? 40.154 1.675 -61.120 1.00 94.19 373 LEU A CA 1
ATOM 2886 C C . LEU A 1 373 ? 40.999 1.814 -59.856 1.00 94.19 373 LEU A C 1
ATOM 2888 O O . LEU A 1 373 ? 40.526 1.534 -58.759 1.00 94.19 373 LEU A O 1
ATOM 2892 N N . ALA A 1 374 ? 42.227 2.298 -60.003 1.00 93.56 374 ALA A N 1
ATOM 2893 C CA . ALA A 1 374 ? 43.103 2.652 -58.896 1.00 93.56 374 ALA A CA 1
ATOM 2894 C C . ALA A 1 374 ? 43.345 4.166 -58.914 1.00 93.56 374 ALA A C 1
ATOM 2896 O O . ALA A 1 374 ? 43.996 4.689 -59.820 1.00 93.56 374 ALA A O 1
ATOM 2897 N N . ILE A 1 375 ? 42.788 4.865 -57.930 1.00 93.12 375 ILE A N 1
ATOM 2898 C CA . ILE A 1 375 ? 42.934 6.309 -57.738 1.00 93.12 375 ILE A CA 1
ATOM 2899 C C . ILE A 1 375 ? 44.107 6.526 -56.786 1.00 93.12 375 ILE A C 1
ATOM 2901 O O . ILE A 1 375 ? 44.097 6.001 -55.670 1.00 93.12 375 ILE A O 1
ATOM 2905 N N . VAL A 1 376 ? 45.122 7.279 -57.213 1.00 91.56 376 VAL A N 1
ATOM 2906 C CA . VAL A 1 376 ? 46.239 7.623 -56.327 1.00 91.56 376 VAL A CA 1
ATOM 2907 C C . VAL A 1 376 ? 45.749 8.624 -55.281 1.00 91.56 376 VAL A C 1
ATOM 2909 O O . VAL A 1 376 ? 45.075 9.592 -55.625 1.00 91.56 376 VAL A O 1
ATOM 2912 N N . ARG A 1 377 ? 46.052 8.377 -54.002 1.00 88.44 377 ARG A N 1
ATOM 2913 C CA . ARG A 1 377 ? 45.503 9.103 -52.842 1.00 88.44 377 ARG A CA 1
ATOM 2914 C C . ARG A 1 377 ? 45.707 10.621 -52.895 1.00 88.44 377 ARG A C 1
ATOM 2916 O O . ARG A 1 377 ? 44.862 11.356 -52.399 1.00 88.44 377 ARG A O 1
ATOM 2923 N N . ASP A 1 378 ? 46.794 11.087 -53.499 1.00 89.31 378 ASP A N 1
ATOM 2924 C CA . ASP A 1 378 ? 47.100 12.513 -53.685 1.00 89.31 378 ASP A CA 1
ATOM 2925 C C . ASP A 1 378 ? 46.360 13.159 -54.875 1.00 89.31 378 ASP A C 1
ATOM 2927 O O . ASP A 1 378 ? 46.526 14.348 -55.142 1.00 89.31 378 ASP A O 1
ATOM 2931 N N . GLY A 1 379 ? 45.554 12.383 -55.607 1.00 85.88 379 GLY A N 1
ATOM 2932 C CA . GLY A 1 379 ? 44.834 12.817 -56.800 1.00 85.88 379 GLY A CA 1
ATOM 2933 C C . GLY A 1 379 ? 45.707 12.963 -58.050 1.00 85.88 379 GLY A C 1
ATOM 2934 O O . GLY A 1 379 ? 45.222 13.454 -59.066 1.00 85.88 379 GLY A O 1
ATOM 2935 N N . SER A 1 380 ? 46.975 12.544 -58.014 1.00 91.25 380 SER A N 1
ATOM 2936 C CA . SER A 1 380 ? 47.931 12.748 -59.113 1.00 91.25 380 SER A CA 1
ATOM 2937 C C . SER A 1 380 ? 47.668 11.891 -60.354 1.00 91.25 380 SER A C 1
ATOM 2939 O O . SER A 1 380 ? 48.126 12.231 -61.454 1.00 91.25 380 SER A O 1
ATOM 2941 N N . ALA A 1 381 ? 46.981 10.758 -60.191 1.00 93.81 381 ALA A N 1
ATOM 2942 C CA . ALA A 1 381 ? 46.678 9.852 -61.287 1.00 93.81 381 ALA A CA 1
ATOM 2943 C C . ALA A 1 381 ? 45.485 8.936 -60.999 1.00 93.81 381 ALA A C 1
ATOM 2945 O O . ALA A 1 381 ? 45.228 8.540 -59.859 1.00 93.81 381 ALA A O 1
ATOM 2946 N N . ILE A 1 382 ? 44.818 8.516 -62.073 1.00 95.19 382 ILE A N 1
ATOM 2947 C CA . ILE A 1 382 ? 43.863 7.405 -62.067 1.00 95.19 382 ILE A CA 1
ATOM 2948 C C . ILE A 1 382 ? 44.342 6.353 -63.062 1.00 95.19 382 ILE A C 1
ATOM 2950 O O . ILE A 1 382 ? 44.543 6.641 -64.244 1.00 95.19 382 ILE A O 1
ATOM 2954 N N . TYR A 1 383 ? 44.486 5.116 -62.597 1.00 94.88 383 TYR A N 1
ATOM 2955 C CA . TYR A 1 383 ? 44.838 3.969 -63.426 1.00 94.88 383 TYR A CA 1
ATOM 2956 C C . TYR A 1 383 ? 43.645 3.045 -63.621 1.00 94.88 383 TYR A C 1
ATOM 2958 O O . TYR A 1 383 ? 42.820 2.879 -62.727 1.00 94.88 383 TYR A O 1
ATOM 2966 N N . LYS A 1 384 ? 43.598 2.382 -64.773 1.00 95.31 384 LYS A N 1
ATOM 2967 C CA . LYS A 1 384 ? 42.686 1.276 -65.052 1.00 95.31 384 LYS A CA 1
ATOM 2968 C C . LYS A 1 384 ? 43.463 0.007 -65.334 1.00 95.31 384 LYS A C 1
ATOM 2970 O O . LYS A 1 384 ? 44.386 0.017 -66.151 1.00 95.31 384 LYS A O 1
ATOM 2975 N N . CYS A 1 385 ? 43.050 -1.092 -64.716 1.00 93.81 385 CYS A N 1
ATOM 2976 C CA . CYS A 1 385 ? 43.576 -2.404 -65.049 1.00 93.81 385 CYS A CA 1
ATOM 2977 C C . CYS A 1 385 ? 43.113 -2.807 -66.457 1.00 93.81 385 CYS A C 1
ATOM 2979 O O . CYS A 1 385 ? 41.913 -2.884 -66.742 1.00 93.81 385 CYS A O 1
ATOM 2981 N N . VAL A 1 386 ? 44.077 -3.069 -67.341 1.00 92.31 386 VAL A N 1
ATOM 2982 C CA . VAL A 1 386 ? 43.845 -3.554 -68.715 1.00 92.31 386 VAL A CA 1
ATOM 2983 C C . VAL A 1 386 ? 44.034 -5.073 -68.837 1.00 92.31 386 VAL A C 1
ATOM 2985 O O . VAL A 1 386 ? 43.962 -5.619 -69.934 1.00 92.31 386 VAL A O 1
ATOM 2988 N N . GLY A 1 387 ? 44.232 -5.760 -67.706 1.00 84.44 387 GLY A N 1
ATOM 2989 C CA . GLY A 1 387 ? 44.375 -7.212 -67.600 1.00 84.44 387 GLY A CA 1
ATOM 2990 C C . GLY A 1 387 ? 45.694 -7.630 -66.946 1.00 84.44 387 GLY A C 1
ATOM 2991 O O . GLY A 1 387 ? 46.738 -7.018 -67.173 1.00 84.44 387 GLY A O 1
ATOM 2992 N N . GLN A 1 388 ? 45.645 -8.704 -66.151 1.00 83.75 388 GLN A N 1
ATOM 2993 C CA . GLN A 1 388 ? 46.774 -9.184 -65.342 1.00 83.75 388 GLN A CA 1
ATOM 2994 C C . GLN A 1 388 ? 47.332 -8.061 -64.443 1.00 83.75 388 GLN A C 1
ATOM 2996 O O . GLN A 1 388 ? 46.561 -7.386 -63.764 1.00 83.75 388 GLN A O 1
ATOM 3001 N N . SER A 1 389 ? 48.649 -7.848 -64.436 1.00 86.94 389 SER A N 1
ATOM 3002 C CA . SER A 1 389 ? 49.323 -6.793 -63.666 1.00 86.94 389 SER A CA 1
ATOM 3003 C C . SER A 1 389 ? 49.539 -5.498 -64.465 1.00 86.94 389 SER A C 1
ATOM 3005 O O . SER A 1 389 ? 50.376 -4.683 -64.087 1.00 86.94 389 SER A O 1
ATOM 3007 N N . ASN A 1 390 ? 48.825 -5.303 -65.582 1.00 90.62 390 ASN A N 1
ATOM 3008 C CA . ASN A 1 390 ? 48.990 -4.125 -66.435 1.00 90.62 390 ASN A CA 1
ATOM 3009 C C . ASN A 1 390 ? 47.976 -3.031 -66.087 1.00 90.62 390 ASN A C 1
ATOM 3011 O O . ASN A 1 390 ? 46.760 -3.249 -66.113 1.00 90.62 390 ASN A O 1
ATOM 3015 N N . TRP A 1 391 ? 48.493 -1.830 -65.833 1.00 93.94 391 TRP A N 1
ATOM 3016 C CA . TRP A 1 391 ? 47.727 -0.658 -65.420 1.00 93.94 391 TRP A CA 1
ATOM 3017 C C . TRP A 1 391 ? 47.986 0.499 -66.383 1.00 93.94 391 TRP A C 1
ATOM 3019 O O . TRP A 1 391 ? 49.127 0.906 -66.585 1.00 93.94 391 TRP A O 1
ATOM 3029 N N . SER A 1 392 ? 46.924 1.033 -66.984 1.00 94.19 392 SER A N 1
ATOM 3030 C CA . SER A 1 392 ? 46.993 2.179 -67.894 1.00 94.19 392 SER A CA 1
ATOM 3031 C C . SER A 1 392 ? 46.538 3.438 -67.177 1.00 94.19 392 SER A C 1
ATOM 3033 O O . SER A 1 392 ? 45.435 3.457 -66.630 1.00 94.19 392 SER A O 1
ATOM 3035 N N . LYS A 1 393 ? 47.347 4.501 -67.211 1.00 94.19 393 LYS A N 1
ATOM 3036 C CA . LYS A 1 393 ? 46.929 5.826 -66.734 1.00 94.19 393 LYS A CA 1
ATOM 3037 C C . LYS A 1 393 ? 45.810 6.353 -67.640 1.00 94.19 393 LYS A C 1
ATOM 3039 O O . LYS A 1 393 ? 45.929 6.263 -68.861 1.00 94.19 393 LYS A O 1
ATOM 3044 N N . ILE A 1 394 ? 44.724 6.848 -67.053 1.00 93.06 394 ILE A N 1
ATOM 3045 C CA . ILE A 1 394 ? 43.594 7.464 -67.772 1.00 93.06 394 ILE A CA 1
ATOM 3046 C C . ILE A 1 394 ? 43.552 8.973 -67.526 1.00 93.06 394 ILE A C 1
ATOM 3048 O O . ILE A 1 394 ? 43.237 9.725 -68.445 1.00 93.06 394 ILE A O 1
ATOM 3052 N N . LEU A 1 395 ? 43.872 9.400 -66.303 1.00 84.06 395 LEU A N 1
ATOM 3053 C CA . LEU A 1 395 ? 43.947 10.799 -65.889 1.00 84.06 395 LEU A CA 1
ATOM 3054 C C . LEU A 1 395 ? 45.264 11.034 -65.161 1.00 84.06 395 LEU A C 1
ATOM 3056 O O . LEU A 1 395 ? 45.614 10.155 -64.334 1.00 84.06 395 LEU A O 1
#

Radius of gyration: 85.48 Å; chains: 1; bounding box: 133×71×256 Å